Protein AF-A0A5J4TJC2-F1 (afdb_monomer_lite)

InterPro domains:
  IPR011050 Pectin lyase fold/virulence factor [SSF51126] (21-249)

Foldseek 3Di:
DADAAEDECEEAEAAQDDPDQEQAECQEDHYEYELYEYYYPHPDPDPPQAHEHYEANYQEYAYYCYEYEDDAGAQYAPYEYDDHEYHYALYEYHADEAHHAENYEHAYEYEYHAAHYEHEQHAHDDDPPRDLLRAENYEAAEAYPEYEHEHYEYYNAESHANYEYQYLHDHYEYYHYEQEHAYDEPAQEHYYEYEHQNRAEEYAHANYEQEQAEYAAERHYYYAEHPNAYEYHHAQYEYENADHHHPPDHHARHAEHEYNYHDDQAHYAYDPDDQRNHWYHDPNDIDGPPRNHPPAAAAEDDAEFEEACPADLDGDDPPDPSVCCRHPVHHYNAPQNNQPRYPDQEEHEYEYAQEEHEHPGDGDHDNYHYHYDYDPPPPDPRHPHPHYHYDYDDDDPPD

Sequence (399 aa):
SGTNDVLRWLTFVRVAQSSATVLIDVIGGSLTVDSCTFNDRSSVTSTQPEFTFIKASGTSTTVINSIFNGNQYDNGAAINKNSGILNVEKSTFNGIQGQTGPFIRASSTGANQISYNIFRNATFYGSETQNPANFAAVIINTVNVVSTISLNTFTGLVNGPGISVDSPTFNVAVNSNLFRDNGYATLSTGGIRVTNADAVGTLSVLYNTFINNTATRAGAIFADRSSGSPNYIIQYNLFINNTAYSPRESEADDILILTDCTLRINDNVQIGGDSSDALIQIRDELIEIEGAYNSITPYKYQRDIHVRAGGKNLPYDTDHPDVSIGSFDFPLKTIDYAVNQKDIIGDIDLVLYRQIYPLLHPLWIYKDDVWVKDEVFCSSPYYTTDKSVISASFGSSHA

Secondary structure (DSSP, 8-state):
----EEEES-EEEE-TT---SEEEEE-SSEEEEES-EEEE------SS---EEEEE-SSEEEEES-EEE----TT-EEEEE-SSEEEEES-EEE--EEE-S-SEEE-SSSEEEEES-EEE--EE---TTS-GGG-SSEEE-S--SEEEEES-EEES-BSS-SEEE--SEEEEEEES-EEES-B-TTSSBSSEEE--TT-EEEEEEES-EEES-EESSBSSEEE---SS--EEEEES-EEES-EE--SSS--BSSEEE-SS-EEEEESBEEES--GGGEEEEETTEEEE-TTSB---PPBPP-SEEEB-TT---PPP-TTS-GGGTTSSSS-BS-HHHHHH-BSS---EEEEE-SSEEE-SS----SS--EEEEE---TT-TT--SSS-EEE---S-S--

Organism: NCBI:txid222440

Structure (mmCIF, N/CA/C/O backbone):
data_AF-A0A5J4TJC2-F1
#
_entry.id   AF-A0A5J4TJC2-F1
#
loop_
_atom_site.group_PDB
_atom_site.id
_atom_site.type_symbol
_atom_site.label_atom_id
_atom_site.label_alt_id
_atom_site.label_comp_id
_atom_site.label_asym_id
_atom_site.label_entity_id
_atom_site.label_seq_id
_atom_site.pdbx_PDB_ins_code
_atom_site.Cartn_x
_atom_site.Cartn_y
_atom_site.Cartn_z
_atom_site.occupancy
_atom_site.B_iso_or_equiv
_atom_site.auth_seq_id
_atom_site.auth_comp_id
_atom_site.auth_asym_id
_atom_site.auth_atom_id
_atom_site.pdbx_PDB_model_num
ATOM 1 N N . SER A 1 1 ? -9.059 10.851 -33.559 1.00 39.44 1 SER A N 1
ATOM 2 C CA . SER A 1 1 ? -9.520 9.492 -33.216 1.00 39.44 1 SER A CA 1
ATOM 3 C C . SER A 1 1 ? -8.309 8.573 -33.188 1.00 39.44 1 SER A C 1
ATOM 5 O O . SER A 1 1 ? -7.911 8.072 -34.231 1.00 39.44 1 SER A O 1
ATOM 7 N N . GLY A 1 2 ? -7.642 8.455 -32.038 1.00 47.69 2 GLY A N 1
ATOM 8 C CA . GLY A 1 2 ? -6.488 7.563 -31.889 1.00 47.69 2 GLY A CA 1
ATOM 9 C C . GLY A 1 2 ? -6.978 6.183 -31.478 1.00 47.69 2 GLY A C 1
ATOM 10 O O . GLY A 1 2 ? -7.709 6.074 -30.498 1.00 47.69 2 GLY A O 1
ATOM 11 N N . THR A 1 3 ? -6.649 5.156 -32.252 1.00 53.47 3 THR A N 1
ATOM 12 C CA . THR A 1 3 ? -6.844 3.761 -31.858 1.00 53.47 3 THR A CA 1
ATOM 13 C C . THR A 1 3 ? -6.037 3.497 -30.589 1.00 53.47 3 THR A C 1
ATOM 15 O O . THR A 1 3 ? -4.845 3.786 -30.551 1.00 53.47 3 THR A O 1
ATOM 18 N N . ASN A 1 4 ? -6.687 2.995 -29.536 1.00 68.00 4 ASN A N 1
ATOM 19 C CA . ASN A 1 4 ? -5.965 2.390 -28.420 1.00 68.00 4 ASN A CA 1
ATOM 20 C C . ASN A 1 4 ? -5.388 1.079 -28.943 1.00 68.00 4 ASN A C 1
ATOM 22 O O . ASN A 1 4 ? -6.149 0.149 -29.216 1.00 68.00 4 ASN A O 1
ATOM 26 N N . ASP A 1 5 ? -4.072 1.020 -29.108 1.00 88.56 5 ASP A N 1
ATOM 27 C CA . ASP A 1 5 ? -3.412 -0.225 -29.470 1.00 88.56 5 ASP A CA 1
ATOM 28 C C . ASP A 1 5 ? -3.518 -1.192 -28.287 1.00 88.56 5 ASP A C 1
ATOM 30 O O . ASP A 1 5 ? -3.475 -0.785 -27.120 1.00 88.56 5 ASP A O 1
ATOM 34 N N . VAL A 1 6 ? -3.712 -2.481 -28.574 1.00 95.06 6 VAL A N 1
ATOM 35 C CA . VAL A 1 6 ? -3.919 -3.504 -27.544 1.00 95.06 6 VAL A CA 1
ATOM 36 C C . VAL A 1 6 ? -2.988 -4.686 -27.783 1.00 95.06 6 VAL A C 1
ATOM 38 O O . VAL A 1 6 ? -3.016 -5.304 -28.845 1.00 95.06 6 VAL A O 1
ATOM 41 N N . LEU A 1 7 ? -2.205 -5.036 -26.764 1.00 96.44 7 LEU A N 1
ATOM 42 C CA . LEU A 1 7 ? -1.465 -6.292 -26.673 1.00 96.44 7 LEU A CA 1
ATOM 43 C C . LEU A 1 7 ? -2.180 -7.194 -25.674 1.00 96.44 7 LEU A C 1
ATOM 45 O O . LEU A 1 7 ? -2.370 -6.801 -24.522 1.00 96.44 7 LEU A O 1
ATOM 49 N N . ARG A 1 8 ? -2.579 -8.396 -26.103 1.00 96.75 8 ARG A N 1
ATOM 50 C CA . ARG A 1 8 ? -3.371 -9.295 -25.261 1.00 96.75 8 ARG A CA 1
ATOM 51 C C . ARG A 1 8 ? -2.954 -10.757 -25.374 1.00 96.75 8 ARG A C 1
ATOM 53 O O . ARG A 1 8 ? -2.703 -11.231 -26.478 1.00 96.75 8 ARG A O 1
ATOM 60 N N . TRP A 1 9 ? -2.927 -11.462 -24.239 1.00 96.56 9 TRP A N 1
ATOM 61 C CA . TRP A 1 9 ? -2.653 -12.910 -24.140 1.00 96.56 9 TRP A CA 1
ATOM 62 C C . TRP A 1 9 ? -1.260 -13.341 -24.617 1.00 96.56 9 TRP A C 1
ATOM 64 O O . TRP A 1 9 ? -1.047 -14.494 -24.994 1.00 96.56 9 TRP A O 1
ATOM 74 N N . LEU A 1 10 ? -0.298 -12.420 -24.607 1.00 97.69 10 LEU A N 1
ATOM 75 C CA . LEU A 1 10 ? 1.065 -12.685 -25.055 1.00 97.69 10 LEU A CA 1
ATOM 76 C C . LEU A 1 10 ? 1.979 -13.042 -23.884 1.00 97.69 10 LEU A C 1
ATOM 78 O O . LEU A 1 10 ? 1.800 -12.578 -22.758 1.00 97.69 10 LEU A O 1
ATOM 82 N N . THR A 1 11 ? 3.005 -13.841 -24.174 1.00 97.25 11 THR A N 1
ATOM 83 C CA . THR A 1 11 ? 4.119 -14.081 -23.253 1.00 97.25 11 THR A CA 1
ATOM 84 C C . THR A 1 11 ? 5.383 -13.442 -23.809 1.00 97.25 11 THR A C 1
ATOM 86 O O . THR A 1 11 ? 5.872 -13.838 -24.865 1.00 97.25 11 THR A O 1
ATOM 89 N N . PHE A 1 12 ? 5.926 -12.476 -23.078 1.00 95.00 12 PHE A N 1
ATOM 90 C CA . PHE A 1 12 ? 7.193 -11.823 -23.371 1.00 95.00 12 PHE A CA 1
ATOM 91 C C . PHE A 1 12 ? 8.287 -12.446 -22.506 1.00 95.00 12 PHE A C 1
ATOM 93 O O . PHE A 1 12 ? 8.141 -12.559 -21.286 1.00 95.00 12 PHE A O 1
ATOM 100 N N . VAL A 1 13 ? 9.384 -12.872 -23.133 1.00 91.56 13 VAL A N 1
ATOM 101 C CA . VAL A 1 13 ? 10.520 -13.482 -22.433 1.00 91.56 13 VAL A CA 1
ATOM 102 C C . VAL A 1 13 ? 11.810 -12.809 -22.870 1.00 91.56 13 VAL A C 1
ATOM 104 O O . VAL A 1 13 ? 12.210 -12.929 -24.029 1.00 91.56 13 VAL A O 1
ATOM 107 N N . ARG A 1 14 ? 12.503 -12.157 -21.935 1.00 88.81 14 ARG A N 1
ATOM 108 C CA . ARG A 1 14 ? 13.906 -11.792 -22.137 1.00 88.81 14 ARG A CA 1
ATOM 109 C C . ARG A 1 14 ? 14.764 -13.034 -21.885 1.00 88.81 14 ARG A C 1
ATOM 111 O O . ARG A 1 14 ? 14.802 -13.566 -20.782 1.00 88.81 14 ARG A O 1
ATOM 118 N N . VAL A 1 15 ? 15.386 -13.560 -22.936 1.00 87.75 15 VAL A N 1
ATOM 119 C CA . VAL A 1 15 ? 16.158 -14.816 -22.885 1.00 87.75 15 VAL A CA 1
ATOM 120 C C . VAL A 1 15 ? 17.578 -14.610 -22.341 1.00 87.75 15 VAL A C 1
ATOM 122 O O . VAL A 1 15 ? 18.088 -13.494 -22.358 1.00 87.75 15 VAL A O 1
ATOM 125 N N . ALA A 1 16 ? 18.236 -15.696 -21.915 1.00 83.75 16 ALA A N 1
ATOM 126 C CA . ALA A 1 16 ? 19.520 -15.699 -21.193 1.00 83.75 16 ALA A CA 1
ATOM 127 C C . ALA A 1 16 ? 20.635 -14.820 -21.780 1.00 83.75 16 ALA A C 1
ATOM 129 O O . ALA A 1 16 ? 21.373 -14.193 -21.029 1.00 83.75 16 ALA A O 1
ATOM 130 N N . GLN A 1 17 ? 20.746 -14.754 -23.106 1.00 83.62 17 GLN A N 1
ATOM 131 C CA . GLN A 1 17 ? 21.805 -14.016 -23.807 1.00 83.62 17 GLN A CA 1
ATOM 132 C C . GLN A 1 17 ? 21.371 -12.609 -24.252 1.00 83.62 17 GLN A C 1
ATOM 134 O O . GLN A 1 17 ? 22.116 -11.922 -24.946 1.00 83.62 17 GLN A O 1
ATOM 139 N N . SER A 1 18 ? 20.153 -12.181 -23.907 1.00 83.94 18 SER A N 1
ATOM 140 C CA . SER A 1 18 ? 19.597 -10.921 -24.395 1.00 83.94 18 SER A CA 1
ATOM 141 C C . SER A 1 18 ? 20.154 -9.715 -23.640 1.00 83.94 18 SER A C 1
ATOM 143 O O . SER A 1 18 ? 19.916 -9.532 -22.444 1.00 83.94 18 SER A O 1
ATOM 145 N N . SER A 1 19 ? 20.803 -8.815 -24.375 1.00 83.19 19 SER A N 1
ATOM 146 C CA . SER A 1 19 ? 21.223 -7.498 -23.887 1.00 83.19 19 SER A CA 1
ATOM 147 C C . SER A 1 19 ? 20.123 -6.431 -23.984 1.00 83.19 19 SER A C 1
ATOM 149 O O . SER A 1 19 ? 20.415 -5.252 -23.810 1.00 83.19 19 SER A O 1
ATOM 151 N N . ALA A 1 20 ? 18.878 -6.807 -24.305 1.00 86.19 20 ALA A N 1
ATOM 152 C CA . ALA A 1 20 ? 17.780 -5.852 -24.418 1.00 86.19 20 ALA A CA 1
ATOM 153 C C . ALA A 1 20 ? 17.519 -5.154 -23.076 1.00 86.19 20 ALA A C 1
ATOM 155 O O . ALA A 1 20 ? 17.315 -5.812 -22.058 1.00 86.19 20 ALA A O 1
ATOM 156 N N . THR A 1 21 ? 17.490 -3.825 -23.092 1.00 88.19 21 THR A N 1
ATOM 157 C CA . THR A 1 21 ? 17.205 -2.994 -21.914 1.00 88.19 21 THR A CA 1
ATOM 158 C C . THR A 1 21 ? 15.716 -2.683 -21.770 1.00 88.19 21 THR A C 1
ATOM 160 O O . THR A 1 21 ? 15.267 -2.348 -20.680 1.00 88.19 21 THR A O 1
ATOM 163 N N . VAL A 1 22 ? 14.928 -2.839 -22.842 1.00 91.94 22 VAL A N 1
ATOM 164 C CA . VAL A 1 22 ? 13.472 -2.631 -22.860 1.00 91.94 22 VAL A CA 1
ATOM 165 C C . VAL A 1 22 ? 12.795 -3.718 -23.703 1.00 91.94 22 VAL A C 1
ATOM 167 O O . VAL A 1 22 ? 13.311 -4.047 -24.772 1.00 91.94 22 VAL A O 1
ATOM 170 N N . LEU A 1 23 ? 11.656 -4.279 -23.260 1.00 92.50 23 LEU A N 1
ATOM 171 C CA . LEU A 1 23 ? 10.849 -5.196 -24.095 1.00 92.50 23 LEU A CA 1
ATOM 172 C C . LEU A 1 23 ? 9.733 -4.489 -24.872 1.00 92.50 23 LEU A C 1
ATOM 174 O O . LEU A 1 23 ? 9.509 -4.808 -26.037 1.00 92.50 23 LEU A O 1
ATOM 178 N N . ILE A 1 24 ? 9.035 -3.547 -24.241 1.00 95.06 24 ILE A N 1
ATOM 179 C CA . ILE A 1 24 ? 7.978 -2.741 -24.857 1.00 95.06 24 ILE A CA 1
ATOM 180 C C . ILE A 1 24 ? 8.291 -1.271 -24.588 1.00 95.06 24 ILE A C 1
ATOM 182 O O . ILE A 1 24 ? 8.313 -0.851 -23.433 1.00 95.06 24 ILE A O 1
ATOM 186 N N . ASP A 1 25 ? 8.514 -0.495 -25.648 1.00 94.69 25 ASP A N 1
ATOM 187 C CA . ASP A 1 25 ? 8.714 0.954 -25.562 1.00 94.69 25 ASP A CA 1
ATOM 188 C C . ASP A 1 25 ? 7.498 1.683 -26.147 1.00 94.69 25 ASP A C 1
ATOM 190 O O . ASP A 1 25 ? 7.266 1.684 -27.358 1.00 94.69 25 ASP A O 1
ATOM 194 N N . VAL A 1 26 ? 6.682 2.269 -25.271 1.00 93.25 26 VAL A N 1
ATOM 195 C CA . VAL A 1 26 ? 5.497 3.042 -25.650 1.00 93.25 26 VAL A CA 1
ATOM 196 C C . VAL A 1 26 ? 5.935 4.477 -25.895 1.00 93.25 26 VAL A C 1
ATOM 198 O O . VAL A 1 26 ? 5.877 5.311 -24.998 1.00 93.25 26 VAL A O 1
ATOM 201 N N . ILE A 1 27 ? 6.392 4.770 -27.108 1.00 90.69 27 ILE A N 1
ATOM 202 C CA . ILE A 1 27 ? 6.961 6.083 -27.457 1.00 90.69 27 ILE A CA 1
ATOM 203 C C . ILE A 1 27 ? 5.913 7.147 -27.827 1.00 90.69 27 ILE A C 1
ATOM 205 O O . ILE A 1 27 ? 6.240 8.327 -27.927 1.00 90.69 27 ILE A O 1
ATOM 209 N N . GLY A 1 28 ? 4.654 6.757 -28.037 1.00 87.94 28 GLY A N 1
ATOM 210 C CA . GLY A 1 28 ? 3.570 7.665 -28.409 1.00 87.94 28 GLY A CA 1
ATOM 211 C C . GLY A 1 28 ? 2.203 6.983 -28.388 1.00 87.94 28 GLY A C 1
ATOM 212 O O . GLY A 1 28 ? 2.116 5.759 -28.374 1.00 87.94 28 GLY A O 1
ATOM 213 N N . GLY A 1 29 ? 1.134 7.784 -28.378 1.00 90.38 29 GLY A N 1
ATOM 214 C CA . GLY A 1 29 ? -0.241 7.277 -28.373 1.00 90.38 29 GLY A CA 1
ATOM 215 C C . GLY A 1 29 ? -0.629 6.574 -27.071 1.00 90.38 29 GLY A C 1
ATOM 216 O O . GLY A 1 29 ? -0.101 6.885 -26.001 1.00 90.38 29 GLY A O 1
ATOM 217 N N . SER A 1 30 ? -1.579 5.649 -27.167 1.00 93.81 30 SER A N 1
ATOM 218 C CA . SER A 1 30 ? -2.151 4.943 -26.023 1.00 93.81 30 SER A CA 1
ATOM 219 C C . SER A 1 30 ? -2.066 3.436 -26.226 1.00 93.81 30 SER A C 1
ATOM 221 O O . SER A 1 30 ? -2.522 2.927 -27.248 1.00 93.81 30 SER A O 1
ATOM 223 N N . LEU A 1 31 ? -1.512 2.730 -25.238 1.00 96.19 31 LEU A N 1
ATOM 224 C CA . LEU A 1 31 ? -1.367 1.274 -25.255 1.00 96.19 31 LEU A CA 1
ATOM 225 C C . LEU A 1 31 ? -2.131 0.635 -24.094 1.00 96.19 31 LEU A C 1
ATOM 227 O O . LEU A 1 31 ? -2.009 1.071 -22.948 1.00 96.19 31 LEU A O 1
ATOM 231 N N . THR A 1 32 ? -2.858 -0.443 -24.381 1.00 97.56 32 THR A N 1
ATOM 232 C CA . THR A 1 32 ? -3.376 -1.375 -23.374 1.00 97.56 32 THR A CA 1
ATOM 233 C C . THR A 1 32 ? -2.638 -2.709 -23.459 1.00 97.56 32 THR A C 1
ATOM 235 O O . THR A 1 32 ? -2.611 -3.345 -24.508 1.00 97.56 32 THR A O 1
ATOM 238 N N . VAL A 1 33 ? -2.065 -3.152 -22.346 1.00 98.06 33 VAL A N 1
ATOM 239 C CA . VAL A 1 33 ? -1.476 -4.478 -22.159 1.00 98.06 33 VAL A CA 1
ATOM 240 C C . VAL A 1 33 ? -2.406 -5.263 -21.244 1.00 98.06 33 VAL A C 1
ATOM 242 O O . VAL A 1 33 ? -2.595 -4.892 -20.091 1.00 98.06 33 VAL A O 1
ATOM 245 N N . ASP A 1 34 ? -3.009 -6.330 -21.753 1.00 98.44 34 ASP A N 1
ATOM 246 C CA . ASP A 1 34 ? -4.042 -7.081 -21.040 1.00 98.44 34 ASP A CA 1
ATOM 247 C C . ASP A 1 34 ? -3.725 -8.573 -21.026 1.00 98.44 34 ASP A C 1
ATOM 249 O O . ASP A 1 34 ? -3.489 -9.180 -22.068 1.00 98.44 34 ASP A O 1
ATOM 253 N N . SER A 1 35 ? -3.765 -9.199 -19.852 1.00 98.19 35 SER A N 1
ATOM 254 C CA . SER A 1 35 ? -3.613 -10.653 -19.739 1.00 98.19 35 SER A CA 1
ATOM 255 C C . SER A 1 35 ? -2.294 -11.167 -20.340 1.00 98.19 35 SER A C 1
ATOM 257 O O . SER A 1 35 ? -2.245 -12.251 -20.923 1.00 98.19 35 SER A O 1
ATOM 259 N N . CYS A 1 36 ? -1.228 -10.369 -20.246 1.00 98.56 36 CYS A N 1
ATOM 260 C CA . CYS A 1 36 ? 0.102 -10.719 -20.737 1.00 98.56 36 CYS A CA 1
ATOM 261 C C . CYS A 1 36 ? 0.984 -11.245 -19.601 1.00 98.56 36 CYS A C 1
ATOM 263 O O . CYS A 1 36 ? 0.798 -10.900 -18.435 1.00 98.56 36 CYS A O 1
ATOM 265 N N . THR A 1 37 ? 1.979 -12.062 -19.941 1.00 98.44 37 THR A N 1
ATOM 266 C CA . THR A 1 37 ? 2.986 -12.550 -18.987 1.00 98.44 37 THR A CA 1
ATOM 267 C C . THR A 1 37 ? 4.376 -12.083 -19.392 1.00 98.44 37 THR A C 1
ATOM 269 O O . THR A 1 37 ? 4.787 -12.269 -20.535 1.00 98.44 37 THR A O 1
ATOM 272 N N . PHE A 1 38 ? 5.123 -11.528 -18.445 1.00 97.31 38 PHE A N 1
ATOM 273 C CA . PHE A 1 38 ? 6.487 -11.050 -18.619 1.00 97.31 38 PHE A CA 1
ATOM 274 C C . PHE A 1 38 ? 7.436 -11.894 -17.779 1.00 97.31 38 PHE A C 1
ATOM 276 O O . PHE A 1 38 ? 7.225 -12.080 -16.581 1.00 97.31 38 PHE A O 1
ATOM 283 N N . ASN A 1 39 ? 8.479 -12.415 -18.418 1.00 93.06 39 ASN A N 1
ATOM 284 C CA . ASN A 1 39 ? 9.524 -13.183 -17.761 1.00 93.06 39 ASN A CA 1
ATOM 285 C C . ASN A 1 39 ? 10.882 -12.646 -18.183 1.00 93.06 39 ASN A C 1
ATOM 287 O O . ASN A 1 39 ? 11.106 -12.360 -19.362 1.00 93.06 39 ASN A O 1
ATOM 291 N N . ASP A 1 40 ? 11.816 -12.609 -17.248 1.00 86.81 40 ASP A N 1
ATOM 292 C CA . ASP A 1 40 ? 13.214 -12.386 -17.566 1.00 86.81 40 ASP A CA 1
ATOM 293 C C . ASP A 1 40 ? 14.047 -13.579 -17.095 1.00 86.81 40 ASP A C 1
ATOM 295 O O . ASP A 1 40 ? 13.873 -14.114 -16.003 1.00 86.81 40 ASP A O 1
ATOM 299 N N . ARG A 1 41 ? 14.882 -14.066 -18.007 1.00 84.31 41 ARG A N 1
ATOM 300 C CA . ARG A 1 41 ? 15.802 -15.190 -17.830 1.00 84.31 41 ARG A CA 1
ATOM 301 C C . ARG A 1 41 ? 17.226 -14.789 -18.202 1.00 84.31 41 ARG A C 1
ATOM 303 O O . ARG A 1 41 ? 18.066 -15.674 -18.342 1.00 84.31 41 ARG A O 1
ATOM 310 N N . SER A 1 42 ? 17.475 -13.499 -18.450 1.00 78.88 42 SER A N 1
ATOM 311 C CA . SER A 1 42 ? 18.787 -12.964 -18.800 1.00 78.88 42 SER A CA 1
ATOM 312 C C . SER A 1 42 ? 19.806 -13.290 -17.714 1.00 78.88 42 SER A C 1
ATOM 314 O O . SER A 1 42 ? 19.562 -13.052 -16.535 1.00 78.88 42 SER A O 1
ATOM 316 N N . SER A 1 43 ? 20.967 -13.793 -18.127 1.00 75.12 43 SER A N 1
ATOM 317 C CA . SER A 1 43 ? 22.148 -13.951 -17.273 1.00 75.12 43 SER A CA 1
ATOM 318 C C . SER A 1 43 ? 23.250 -12.955 -17.644 1.00 75.12 43 SER A C 1
ATOM 320 O O . SER A 1 43 ? 24.379 -13.076 -17.174 1.00 75.12 43 SER A O 1
ATOM 322 N N . VAL A 1 44 ? 22.962 -12.009 -18.547 1.00 70.31 44 VAL A N 1
ATOM 323 C CA . VAL A 1 44 ? 23.925 -10.992 -18.975 1.00 70.31 44 VAL A CA 1
ATOM 324 C C . VAL A 1 44 ? 24.088 -9.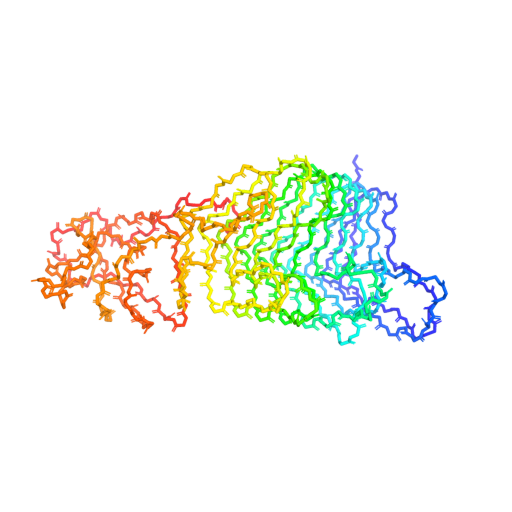967 -17.858 1.00 70.31 44 VAL A C 1
ATOM 326 O O . VAL A 1 44 ? 23.203 -9.143 -17.633 1.00 70.31 44 VAL A O 1
ATOM 329 N N . THR A 1 45 ? 25.247 -9.981 -17.201 1.00 61.81 45 THR A N 1
ATOM 330 C CA . THR A 1 45 ? 25.702 -8.895 -16.326 1.00 61.81 45 THR A CA 1
ATOM 331 C C . THR A 1 45 ? 26.072 -7.702 -17.206 1.00 61.81 45 THR A C 1
ATOM 333 O O . THR A 1 45 ? 27.164 -7.641 -17.774 1.00 61.81 45 THR A O 1
ATOM 336 N N . SER A 1 46 ? 25.120 -6.802 -17.426 1.00 53.94 46 SER A N 1
ATOM 337 C CA . SER A 1 46 ? 25.299 -5.642 -18.298 1.00 53.94 46 SER A CA 1
ATOM 338 C C . SER A 1 46 ? 26.186 -4.578 -17.641 1.00 53.94 46 SER A C 1
ATOM 340 O O . SER A 1 46 ? 26.049 -4.296 -16.456 1.00 53.94 46 SER A O 1
ATOM 342 N N . THR A 1 47 ? 27.051 -3.923 -18.422 1.00 51.34 47 THR A N 1
ATOM 343 C CA . THR A 1 47 ? 27.729 -2.675 -18.020 1.00 51.34 47 THR A CA 1
ATOM 344 C C . THR A 1 47 ? 26.810 -1.448 -18.111 1.00 51.34 47 THR A C 1
ATOM 346 O O . THR A 1 47 ? 27.191 -0.365 -17.676 1.00 51.34 47 THR A O 1
ATOM 349 N N . GLN A 1 48 ? 25.613 -1.595 -18.694 1.00 54.88 48 GLN A N 1
ATOM 350 C CA . GLN A 1 48 ? 24.513 -0.631 -18.627 1.00 54.88 48 GLN A CA 1
ATOM 351 C C . GLN A 1 48 ? 23.352 -1.245 -17.825 1.00 54.88 48 GLN A C 1
ATOM 353 O O . GLN A 1 48 ? 22.619 -2.076 -18.364 1.00 54.88 48 GLN A O 1
ATOM 358 N N . PRO A 1 49 ? 23.215 -0.891 -16.541 1.00 60.81 49 PRO A N 1
ATOM 359 C CA . PRO A 1 49 ? 22.496 -1.703 -15.558 1.00 60.81 49 PRO A CA 1
ATOM 360 C C . PRO A 1 49 ? 20.965 -1.732 -15.727 1.00 60.81 49 PRO A C 1
ATOM 362 O O . PRO A 1 49 ? 20.296 -2.593 -15.177 1.00 60.81 49 PRO A O 1
ATOM 365 N N . GLU A 1 50 ? 20.372 -0.825 -16.503 1.00 79.12 50 GLU A N 1
ATOM 366 C CA . GLU A 1 50 ? 18.921 -0.617 -16.498 1.00 79.12 50 GLU A CA 1
ATOM 367 C C . GLU A 1 50 ? 18.145 -1.609 -17.388 1.00 79.12 50 GLU A C 1
ATOM 369 O O . GLU A 1 50 ? 18.316 -1.624 -18.610 1.00 79.12 50 GLU A O 1
ATOM 374 N N . PHE A 1 51 ? 17.235 -2.393 -16.794 1.00 87.38 51 PHE A N 1
ATOM 375 C CA . PHE A 1 51 ? 16.258 -3.206 -17.532 1.00 87.38 51 PHE A CA 1
ATOM 376 C C . PHE A 1 51 ? 14.818 -2.819 -17.203 1.00 87.38 51 PHE A C 1
ATOM 378 O O . PHE A 1 51 ? 14.470 -2.576 -16.050 1.00 87.38 51 PHE A O 1
ATOM 385 N N . THR A 1 52 ? 13.961 -2.790 -18.226 1.00 92.62 52 THR A N 1
ATOM 386 C CA . THR A 1 52 ? 12.534 -2.523 -18.085 1.00 92.62 52 THR A CA 1
ATOM 387 C C . THR A 1 52 ? 11.673 -3.424 -18.972 1.00 92.62 52 THR A C 1
ATOM 389 O O . THR A 1 52 ? 11.940 -3.565 -20.163 1.00 92.62 52 THR A O 1
ATOM 392 N N . PHE A 1 53 ? 10.585 -4.005 -18.447 1.00 95.44 53 PHE A N 1
ATOM 393 C CA . PHE A 1 53 ? 9.640 -4.712 -19.325 1.00 95.44 53 PHE A CA 1
ATOM 394 C C . PHE A 1 53 ? 8.844 -3.724 -20.176 1.00 95.44 53 PHE A C 1
ATOM 396 O O . PHE A 1 53 ? 8.836 -3.842 -21.400 1.00 95.44 53 PHE A O 1
ATOM 403 N N . ILE A 1 54 ? 8.203 -2.742 -19.539 1.00 96.19 54 ILE A N 1
ATOM 404 C CA . ILE A 1 54 ? 7.386 -1.731 -20.215 1.00 96.19 54 ILE A CA 1
ATOM 405 C C . ILE A 1 54 ? 7.905 -0.340 -19.872 1.00 96.19 54 ILE A C 1
ATOM 407 O O . ILE A 1 54 ? 7.801 0.110 -18.731 1.00 96.19 54 ILE A O 1
ATOM 411 N N . LYS A 1 55 ? 8.431 0.360 -20.874 1.00 95.19 55 LYS A N 1
ATOM 412 C CA . LYS A 1 55 ? 8.753 1.779 -20.780 1.00 95.19 55 LYS A CA 1
ATOM 413 C C . LYS A 1 55 ? 7.558 2.581 -21.290 1.00 95.19 55 LYS A C 1
ATOM 415 O O . LYS A 1 55 ? 7.210 2.513 -22.465 1.00 95.19 55 LYS A O 1
ATOM 420 N N . ALA A 1 56 ? 6.899 3.303 -20.391 1.00 93.75 56 ALA A N 1
ATOM 421 C CA . ALA A 1 56 ? 5.680 4.051 -20.675 1.00 93.75 56 ALA A CA 1
ATOM 422 C C . ALA A 1 56 ? 6.000 5.537 -20.892 1.00 93.75 56 ALA A C 1
ATOM 424 O O . ALA A 1 56 ? 6.103 6.309 -19.936 1.00 93.75 56 ALA A O 1
ATOM 425 N N . SER A 1 57 ? 6.165 5.928 -22.158 1.00 91.69 57 SER A N 1
ATOM 426 C CA . SER A 1 57 ? 6.388 7.317 -22.586 1.00 91.69 57 SER A CA 1
ATOM 427 C C . SER A 1 57 ? 5.234 7.901 -23.425 1.00 91.69 57 SER A C 1
ATOM 429 O O . SER A 1 57 ? 5.291 9.057 -23.847 1.00 91.69 57 SER A O 1
ATOM 431 N N . GLY A 1 58 ? 4.170 7.132 -23.660 1.00 89.00 58 GLY A N 1
ATOM 432 C CA . GLY A 1 58 ? 3.014 7.551 -24.448 1.00 89.00 58 GLY A CA 1
ATOM 433 C C . GLY A 1 58 ? 2.092 8.536 -23.723 1.00 89.00 58 GLY A C 1
ATOM 434 O O . GLY A 1 58 ? 2.370 9.017 -22.627 1.00 89.00 58 GLY A O 1
ATOM 435 N N . THR A 1 59 ? 0.944 8.816 -24.337 1.00 91.75 59 THR A N 1
ATOM 436 C CA . THR A 1 59 ? -0.153 9.582 -23.730 1.00 91.75 59 THR A CA 1
ATOM 437 C C . THR A 1 59 ? -0.784 8.811 -22.576 1.00 91.75 59 THR A C 1
ATOM 439 O O . THR A 1 59 ? -1.019 9.377 -21.506 1.00 91.75 59 THR A O 1
ATOM 442 N N . SER A 1 60 ? -1.038 7.516 -22.774 1.00 92.81 60 SER A N 1
ATOM 443 C CA . SER A 1 60 ? -1.469 6.626 -21.700 1.00 92.81 60 SER A CA 1
ATOM 444 C C . SER A 1 60 ? -0.951 5.206 -21.888 1.00 92.81 60 SER A C 1
ATOM 446 O O . SER A 1 60 ? -0.798 4.706 -23.001 1.00 92.81 60 SER A O 1
ATOM 448 N N . THR A 1 61 ? -0.671 4.534 -20.781 1.00 95.88 61 THR A N 1
ATOM 449 C CA . THR A 1 61 ? -0.365 3.104 -20.757 1.00 95.88 61 THR A CA 1
ATOM 450 C C . THR A 1 61 ? -1.244 2.457 -19.704 1.00 95.88 61 THR A C 1
ATOM 452 O O . THR A 1 61 ? -1.245 2.869 -18.548 1.00 95.88 61 THR A O 1
ATOM 455 N N . THR A 1 62 ? -2.032 1.474 -20.123 1.00 97.31 62 THR A N 1
ATOM 456 C CA . THR A 1 62 ? -2.904 0.693 -19.246 1.00 97.31 62 THR A CA 1
ATOM 457 C C . THR A 1 62 ? -2.397 -0.738 -19.208 1.00 97.31 62 THR A C 1
ATOM 459 O O . THR A 1 62 ? -2.251 -1.358 -20.255 1.00 97.31 62 THR A O 1
ATOM 462 N N . VAL A 1 63 ? -2.119 -1.263 -18.023 1.00 98.38 63 VAL A N 1
ATOM 463 C CA . VAL A 1 63 ? -1.686 -2.644 -17.806 1.00 98.38 63 VAL A CA 1
ATOM 464 C C . VAL A 1 63 ? -2.715 -3.322 -16.921 1.00 98.38 63 VAL A C 1
ATOM 466 O O . VAL A 1 63 ? -2.928 -2.893 -15.792 1.00 98.38 63 VAL A O 1
ATOM 469 N N . ILE A 1 64 ? -3.366 -4.365 -17.425 1.00 98.25 64 ILE A N 1
ATOM 470 C CA . ILE A 1 64 ? -4.417 -5.077 -16.700 1.00 98.25 64 ILE A CA 1
ATOM 471 C C . ILE A 1 64 ? -4.222 -6.587 -16.753 1.00 98.25 64 ILE A C 1
ATOM 473 O O . ILE A 1 64 ? -3.704 -7.122 -17.736 1.00 98.25 64 ILE A O 1
ATOM 477 N N . ASN A 1 65 ? -4.637 -7.283 -15.693 1.00 98.19 65 ASN A N 1
ATOM 478 C CA . ASN A 1 65 ? -4.649 -8.751 -15.609 1.00 98.19 65 ASN A CA 1
ATOM 479 C C . ASN A 1 65 ? -3.304 -9.415 -15.964 1.00 98.19 65 ASN A C 1
ATOM 481 O O . ASN A 1 65 ? -3.276 -10.551 -16.432 1.00 98.19 65 ASN A O 1
ATOM 485 N N . SER A 1 66 ? -2.189 -8.698 -15.827 1.00 98.69 66 SER A N 1
ATOM 486 C CA . SER A 1 66 ? -0.894 -9.139 -16.343 1.00 98.69 66 SER A CA 1
ATOM 487 C C . SER A 1 66 ? -0.009 -9.675 -15.225 1.00 98.69 66 SER A C 1
ATOM 489 O O . SER A 1 66 ? -0.166 -9.330 -14.054 1.00 98.69 66 SER A O 1
ATOM 491 N N . ILE A 1 67 ? 0.928 -10.546 -15.583 1.00 98.62 67 ILE A N 1
ATOM 492 C CA . ILE A 1 67 ? 1.840 -11.185 -14.635 1.00 98.62 67 ILE A CA 1
ATOM 493 C C . ILE A 1 67 ? 3.266 -10.776 -14.975 1.00 98.62 67 ILE A C 1
ATOM 495 O O . ILE A 1 67 ? 3.722 -10.973 -16.099 1.00 98.62 67 ILE A O 1
ATOM 499 N N . PHE A 1 68 ? 3.980 -10.252 -13.988 1.00 98.00 68 PHE A N 1
ATOM 500 C CA . PHE A 1 68 ? 5.390 -9.906 -14.079 1.00 98.00 68 PHE A CA 1
ATOM 501 C C . PHE A 1 68 ? 6.177 -10.820 -13.147 1.00 98.00 68 PHE A C 1
ATOM 503 O O . PHE A 1 68 ? 6.027 -10.752 -11.929 1.00 98.00 68 PHE A O 1
ATOM 510 N N . ASN A 1 69 ? 7.012 -11.681 -13.720 1.00 93.81 69 ASN A N 1
ATOM 511 C CA . ASN A 1 69 ? 7.947 -12.514 -12.974 1.00 93.81 69 ASN A CA 1
ATOM 512 C C . ASN A 1 69 ? 9.308 -11.824 -13.020 1.00 93.81 69 ASN A C 1
ATOM 514 O O . ASN A 1 69 ? 9.935 -11.755 -14.081 1.00 93.81 69 ASN A O 1
ATOM 518 N N . GLY A 1 70 ? 9.671 -11.215 -11.892 1.00 71.00 70 GLY A N 1
ATOM 519 C CA . GLY A 1 70 ? 10.716 -10.211 -11.817 1.00 71.00 70 GLY A CA 1
ATOM 520 C C . GLY A 1 70 ? 12.136 -10.725 -11.994 1.00 71.00 70 GLY A C 1
ATOM 521 O O . GLY A 1 70 ? 12.392 -11.927 -12.017 1.00 71.00 70 GLY A O 1
ATOM 522 N N . ASN A 1 71 ? 13.051 -9.765 -12.133 1.00 72.94 71 ASN A N 1
ATOM 523 C CA . ASN A 1 71 ? 14.494 -9.965 -12.204 1.00 72.94 71 ASN A CA 1
ATOM 524 C C . ASN A 1 71 ? 15.221 -8.724 -11.645 1.00 72.94 71 ASN A C 1
ATOM 526 O O . ASN A 1 71 ? 14.609 -7.874 -10.999 1.00 72.94 71 ASN A O 1
ATOM 530 N N . GLN A 1 72 ? 16.524 -8.624 -11.876 1.00 81.62 72 GLN A N 1
ATOM 531 C CA . GLN A 1 72 ? 17.359 -7.472 -11.562 1.00 81.62 72 GLN A CA 1
ATOM 532 C C . GLN A 1 72 ? 17.098 -6.322 -12.552 1.00 81.62 72 GLN A C 1
ATOM 534 O O . GLN A 1 72 ? 17.488 -6.401 -13.717 1.00 81.62 72 GLN A O 1
ATOM 539 N N . TYR A 1 73 ? 16.409 -5.268 -12.105 1.00 84.25 73 TYR A N 1
ATOM 540 C CA . TYR A 1 73 ? 16.087 -4.079 -12.906 1.00 84.25 73 TYR A CA 1
ATOM 541 C C . TYR A 1 73 ? 17.102 -2.931 -12.752 1.00 84.25 73 TYR A C 1
ATOM 543 O O . TYR A 1 73 ? 17.129 -2.026 -13.588 1.00 84.25 73 TYR A O 1
ATOM 551 N N . ASP A 1 74 ? 17.895 -2.934 -11.678 1.00 81.31 74 ASP A N 1
ATOM 552 C CA . ASP A 1 74 ? 18.722 -1.820 -11.186 1.00 81.31 74 ASP A CA 1
ATOM 553 C C . ASP A 1 74 ? 17.947 -0.495 -11.107 1.00 81.31 74 ASP A C 1
ATOM 555 O O . ASP A 1 74 ? 17.081 -0.319 -10.250 1.00 81.31 74 ASP A O 1
ATOM 559 N N . ASN A 1 75 ? 18.248 0.459 -11.989 1.00 81.06 75 ASN A N 1
ATOM 560 C CA . ASN A 1 75 ? 17.563 1.749 -12.048 1.00 81.06 75 ASN A CA 1
ATOM 561 C C . ASN A 1 75 ? 16.231 1.670 -12.810 1.00 81.06 75 ASN A C 1
ATOM 563 O O . ASN A 1 75 ? 15.474 2.638 -12.806 1.00 81.06 75 ASN A O 1
ATOM 567 N N . GLY A 1 76 ? 15.946 0.537 -13.452 1.00 88.69 76 GLY A N 1
ATOM 568 C CA . GLY A 1 76 ? 14.762 0.323 -14.268 1.00 88.69 76 GLY A CA 1
ATOM 569 C C . GLY A 1 76 ? 13.560 -0.049 -13.415 1.00 88.69 76 GLY A C 1
ATOM 570 O O . GLY A 1 76 ? 13.470 0.345 -12.249 1.00 88.69 76 GLY A O 1
ATOM 571 N N . ALA A 1 77 ? 12.620 -0.786 -14.006 1.00 92.62 77 ALA A N 1
ATOM 572 C CA . ALA A 1 77 ? 11.464 -1.341 -13.309 1.00 92.62 77 ALA A CA 1
ATOM 573 C C . ALA A 1 77 ? 10.754 -2.402 -14.160 1.00 92.62 77 ALA A C 1
ATOM 575 O O . ALA A 1 77 ? 10.956 -2.460 -15.369 1.00 92.62 77 ALA A O 1
ATOM 576 N N . ALA A 1 78 ? 9.811 -3.165 -13.604 1.00 95.38 78 ALA A N 1
ATOM 577 C CA . ALA A 1 78 ? 8.882 -3.901 -14.469 1.00 95.38 78 ALA A CA 1
ATOM 578 C C . ALA A 1 78 ? 8.107 -2.925 -15.382 1.00 95.38 78 ALA A C 1
ATOM 580 O O . ALA A 1 78 ? 8.015 -3.128 -16.592 1.00 95.38 78 ALA A O 1
ATOM 581 N N . ILE A 1 79 ? 7.628 -1.817 -14.816 1.00 96.19 79 ILE A N 1
ATOM 582 C CA . ILE A 1 79 ? 7.006 -0.714 -15.547 1.00 96.19 79 ILE A CA 1
ATOM 583 C C . ILE A 1 79 ? 7.713 0.586 -15.162 1.00 96.19 79 ILE A C 1
ATOM 585 O O . ILE A 1 79 ? 7.622 1.026 -14.015 1.00 96.19 79 ILE A O 1
ATOM 589 N N . ASN A 1 80 ? 8.398 1.214 -16.117 1.00 94.31 80 ASN A N 1
ATOM 590 C CA . ASN A 1 80 ? 9.038 2.515 -15.926 1.00 94.31 80 ASN A CA 1
ATOM 591 C C . ASN A 1 80 ? 8.266 3.587 -16.702 1.00 94.31 80 ASN A C 1
ATOM 593 O O . ASN A 1 80 ? 8.274 3.605 -17.935 1.00 94.31 80 ASN A O 1
ATOM 597 N N . LYS A 1 81 ? 7.569 4.467 -15.985 1.00 92.94 81 LYS A N 1
ATOM 598 C CA . LYS A 1 81 ? 6.789 5.562 -16.564 1.00 92.94 81 LYS A CA 1
ATOM 599 C C . LYS A 1 81 ? 7.619 6.835 -16.637 1.00 92.94 81 LYS A C 1
ATOM 601 O O . LYS A 1 81 ? 8.045 7.369 -15.616 1.00 92.94 81 LYS A O 1
ATOM 606 N N . ASN A 1 82 ? 7.708 7.373 -17.850 1.00 89.38 82 ASN A N 1
ATOM 607 C CA . ASN A 1 82 ? 8.448 8.586 -18.187 1.00 89.38 82 ASN A CA 1
ATOM 608 C C . ASN A 1 82 ? 7.576 9.704 -18.783 1.00 89.38 82 ASN A C 1
ATOM 610 O O . ASN A 1 82 ? 8.061 10.826 -18.922 1.00 89.38 82 ASN A O 1
ATOM 614 N N . SER A 1 83 ? 6.314 9.437 -19.129 1.00 88.44 83 SER A N 1
ATOM 615 C CA . SER A 1 83 ? 5.321 10.470 -19.478 1.00 88.44 83 SER A CA 1
ATOM 616 C C . SER A 1 83 ? 3.895 9.917 -19.437 1.00 88.44 83 SER A C 1
ATOM 618 O O . SER A 1 83 ? 3.681 8.714 -19.293 1.00 88.44 83 SER A O 1
ATOM 620 N N . GLY A 1 84 ? 2.911 10.818 -19.522 1.00 88.88 84 GLY A N 1
ATOM 621 C CA . GLY A 1 84 ? 1.503 10.462 -19.697 1.00 88.88 84 GLY A CA 1
ATOM 622 C C . GLY A 1 84 ? 0.821 9.922 -18.443 1.00 88.88 84 GLY A C 1
ATOM 623 O O . GLY A 1 84 ? 1.243 10.193 -17.318 1.00 88.88 84 GLY A O 1
ATOM 624 N N . ILE A 1 85 ? -0.271 9.189 -18.654 1.00 91.62 85 ILE A N 1
ATOM 625 C CA . ILE A 1 85 ? -1.069 8.539 -17.607 1.00 91.62 85 ILE A CA 1
ATOM 626 C C . ILE A 1 85 ? -0.689 7.061 -17.525 1.00 91.62 85 ILE A C 1
ATOM 628 O O . ILE A 1 85 ? -0.614 6.385 -18.553 1.00 91.62 85 ILE A O 1
ATOM 632 N N . LEU A 1 86 ? -0.501 6.548 -16.311 1.00 95.00 86 LEU A N 1
ATOM 633 C CA . LEU A 1 86 ? -0.295 5.122 -16.071 1.00 95.00 86 LEU A CA 1
ATOM 634 C C . LEU A 1 86 ? -1.461 4.546 -15.269 1.00 95.00 86 LEU A C 1
ATOM 636 O O . LEU A 1 86 ? -1.712 4.986 -14.150 1.00 95.00 86 LEU A O 1
ATOM 640 N N . ASN A 1 87 ? -2.105 3.520 -15.819 1.00 96.44 87 ASN A N 1
ATOM 641 C CA . ASN A 1 87 ? -3.102 2.717 -15.118 1.00 96.44 87 ASN A CA 1
ATOM 642 C C . ASN A 1 87 ? -2.576 1.286 -14.999 1.00 96.44 87 ASN A C 1
ATOM 644 O O . ASN A 1 87 ? -2.256 0.669 -16.015 1.00 96.44 87 ASN A O 1
ATOM 648 N N . VAL A 1 88 ? -2.477 0.750 -13.788 1.00 98.31 88 VAL A N 1
ATOM 649 C CA . VAL A 1 88 ? -2.056 -0.635 -13.545 1.00 98.31 88 VAL A CA 1
ATOM 650 C C . VAL A 1 88 ? -3.071 -1.291 -12.635 1.00 98.31 88 VAL A C 1
ATOM 652 O O . VAL A 1 88 ? -3.188 -0.898 -11.474 1.00 98.31 88 VAL A O 1
ATOM 655 N N . GLU A 1 89 ? -3.789 -2.287 -13.149 1.00 98.00 89 GLU A N 1
ATOM 656 C CA . GLU A 1 89 ? -4.841 -2.952 -12.390 1.00 98.00 89 GLU A CA 1
ATOM 657 C C . GLU A 1 89 ? -4.773 -4.475 -12.442 1.00 98.00 89 GLU A C 1
ATOM 659 O O . GLU A 1 89 ? -4.371 -5.066 -13.447 1.00 98.00 89 GLU A O 1
ATOM 664 N N . LYS A 1 90 ? -5.218 -5.132 -11.365 1.00 97.94 90 LYS A N 1
ATOM 665 C CA . LYS A 1 90 ? -5.452 -6.591 -11.329 1.00 97.94 90 LYS A CA 1
ATOM 666 C C . LYS A 1 90 ? -4.240 -7.422 -11.765 1.00 97.94 90 LYS A C 1
ATOM 668 O O . LYS A 1 90 ? -4.386 -8.526 -12.286 1.00 97.94 90 LYS A O 1
ATOM 673 N N . SER A 1 91 ? -3.040 -6.875 -11.607 1.00 98.69 91 SER A N 1
ATOM 674 C CA . SER A 1 91 ? -1.798 -7.478 -12.073 1.00 98.69 91 SER A CA 1
ATOM 675 C C . SER A 1 91 ? -1.006 -8.047 -10.900 1.00 98.69 91 SER A C 1
ATOM 677 O O . SER A 1 91 ? -1.132 -7.609 -9.756 1.00 98.69 91 SER A O 1
ATOM 679 N N . THR A 1 92 ? -0.195 -9.065 -11.178 1.00 98.69 92 THR A N 1
ATOM 680 C CA . THR A 1 92 ? 0.643 -9.722 -10.170 1.00 98.69 92 THR A CA 1
ATOM 681 C C . THR A 1 92 ? 2.111 -9.496 -10.484 1.00 98.69 92 THR A C 1
ATOM 683 O O . THR A 1 92 ? 2.575 -9.827 -11.573 1.00 98.69 92 THR A O 1
ATOM 686 N N . PHE A 1 93 ? 2.847 -8.987 -9.506 1.00 98.44 93 PHE A N 1
ATOM 687 C CA . PHE A 1 93 ? 4.284 -8.776 -9.548 1.00 98.44 93 PHE A CA 1
ATOM 688 C C . PHE A 1 93 ? 4.947 -9.748 -8.572 1.00 98.44 93 PHE A C 1
ATOM 690 O O . PHE A 1 93 ? 4.843 -9.605 -7.352 1.00 98.44 93 PHE A O 1
ATOM 697 N N . ASN A 1 94 ? 5.595 -10.772 -9.122 1.00 97.62 94 ASN A N 1
ATOM 698 C CA . ASN A 1 94 ? 6.335 -11.772 -8.364 1.00 97.62 94 ASN A CA 1
ATOM 699 C C . ASN A 1 94 ? 7.807 -11.360 -8.319 1.00 97.62 94 ASN A C 1
ATOM 701 O O . ASN A 1 94 ? 8.460 -11.292 -9.360 1.00 97.62 94 ASN A O 1
ATOM 705 N N . GLY A 1 95 ? 8.311 -11.073 -7.126 1.00 93.62 95 GLY A N 1
ATOM 706 C CA . GLY A 1 95 ? 9.712 -10.762 -6.896 1.00 93.62 95 GLY A CA 1
ATOM 707 C C . GLY A 1 95 ? 10.606 -11.992 -6.880 1.00 93.62 95 GLY A C 1
ATOM 708 O O . GLY A 1 95 ? 10.150 -13.134 -6.989 1.00 93.62 95 GLY A O 1
ATOM 709 N N . ILE A 1 96 ? 11.900 -11.725 -6.744 1.00 90.25 96 ILE A N 1
ATOM 710 C CA . ILE A 1 96 ? 12.941 -12.738 -6.588 1.00 90.25 96 ILE A CA 1
ATOM 711 C C . ILE A 1 96 ? 13.847 -12.397 -5.406 1.00 90.25 96 ILE A C 1
ATOM 713 O O . ILE A 1 96 ? 13.907 -11.250 -4.949 1.00 90.25 96 ILE A O 1
ATOM 717 N N . GLN A 1 97 ? 14.611 -13.388 -4.947 1.00 88.50 97 GLN A N 1
ATOM 718 C CA . GLN A 1 97 ? 15.766 -13.120 -4.103 1.00 88.50 97 GLN A CA 1
ATOM 719 C C . GLN A 1 97 ? 16.851 -12.444 -4.944 1.00 88.50 97 GLN A C 1
ATOM 721 O O . GLN A 1 97 ? 17.208 -12.952 -6.005 1.00 88.50 97 GLN A O 1
ATOM 726 N N . GLY A 1 98 ? 17.391 -11.319 -4.476 1.00 83.88 98 GLY A N 1
ATOM 727 C CA . GLY A 1 98 ? 18.400 -10.593 -5.244 1.00 83.88 98 GLY A CA 1
ATOM 728 C C . GLY A 1 98 ? 17.820 -9.547 -6.196 1.00 83.88 98 GLY A C 1
ATOM 729 O O . GLY A 1 98 ? 18.507 -9.171 -7.144 1.00 83.88 98 GLY A O 1
ATOM 730 N N . GLN A 1 99 ? 16.569 -9.117 -5.993 1.00 87.38 99 GLN A N 1
ATOM 731 C CA . GLN A 1 99 ? 15.926 -8.115 -6.838 1.00 87.38 99 GLN A CA 1
ATOM 732 C C . GLN A 1 99 ? 16.666 -6.777 -6.735 1.00 87.38 99 GLN A C 1
ATOM 734 O O . GLN A 1 99 ? 16.993 -6.312 -5.644 1.00 87.38 99 GLN A O 1
ATOM 739 N N . THR A 1 100 ? 16.891 -6.137 -7.877 1.00 83.62 100 THR A N 1
ATOM 740 C CA . THR A 1 100 ? 17.372 -4.754 -7.950 1.00 83.62 100 THR A CA 1
ATOM 741 C C . THR A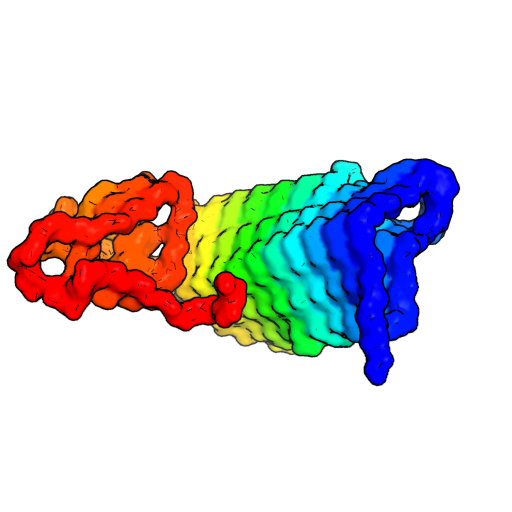 1 100 ? 16.286 -3.912 -8.611 1.00 83.62 100 THR A C 1
ATOM 743 O O . THR A 1 100 ? 15.650 -4.367 -9.557 1.00 83.62 100 THR A O 1
ATOM 746 N N . GLY A 1 101 ? 16.029 -2.711 -8.094 1.00 87.19 101 GLY A N 1
ATOM 747 C CA . GLY A 1 101 ? 14.997 -1.814 -8.621 1.00 87.19 101 GLY A CA 1
ATOM 748 C C . GLY A 1 101 ? 13.539 -2.219 -8.333 1.00 87.19 101 GLY A C 1
ATOM 749 O O . GLY A 1 101 ? 13.257 -3.342 -7.897 1.00 87.19 101 GLY A O 1
ATOM 750 N N . PRO A 1 102 ? 12.589 -1.297 -8.568 1.00 92.62 102 PRO A N 1
ATOM 751 C CA . PRO A 1 102 ? 11.180 -1.482 -8.238 1.00 92.62 102 PRO A CA 1
ATOM 752 C C . PRO A 1 102 ? 10.387 -2.283 -9.273 1.00 92.62 102 PRO A C 1
ATOM 754 O O . PRO A 1 102 ? 10.812 -2.492 -10.406 1.00 92.62 102 PRO A O 1
ATOM 757 N N . PHE A 1 103 ? 9.162 -2.673 -8.918 1.00 95.94 103 PHE A N 1
ATOM 758 C CA . PHE A 1 103 ? 8.208 -3.160 -9.915 1.00 95.94 103 PHE A CA 1
ATOM 759 C C . PHE A 1 103 ? 7.643 -2.012 -10.745 1.00 95.94 103 PHE A C 1
ATOM 761 O O . PHE A 1 103 ? 7.560 -2.120 -11.964 1.00 95.94 103 PHE A O 1
ATOM 768 N N . ILE A 1 104 ? 7.282 -0.901 -10.106 1.00 96.00 104 ILE A N 1
ATOM 769 C CA . ILE A 1 104 ? 6.775 0.284 -10.798 1.00 96.00 104 ILE A CA 1
ATOM 770 C C . ILE A 1 104 ? 7.612 1.487 -10.391 1.00 96.00 104 ILE A C 1
ATOM 772 O O . ILE A 1 104 ? 7.755 1.778 -9.205 1.00 96.00 104 ILE A O 1
ATOM 776 N N . ARG A 1 105 ? 8.119 2.217 -11.383 1.00 93.88 105 ARG A N 1
ATOM 777 C CA . ARG A 1 105 ? 8.760 3.518 -11.191 1.00 93.88 105 ARG A CA 1
ATOM 778 C C . ARG A 1 105 ? 7.981 4.586 -11.952 1.00 93.88 105 ARG A C 1
ATOM 780 O O . ARG A 1 105 ? 7.803 4.471 -13.163 1.00 93.88 105 ARG A O 1
ATOM 787 N N . ALA A 1 106 ? 7.526 5.621 -11.253 1.00 91.31 106 ALA A N 1
ATOM 788 C CA . ALA A 1 106 ? 6.798 6.750 -11.825 1.00 91.31 106 ALA A CA 1
ATOM 789 C C . ALA A 1 106 ? 7.666 8.022 -11.842 1.00 91.31 106 ALA A C 1
ATOM 791 O O . ALA A 1 106 ? 7.582 8.858 -10.939 1.00 91.31 106 ALA A O 1
ATOM 792 N N . SER A 1 107 ? 8.463 8.166 -12.909 1.00 82.25 107 SER A N 1
ATOM 793 C CA . SER A 1 107 ? 9.538 9.163 -13.065 1.00 82.25 107 SER A CA 1
ATOM 794 C C . SER A 1 107 ? 9.132 10.459 -13.774 1.00 82.25 107 SER A C 1
ATOM 796 O O . SER A 1 107 ? 9.982 11.320 -13.998 1.00 82.25 107 SER A O 1
ATOM 798 N N . SER A 1 108 ? 7.854 10.648 -14.124 1.00 77.69 108 SER A N 1
ATOM 799 C CA . SER A 1 108 ? 7.381 11.856 -14.825 1.00 77.69 108 SER A CA 1
ATOM 800 C C . SER A 1 108 ? 6.058 12.430 -14.310 1.00 77.69 108 SER A C 1
ATOM 802 O O . SER A 1 108 ? 5.260 11.729 -13.685 1.00 77.69 108 SER A O 1
ATOM 804 N N . THR A 1 109 ? 5.775 13.670 -14.718 1.00 74.06 109 THR A N 1
ATOM 805 C CA . THR A 1 109 ? 4.452 14.289 -14.579 1.00 74.06 109 THR A CA 1
ATOM 806 C C . THR A 1 109 ? 3.359 13.426 -15.219 1.00 74.06 109 THR A C 1
ATOM 808 O O . THR A 1 109 ? 3.603 12.635 -16.141 1.00 74.06 109 THR A O 1
ATOM 811 N N . GLY A 1 110 ? 2.142 13.562 -14.695 1.00 75.94 110 GLY A N 1
ATOM 812 C CA . GLY A 1 110 ? 0.963 12.794 -15.094 1.00 75.94 110 GLY A CA 1
ATOM 813 C C . GLY A 1 110 ? 0.279 12.127 -13.904 1.00 75.94 110 GLY A C 1
ATOM 814 O O . GLY A 1 110 ? 0.789 12.177 -12.785 1.00 75.94 110 GLY A O 1
ATOM 815 N N . ALA A 1 111 ? -0.896 11.552 -14.152 1.00 86.25 111 ALA A N 1
ATOM 816 C CA . ALA A 1 111 ? -1.650 10.827 -13.140 1.00 86.25 111 ALA A CA 1
ATOM 817 C C . ALA A 1 111 ? -1.286 9.338 -13.148 1.00 86.25 111 ALA A C 1
ATOM 819 O O . ALA A 1 111 ? -1.062 8.762 -14.217 1.00 86.25 111 ALA A O 1
ATOM 820 N N . ASN A 1 112 ? -1.254 8.725 -11.966 1.00 91.38 112 ASN A N 1
ATOM 821 C CA . ASN A 1 112 ? -1.061 7.285 -11.814 1.00 91.38 112 ASN A CA 1
ATOM 822 C C . ASN A 1 112 ? -2.243 6.683 -11.054 1.00 91.38 112 ASN A C 1
ATOM 824 O O . ASN A 1 112 ? -2.584 7.173 -9.978 1.00 91.38 112 ASN A O 1
ATOM 828 N N . GLN A 1 113 ? -2.818 5.608 -11.582 1.00 95.00 113 GLN A N 1
ATOM 829 C CA . GLN A 1 113 ? -3.793 4.769 -10.893 1.00 95.00 113 GLN A CA 1
ATOM 830 C C . GLN A 1 113 ? -3.226 3.355 -10.795 1.00 95.00 113 GLN A C 1
ATOM 832 O O . GLN A 1 113 ? -3.075 2.665 -11.799 1.00 95.00 113 GLN A O 1
ATOM 837 N N . ILE A 1 114 ? -2.874 2.935 -9.584 1.00 97.31 114 ILE A N 1
ATOM 838 C CA . ILE A 1 114 ? -2.313 1.609 -9.309 1.00 97.31 114 ILE A CA 1
ATOM 839 C C . ILE A 1 114 ? -3.279 0.918 -8.355 1.00 97.31 114 ILE A C 1
ATOM 841 O O . ILE A 1 114 ? -3.336 1.275 -7.175 1.00 97.31 114 ILE A O 1
ATOM 845 N N . SER A 1 115 ? -4.075 -0.026 -8.854 1.00 97.56 115 SER A N 1
ATOM 846 C CA . SER A 1 115 ? -5.163 -0.615 -8.072 1.00 97.56 115 SER A CA 1
ATOM 847 C C . SER A 1 115 ? -5.303 -2.128 -8.195 1.00 97.56 115 SER A C 1
ATOM 849 O O . SER A 1 115 ? -4.979 -2.716 -9.219 1.00 97.56 115 SER A O 1
ATOM 851 N N . TYR A 1 116 ? -5.804 -2.800 -7.157 1.00 97.31 116 TYR A N 1
ATOM 852 C CA . TYR A 1 116 ? -6.099 -4.241 -7.213 1.00 97.31 116 TYR A CA 1
ATOM 853 C C . TYR A 1 116 ? -4.903 -5.139 -7.592 1.00 97.31 116 TYR A C 1
ATOM 855 O O . TYR A 1 116 ? -5.096 -6.239 -8.111 1.00 97.31 116 TYR A O 1
ATOM 863 N N . ASN A 1 117 ? -3.664 -4.687 -7.385 1.00 98.69 117 ASN A N 1
ATOM 864 C CA . ASN A 1 117 ? -2.469 -5.458 -7.722 1.00 98.69 117 ASN A CA 1
ATOM 865 C C . ASN A 1 117 ? -1.931 -6.230 -6.518 1.00 98.69 117 ASN A C 1
ATOM 867 O O . ASN A 1 117 ? -2.170 -5.879 -5.361 1.00 98.69 117 ASN A O 1
ATOM 871 N N . ILE A 1 118 ? -1.136 -7.257 -6.804 1.00 98.69 118 ILE A N 1
ATOM 872 C CA . ILE A 1 118 ? -0.383 -8.009 -5.800 1.00 98.69 118 ILE A CA 1
ATOM 873 C C . ILE A 1 118 ? 1.107 -7.826 -6.084 1.00 98.69 118 ILE A C 1
ATOM 875 O O . ILE A 1 118 ? 1.587 -8.248 -7.134 1.00 98.69 118 ILE A O 1
ATOM 879 N N . PHE A 1 119 ? 1.838 -7.244 -5.139 1.00 98.50 119 PHE A N 1
ATOM 880 C CA . PHE A 1 119 ? 3.296 -7.143 -5.138 1.00 98.50 119 PHE A CA 1
ATOM 881 C C . PHE A 1 119 ? 3.836 -8.060 -4.050 1.00 98.50 119 PHE A C 1
ATOM 883 O O . PHE A 1 119 ? 3.504 -7.873 -2.877 1.00 98.50 119 PHE A O 1
ATOM 890 N N . ARG A 1 120 ? 4.635 -9.068 -4.414 1.00 97.00 120 ARG A N 1
ATOM 891 C CA . ARG A 1 120 ? 5.062 -10.062 -3.424 1.00 97.00 120 ARG A CA 1
ATOM 892 C C . ARG A 1 120 ? 6.454 -10.632 -3.605 1.00 97.00 120 ARG A C 1
ATOM 894 O O . ARG A 1 120 ? 6.931 -10.743 -4.730 1.00 97.00 120 ARG A O 1
ATOM 901 N N . ASN A 1 121 ? 7.026 -11.104 -2.499 1.00 94.50 121 ASN A N 1
ATOM 902 C CA . ASN A 1 121 ? 8.200 -11.985 -2.449 1.00 94.50 121 ASN A CA 1
ATOM 903 C C . ASN A 1 121 ? 9.453 -11.416 -3.139 1.00 94.50 121 ASN A C 1
ATOM 905 O O . ASN A 1 121 ? 10.196 -12.149 -3.789 1.00 94.50 121 ASN A O 1
ATOM 909 N N . ALA A 1 122 ? 9.680 -10.107 -3.022 1.00 92.12 122 ALA A N 1
ATOM 910 C CA . ALA A 1 122 ? 10.920 -9.480 -3.467 1.00 92.12 122 ALA A CA 1
ATOM 911 C C . ALA A 1 122 ? 11.885 -9.371 -2.289 1.00 92.12 122 ALA A C 1
ATOM 913 O O . ALA A 1 122 ? 11.540 -8.789 -1.266 1.00 92.12 122 ALA A O 1
ATOM 914 N N . THR A 1 123 ? 13.110 -9.867 -2.442 1.00 90.56 123 THR A N 1
ATOM 915 C CA . THR A 1 123 ? 14.209 -9.494 -1.546 1.00 90.56 123 THR A CA 1
ATOM 916 C C . THR A 1 123 ? 15.110 -8.542 -2.294 1.00 90.56 123 THR A C 1
ATOM 918 O O . THR A 1 123 ? 15.897 -8.971 -3.144 1.00 90.56 123 THR A O 1
ATOM 921 N N . PHE A 1 124 ? 14.975 -7.256 -1.984 1.00 87.00 124 PHE A N 1
ATOM 922 C CA . PHE A 1 124 ? 15.818 -6.231 -2.568 1.00 87.00 124 PHE A CA 1
ATOM 923 C C . PHE A 1 124 ? 17.244 -6.411 -2.050 1.00 87.00 124 PHE A C 1
ATOM 925 O O . PHE A 1 124 ? 17.483 -6.595 -0.852 1.00 87.00 124 PHE A O 1
ATOM 932 N N . TYR A 1 125 ? 18.199 -6.443 -2.967 1.00 77.06 125 TYR A N 1
ATOM 933 C CA . TYR A 1 125 ? 19.600 -6.603 -2.622 1.00 77.06 125 TYR A CA 1
ATOM 934 C C . TYR A 1 125 ? 20.297 -5.264 -2.749 1.00 77.06 125 TYR A C 1
ATOM 936 O O . TYR A 1 125 ? 20.380 -4.711 -3.840 1.00 77.06 125 TYR A O 1
ATOM 944 N N . GLY A 1 126 ? 20.814 -4.775 -1.628 1.00 53.66 126 GLY A N 1
ATOM 945 C CA . GLY A 1 126 ? 21.814 -3.727 -1.602 1.00 53.66 126 GLY A CA 1
ATOM 946 C C . GLY A 1 126 ? 22.895 -4.122 -0.619 1.00 53.66 126 GLY A C 1
ATOM 947 O O . GLY A 1 126 ? 22.627 -4.317 0.563 1.00 53.66 126 GLY A O 1
ATOM 948 N N . SER A 1 127 ? 24.133 -4.219 -1.089 1.00 42.62 127 SER A N 1
ATOM 949 C CA . SER A 1 127 ? 25.224 -3.789 -0.223 1.00 42.62 127 SER A CA 1
ATOM 950 C C . SER A 1 127 ? 24.979 -2.317 0.127 1.00 42.62 127 SER A C 1
ATOM 952 O O . SER A 1 127 ? 24.412 -1.590 -0.685 1.00 42.62 127 SER A O 1
ATOM 954 N N . GLU A 1 128 ? 25.442 -1.843 1.284 1.00 43.34 128 GLU A N 1
ATOM 955 C CA . GLU A 1 128 ? 25.375 -0.420 1.687 1.00 43.34 128 GLU A CA 1
ATOM 956 C C . GLU A 1 128 ? 25.956 0.551 0.628 1.00 43.34 128 GLU A C 1
ATOM 958 O O . GLU A 1 128 ? 25.755 1.759 0.690 1.00 43.34 128 GLU A O 1
ATOM 963 N N . THR A 1 129 ? 26.665 0.025 -0.376 1.00 42.16 129 THR A N 1
ATOM 964 C CA . THR A 1 129 ? 27.220 0.743 -1.529 1.00 42.16 129 THR A CA 1
ATOM 965 C C . THR A 1 129 ? 26.272 0.889 -2.730 1.00 42.16 129 THR A C 1
ATOM 967 O O . THR A 1 129 ? 26.594 1.640 -3.651 1.00 42.16 129 THR A O 1
ATOM 970 N N . GLN A 1 130 ? 25.130 0.192 -2.768 1.00 51.66 130 GLN A N 1
ATOM 971 C CA . GLN A 1 130 ? 24.108 0.331 -3.812 1.00 51.66 130 GLN A CA 1
ATOM 972 C C . GLN A 1 130 ? 22.977 1.239 -3.328 1.00 51.66 130 GLN A C 1
ATOM 974 O O . GLN A 1 130 ? 22.489 1.085 -2.216 1.00 51.66 130 GLN A O 1
ATOM 979 N N . ASN A 1 131 ? 22.575 2.187 -4.180 1.00 62.00 131 ASN A N 1
ATOM 980 C CA . ASN A 1 131 ? 21.654 3.279 -3.866 1.00 62.00 131 ASN A CA 1
ATOM 981 C C . ASN A 1 131 ? 20.307 2.776 -3.283 1.00 62.00 131 ASN A C 1
ATOM 983 O O . ASN A 1 131 ? 19.443 2.345 -4.057 1.00 62.00 131 ASN A O 1
ATOM 987 N N . PRO A 1 132 ? 20.080 2.882 -1.955 1.00 65.88 132 PRO A N 1
ATOM 988 C CA . PRO A 1 132 ? 18.863 2.395 -1.294 1.00 65.88 132 PRO A CA 1
ATOM 989 C C . PRO A 1 132 ? 17.582 3.078 -1.792 1.00 65.88 132 PRO A C 1
ATOM 991 O O . PRO A 1 132 ? 16.476 2.562 -1.594 1.00 65.88 132 PRO A O 1
ATOM 994 N N . ALA A 1 133 ? 17.719 4.216 -2.483 1.00 71.56 133 ALA A N 1
ATOM 995 C CA . ALA A 1 133 ? 16.622 4.924 -3.132 1.00 71.56 133 ALA A CA 1
ATOM 996 C C . ALA A 1 133 ? 15.910 4.082 -4.207 1.00 71.56 133 ALA A C 1
ATOM 998 O O . ALA A 1 133 ? 14.791 4.398 -4.579 1.00 71.56 133 ALA A O 1
ATOM 999 N N . ASN A 1 134 ? 16.509 2.989 -4.694 1.00 79.12 134 ASN A N 1
ATOM 1000 C CA . ASN A 1 134 ? 15.895 2.125 -5.708 1.00 79.12 134 ASN A CA 1
ATOM 1001 C C . ASN A 1 134 ? 15.071 0.958 -5.145 1.00 79.12 134 ASN A C 1
ATOM 1003 O O . ASN A 1 134 ? 14.491 0.199 -5.924 1.00 79.12 134 ASN A O 1
ATOM 1007 N N . PHE A 1 135 ? 15.031 0.770 -3.826 1.00 86.50 135 PHE A N 1
ATOM 1008 C CA . PHE A 1 135 ? 14.357 -0.378 -3.222 1.00 86.50 135 PHE A CA 1
ATOM 1009 C C . PHE A 1 135 ? 12.968 0.004 -2.740 1.00 86.50 135 PHE A C 1
ATOM 1011 O O . PHE A 1 135 ? 12.834 0.648 -1.708 1.00 86.50 135 PHE A O 1
ATOM 1018 N N . ALA A 1 136 ? 11.951 -0.392 -3.502 1.00 91.88 136 ALA A N 1
ATOM 1019 C CA . ALA A 1 136 ? 10.550 -0.450 -3.093 1.00 91.88 136 ALA A CA 1
ATOM 1020 C C . ALA A 1 136 ? 9.752 -1.245 -4.132 1.00 91.88 136 ALA A C 1
ATOM 1022 O O . ALA A 1 136 ? 10.210 -1.411 -5.262 1.00 91.88 136 ALA A O 1
ATOM 1023 N N . ALA A 1 137 ? 8.538 -1.696 -3.815 1.00 95.25 137 ALA A N 1
ATOM 1024 C CA . ALA A 1 137 ? 7.666 -2.240 -4.859 1.00 95.25 137 ALA A CA 1
ATOM 1025 C C . ALA A 1 137 ? 7.213 -1.143 -5.844 1.00 95.25 137 ALA A C 1
ATOM 1027 O O . ALA A 1 137 ? 7.273 -1.346 -7.062 1.00 95.25 137 ALA A O 1
ATOM 1028 N N . VAL A 1 138 ? 6.821 0.025 -5.328 1.00 95.75 138 VAL A N 1
ATOM 1029 C CA . VAL A 1 138 ? 6.412 1.198 -6.114 1.00 95.75 138 VAL A CA 1
ATOM 1030 C C . VAL A 1 138 ? 7.232 2.417 -5.700 1.00 95.75 138 VAL A C 1
ATOM 1032 O O . VAL A 1 138 ? 7.283 2.755 -4.521 1.00 95.75 138 VAL A O 1
ATOM 1035 N N . ILE A 1 139 ? 7.838 3.103 -6.670 1.00 93.94 139 ILE A N 1
ATOM 1036 C CA . ILE A 1 139 ? 8.593 4.344 -6.460 1.00 93.94 139 ILE A CA 1
ATOM 1037 C C . ILE A 1 139 ? 7.923 5.501 -7.198 1.00 93.94 139 ILE A C 1
ATOM 1039 O O . ILE A 1 139 ? 7.683 5.432 -8.405 1.00 93.94 139 ILE A O 1
ATOM 1043 N N . ILE A 1 140 ? 7.693 6.592 -6.470 1.00 91.56 140 ILE A N 1
ATOM 1044 C CA . ILE A 1 140 ? 7.194 7.875 -6.963 1.00 91.56 140 ILE A CA 1
ATOM 1045 C C . ILE A 1 140 ? 8.336 8.898 -6.848 1.00 91.56 140 ILE A C 1
ATOM 1047 O O . ILE A 1 140 ? 8.553 9.471 -5.785 1.00 91.56 140 ILE A O 1
ATOM 1051 N N . ASN A 1 141 ? 9.093 9.121 -7.925 1.00 84.06 141 ASN A N 1
ATOM 1052 C CA . ASN A 1 141 ? 10.380 9.844 -7.910 1.00 84.06 141 ASN A CA 1
ATOM 1053 C C . ASN A 1 141 ? 10.379 11.179 -8.681 1.00 84.06 141 ASN A C 1
ATOM 1055 O O . ASN A 1 141 ? 11.439 11.661 -9.073 1.00 84.06 141 ASN A O 1
ATOM 1059 N N . THR A 1 142 ? 9.221 11.794 -8.931 1.00 72.81 142 THR A N 1
ATOM 1060 C CA . THR A 1 142 ? 9.159 13.118 -9.578 1.00 72.81 142 THR A CA 1
ATOM 1061 C C . THR A 1 142 ? 7.908 13.916 -9.220 1.00 72.81 142 THR A C 1
ATOM 1063 O O . THR A 1 142 ? 6.991 13.373 -8.597 1.00 72.81 142 THR A O 1
ATOM 1066 N N . VAL A 1 143 ? 7.835 15.166 -9.701 1.00 66.56 143 VAL A N 1
ATOM 1067 C CA . VAL A 1 143 ? 6.668 16.057 -9.616 1.00 66.56 143 VAL A CA 1
ATOM 1068 C C . VAL A 1 143 ? 5.428 15.343 -10.154 1.00 66.56 143 VAL A C 1
ATOM 1070 O O . VAL A 1 143 ? 5.197 15.265 -11.362 1.00 66.56 143 VAL A O 1
ATOM 1073 N N . ASN A 1 144 ? 4.628 14.793 -9.246 1.00 60.94 144 ASN A N 1
ATOM 1074 C CA . ASN A 1 144 ? 3.414 14.071 -9.590 1.00 60.94 144 ASN A CA 1
ATOM 1075 C C . ASN A 1 144 ? 2.209 14.965 -9.332 1.00 60.94 144 ASN A C 1
ATOM 1077 O O . ASN A 1 144 ? 2.074 15.544 -8.257 1.00 60.94 144 ASN A O 1
ATOM 1081 N N . VAL A 1 145 ? 1.334 15.056 -10.336 1.00 63.94 145 VAL A N 1
ATOM 1082 C CA . VAL A 1 145 ? 0.113 15.864 -10.245 1.00 63.94 145 VAL A CA 1
ATOM 1083 C C . VAL A 1 145 ? -0.864 15.192 -9.280 1.00 63.94 145 VAL A C 1
ATOM 1085 O O . VAL A 1 145 ? -1.341 15.851 -8.364 1.00 63.94 145 VAL A O 1
ATOM 1088 N N . VAL A 1 146 ? -1.110 13.883 -9.454 1.00 77.31 146 VAL A N 1
ATOM 1089 C CA . VAL A 1 146 ? -1.873 13.012 -8.538 1.00 77.31 146 VAL A CA 1
ATOM 1090 C C . VAL A 1 146 ? -1.452 11.552 -8.759 1.00 77.31 146 VAL A C 1
ATOM 1092 O O . VAL A 1 146 ? -1.454 11.079 -9.892 1.00 77.31 146 VAL A O 1
ATOM 1095 N N . SER A 1 147 ? -1.125 10.811 -7.701 1.00 87.69 147 SER A N 1
ATOM 1096 C CA . SER A 1 147 ? -1.009 9.345 -7.749 1.00 87.69 147 SER A CA 1
ATOM 1097 C C . SER A 1 147 ? -1.975 8.710 -6.761 1.00 87.69 147 SER A C 1
ATOM 1099 O O . SER A 1 147 ? -1.937 9.023 -5.575 1.00 87.69 147 SER A O 1
ATOM 1101 N N . THR A 1 148 ? -2.818 7.803 -7.239 1.00 94.19 148 THR A N 1
ATOM 1102 C CA . THR A 1 148 ? -3.734 7.023 -6.407 1.00 94.19 148 THR A CA 1
ATOM 1103 C C . THR A 1 148 ? -3.299 5.565 -6.414 1.00 94.19 148 THR A C 1
ATOM 1105 O O . THR A 1 148 ? -3.250 4.918 -7.460 1.00 94.19 148 THR A O 1
ATOM 1108 N N . ILE A 1 149 ? -2.981 5.052 -5.230 1.00 96.75 149 ILE A N 1
ATOM 1109 C CA . ILE A 1 149 ? -2.558 3.674 -4.998 1.00 96.75 149 ILE A CA 1
ATOM 1110 C C . ILE A 1 149 ? -3.592 3.053 -4.069 1.00 96.75 149 ILE A C 1
ATOM 1112 O O . ILE A 1 149 ? -3.692 3.449 -2.907 1.00 96.75 149 ILE A O 1
ATOM 1116 N N . SER A 1 150 ? -4.408 2.126 -4.569 1.00 96.19 150 SER A N 1
ATOM 1117 C CA . SER A 1 150 ? -5.538 1.618 -3.784 1.00 96.19 150 SER A CA 1
ATOM 1118 C C . SER A 1 150 ? -5.832 0.139 -3.944 1.00 96.19 150 SER A C 1
ATOM 1120 O O . SER A 1 150 ? -5.667 -0.407 -5.024 1.00 96.19 150 SER A O 1
ATOM 1122 N N . LEU A 1 151 ? -6.303 -0.518 -2.884 1.00 95.38 151 LEU A N 1
ATOM 1123 C CA . LEU A 1 151 ? -6.754 -1.916 -2.953 1.00 95.38 151 LEU A CA 1
ATOM 1124 C C . LEU A 1 151 ? -5.659 -2.890 -3.428 1.00 95.38 151 LEU A C 1
ATOM 1126 O O . LEU A 1 151 ? -5.955 -3.947 -3.981 1.00 95.38 151 LEU A O 1
ATOM 1130 N N . ASN A 1 152 ? -4.384 -2.543 -3.235 1.00 98.56 152 ASN A N 1
ATOM 1131 C CA . ASN A 1 152 ? -3.257 -3.419 -3.538 1.00 98.56 152 ASN A CA 1
ATOM 1132 C C . ASN A 1 152 ? -2.842 -4.226 -2.305 1.00 98.56 152 ASN A C 1
ATOM 1134 O O . ASN A 1 152 ? -3.067 -3.823 -1.164 1.00 98.56 152 ASN A O 1
ATOM 1138 N N . THR A 1 153 ? -2.172 -5.349 -2.545 1.00 98.56 153 THR A N 1
ATOM 1139 C CA . THR A 1 153 ? -1.488 -6.135 -1.514 1.00 98.56 153 THR A CA 1
ATOM 1140 C C . THR A 1 153 ? 0.019 -6.070 -1.730 1.00 98.56 153 THR A C 1
ATOM 1142 O O . THR A 1 153 ? 0.505 -6.457 -2.790 1.00 98.56 153 THR A O 1
ATOM 1145 N N . PHE A 1 154 ? 0.750 -5.6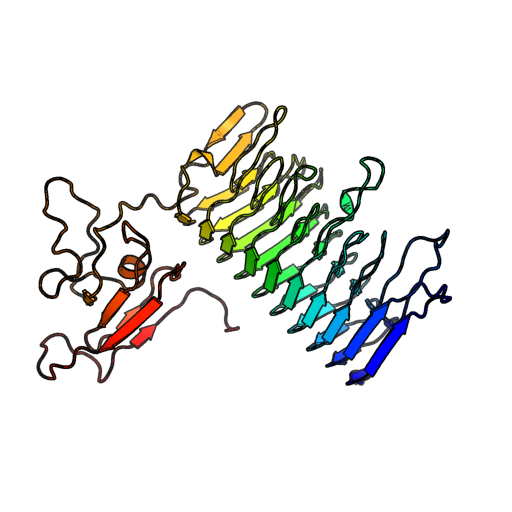26 -0.713 1.00 98.56 154 PHE A N 1
ATOM 1146 C CA . PHE A 1 154 ? 2.208 -5.634 -0.624 1.00 98.56 154 PHE A CA 1
ATOM 1147 C C . PHE A 1 154 ? 2.614 -6.644 0.445 1.00 98.56 154 PHE A C 1
ATOM 1149 O O . PHE A 1 154 ? 2.279 -6.448 1.618 1.00 98.56 154 PHE A O 1
ATOM 1156 N N . THR A 1 155 ? 3.285 -7.734 0.064 1.00 97.69 155 THR A N 1
ATOM 1157 C CA . THR A 1 155 ? 3.606 -8.787 1.036 1.00 97.69 155 THR A CA 1
ATOM 1158 C C . THR A 1 155 ? 4.922 -9.517 0.812 1.00 97.69 155 THR A C 1
ATOM 1160 O O . THR A 1 155 ? 5.289 -9.832 -0.319 1.00 97.69 155 THR A O 1
ATOM 1163 N N . GLY A 1 156 ? 5.643 -9.820 1.893 1.00 95.00 156 GLY A N 1
ATOM 1164 C CA . GLY A 1 156 ? 6.922 -10.524 1.804 1.00 95.00 156 GLY A CA 1
ATOM 1165 C C . GLY A 1 156 ? 7.987 -9.722 1.051 1.00 95.00 156 GLY A C 1
ATOM 1166 O O . GLY A 1 156 ? 8.800 -10.302 0.328 1.00 95.00 156 GLY A O 1
ATOM 1167 N N . LEU A 1 157 ? 7.940 -8.389 1.141 1.00 94.19 157 LEU A N 1
ATOM 1168 C CA . LEU A 1 157 ? 8.975 -7.504 0.610 1.00 94.19 157 LEU A CA 1
ATOM 1169 C C . LEU A 1 157 ? 10.078 -7.344 1.660 1.00 94.19 157 LEU A C 1
ATOM 1171 O O . LEU A 1 157 ? 9.821 -6.881 2.761 1.00 94.19 157 LEU A O 1
ATOM 1175 N N . VAL A 1 158 ? 11.309 -7.716 1.330 1.00 91.38 158 VAL A N 1
ATOM 1176 C CA . VAL A 1 158 ? 12.457 -7.730 2.251 1.00 91.38 158 VAL A CA 1
ATOM 1177 C C . VAL A 1 158 ? 13.480 -6.699 1.780 1.00 91.38 158 VAL A C 1
ATOM 1179 O O . VAL A 1 158 ? 13.784 -6.656 0.588 1.00 91.38 158 VAL A O 1
ATOM 1182 N N . ASN A 1 159 ? 14.027 -5.888 2.696 1.00 88.06 159 ASN A N 1
ATOM 1183 C CA . ASN A 1 159 ? 14.918 -4.750 2.394 1.00 88.06 159 ASN A CA 1
ATOM 1184 C C . ASN A 1 159 ? 14.309 -3.713 1.428 1.00 88.06 159 ASN A C 1
ATOM 1186 O O . ASN A 1 159 ? 15.029 -3.101 0.643 1.00 88.06 159 ASN A O 1
ATOM 1190 N N . GLY A 1 160 ? 12.992 -3.510 1.444 1.00 87.56 160 GLY A N 1
ATOM 1191 C CA . GLY A 1 160 ? 12.331 -2.489 0.631 1.00 87.56 160 GLY A CA 1
ATOM 1192 C C . GLY A 1 160 ? 10.898 -2.259 1.100 1.00 87.56 160 GLY A C 1
ATOM 1193 O O . GLY A 1 160 ? 10.204 -3.249 1.336 1.00 87.56 160 GLY A O 1
ATOM 1194 N N . PRO A 1 161 ? 10.431 -1.005 1.225 1.00 92.81 161 PRO A N 1
ATOM 1195 C CA . PRO A 1 161 ? 9.031 -0.728 1.508 1.00 92.81 161 PRO A CA 1
ATOM 1196 C C . PRO A 1 161 ? 8.117 -1.147 0.352 1.00 92.81 161 PRO A C 1
ATOM 1198 O O . PRO A 1 161 ? 8.538 -1.300 -0.801 1.00 92.81 161 PRO A O 1
ATOM 1201 N N . GLY A 1 162 ? 6.821 -1.244 0.637 1.00 95.56 162 GLY A N 1
ATOM 1202 C CA . GLY A 1 162 ? 5.805 -1.310 -0.411 1.00 95.56 162 GLY A CA 1
ATOM 1203 C C . GLY A 1 162 ? 5.828 -0.067 -1.307 1.00 95.56 162 GLY A C 1
ATOM 1204 O O . GLY A 1 162 ? 5.843 -0.185 -2.534 1.00 95.56 162 GLY A O 1
ATOM 1205 N N . ILE A 1 163 ? 5.881 1.126 -0.710 1.00 96.25 163 ILE A N 1
ATOM 1206 C CA . ILE A 1 163 ? 5.834 2.400 -1.439 1.00 96.25 163 ILE A CA 1
ATOM 1207 C C . ILE A 1 163 ? 6.970 3.323 -0.991 1.00 96.25 163 ILE A C 1
ATOM 1209 O O . ILE A 1 163 ? 7.171 3.539 0.202 1.00 96.25 163 ILE A O 1
ATOM 1213 N N . SER A 1 164 ? 7.661 3.922 -1.960 1.00 94.44 164 SER A N 1
ATOM 1214 C CA . SER A 1 164 ? 8.602 5.027 -1.759 1.00 94.44 164 SER A CA 1
ATOM 1215 C C . SER A 1 164 ? 8.111 6.282 -2.461 1.00 94.44 164 SER A C 1
ATOM 1217 O O . SER A 1 164 ? 7.834 6.255 -3.663 1.00 94.44 164 SER A O 1
ATOM 1219 N N . VAL A 1 165 ? 8.031 7.390 -1.731 1.00 93.19 165 VAL A N 1
ATOM 1220 C CA . VAL A 1 165 ? 7.798 8.726 -2.283 1.00 93.19 165 VAL A CA 1
ATOM 1221 C C . VAL A 1 165 ? 9.088 9.525 -2.152 1.00 93.19 165 VAL A C 1
ATOM 1223 O O . VAL A 1 165 ? 9.394 10.101 -1.110 1.00 93.19 165 VAL A O 1
ATOM 1226 N N . ASP A 1 166 ? 9.834 9.568 -3.250 1.00 88.88 166 ASP A N 1
ATOM 1227 C CA . ASP A 1 166 ? 11.160 10.191 -3.322 1.00 88.88 166 ASP A CA 1
ATOM 1228 C C . ASP A 1 166 ? 11.116 11.523 -4.083 1.00 88.88 166 ASP A C 1
ATOM 1230 O O . ASP A 1 166 ? 12.145 12.135 -4.367 1.00 88.88 166 ASP A O 1
ATOM 1234 N N . SER A 1 167 ? 9.916 11.977 -4.444 1.00 88.50 167 SER A N 1
ATOM 1235 C CA . SER A 1 167 ? 9.704 13.234 -5.150 1.00 88.50 167 SER A CA 1
ATOM 1236 C C . SER A 1 167 ? 9.815 14.455 -4.226 1.00 88.50 167 SER A C 1
ATOM 1238 O O . SER A 1 167 ? 9.233 14.437 -3.141 1.00 88.50 167 SER A O 1
ATOM 1240 N N . PRO A 1 168 ? 10.430 15.565 -4.684 1.00 88.38 168 PRO A N 1
ATOM 1241 C CA . PRO A 1 168 ? 10.363 16.848 -3.983 1.00 88.38 168 PRO A CA 1
ATOM 1242 C C . PRO A 1 168 ? 8.963 17.478 -4.036 1.00 88.38 168 PRO A C 1
ATOM 1244 O O . PRO A 1 168 ? 8.631 18.325 -3.220 1.00 88.38 168 PRO A O 1
ATOM 1247 N N . THR A 1 169 ? 8.108 17.098 -4.990 1.00 89.50 169 THR A N 1
ATOM 1248 C CA . THR A 1 169 ? 6.727 17.599 -5.068 1.00 89.50 169 THR A CA 1
ATOM 1249 C C . THR A 1 169 ? 5.752 16.465 -5.336 1.00 89.50 169 THR A C 1
ATOM 1251 O O . THR A 1 169 ? 5.858 15.778 -6.359 1.00 89.50 169 THR A O 1
ATOM 1254 N N . PHE A 1 170 ? 4.789 16.249 -4.443 1.00 90.44 170 PHE A N 1
ATOM 1255 C CA . PHE A 1 170 ? 3.897 15.097 -4.553 1.00 90.44 170 PHE A CA 1
ATOM 1256 C C . PHE A 1 170 ? 2.460 15.360 -4.101 1.00 90.44 170 PHE A C 1
ATOM 1258 O O . PHE A 1 170 ? 2.181 16.126 -3.186 1.00 90.44 170 PHE A O 1
ATOM 1265 N N . ASN A 1 171 ? 1.532 14.652 -4.734 1.00 91.56 171 ASN A N 1
ATOM 1266 C CA . ASN A 1 171 ? 0.177 14.459 -4.241 1.00 91.56 171 ASN A CA 1
ATOM 1267 C C . ASN A 1 171 ? -0.152 12.973 -4.389 1.00 91.56 171 ASN A C 1
ATOM 1269 O O . ASN A 1 171 ? -0.362 12.486 -5.505 1.00 91.56 171 ASN A O 1
ATOM 1273 N N . VAL A 1 172 ? -0.083 12.237 -3.281 1.00 93.94 172 VAL A N 1
ATOM 1274 C CA . VAL A 1 172 ? -0.195 10.776 -3.261 1.00 93.94 172 VAL A CA 1
ATOM 1275 C C . VAL A 1 172 ? -1.301 10.374 -2.299 1.00 93.94 172 VAL A C 1
ATOM 1277 O O . VAL A 1 172 ? -1.265 10.712 -1.119 1.00 93.94 172 VAL A O 1
ATOM 1280 N N . ALA A 1 173 ? -2.271 9.621 -2.805 1.00 95.06 173 ALA A N 1
ATOM 1281 C CA . ALA A 1 173 ? -3.328 9.011 -2.017 1.00 95.06 173 ALA A CA 1
ATOM 1282 C C . ALA A 1 173 ? -3.125 7.493 -1.987 1.00 95.06 173 ALA A C 1
ATOM 1284 O O . ALA A 1 173 ? -3.176 6.832 -3.026 1.00 95.06 173 ALA A O 1
ATOM 1285 N N . VAL A 1 174 ? -2.898 6.952 -0.795 1.00 97.44 174 VAL A N 1
ATOM 1286 C CA . VAL A 1 174 ? -2.727 5.529 -0.513 1.00 97.44 174 VAL A CA 1
ATOM 1287 C C . VAL A 1 174 ? -3.950 5.069 0.270 1.00 97.44 174 VAL A C 1
ATOM 1289 O O . VAL A 1 174 ? -4.091 5.404 1.444 1.00 97.44 174 VAL A O 1
ATOM 1292 N N . ASN A 1 175 ? -4.854 4.337 -0.383 1.00 93.88 175 ASN A N 1
ATOM 1293 C CA . ASN A 1 175 ? -6.165 4.014 0.180 1.00 93.88 175 ASN A CA 1
ATOM 1294 C C . ASN A 1 175 ? -6.462 2.513 0.175 1.00 93.88 175 ASN A C 1
ATOM 1296 O O . ASN A 1 175 ? -6.403 1.879 -0.876 1.00 93.88 175 ASN A O 1
ATOM 1300 N N . SER A 1 176 ? -6.869 1.947 1.309 1.00 93.81 176 SER A N 1
ATOM 1301 C CA . SER A 1 176 ? -7.375 0.564 1.361 1.00 93.81 176 SER A CA 1
ATOM 1302 C C . SER A 1 176 ? -6.394 -0.500 0.851 1.00 93.81 176 SER A C 1
ATOM 1304 O O . SER A 1 176 ? -6.805 -1.486 0.247 1.00 93.81 176 SER A O 1
ATOM 1306 N N . ASN A 1 177 ? -5.091 -0.309 1.054 1.00 97.75 177 ASN A N 1
ATOM 1307 C CA . ASN A 1 177 ? -4.072 -1.306 0.730 1.00 97.75 177 ASN A CA 1
ATOM 1308 C C . ASN A 1 177 ? -3.743 -2.176 1.950 1.00 97.75 177 ASN A C 1
ATOM 1310 O O . ASN A 1 177 ? -3.896 -1.754 3.098 1.00 97.75 177 ASN A O 1
ATOM 1314 N N . LEU A 1 178 ? -3.228 -3.374 1.684 1.00 97.31 178 LEU A N 1
ATOM 1315 C CA . LEU A 1 178 ? -2.670 -4.279 2.682 1.00 97.31 178 LEU A CA 1
ATOM 1316 C C . LEU A 1 178 ? -1.142 -4.299 2.570 1.00 97.31 178 LEU A C 1
ATOM 1318 O O . LEU A 1 178 ? -0.612 -4.674 1.526 1.00 97.31 178 LEU A O 1
ATOM 1322 N N . PHE A 1 179 ? -0.448 -3.969 3.656 1.00 98.31 179 PHE A N 1
ATOM 1323 C CA . PHE A 1 179 ? 0.996 -4.124 3.826 1.00 98.31 179 PHE A CA 1
ATOM 1324 C C . PHE A 1 179 ? 1.242 -5.194 4.884 1.00 98.31 179 PHE A C 1
ATOM 1326 O O . PHE A 1 179 ? 0.953 -4.978 6.062 1.00 98.31 179 PHE A O 1
ATOM 1333 N N . ARG A 1 180 ? 1.724 -6.367 4.474 1.00 96.75 180 ARG A N 1
ATOM 1334 C CA . ARG A 1 180 ? 1.850 -7.522 5.364 1.00 96.75 180 ARG A CA 1
ATOM 1335 C C . ARG A 1 180 ? 3.201 -8.206 5.253 1.00 96.75 180 ARG A C 1
ATOM 1337 O O . ARG A 1 180 ? 3.575 -8.627 4.161 1.00 96.75 180 ARG A O 1
ATOM 1344 N N . ASP A 1 181 ? 3.839 -8.446 6.393 1.00 95.69 181 ASP A N 1
ATOM 1345 C CA . ASP A 1 181 ? 5.100 -9.189 6.479 1.00 95.69 181 ASP A CA 1
ATOM 1346 C C . ASP A 1 181 ? 6.180 -8.568 5.561 1.00 95.69 181 ASP A C 1
ATOM 1348 O O . ASP A 1 181 ? 6.929 -9.277 4.885 1.00 95.69 181 ASP A O 1
ATOM 1352 N N . ASN A 1 182 ? 6.212 -7.232 5.462 1.00 94.88 182 ASN A N 1
ATOM 1353 C CA . ASN A 1 182 ? 7.265 -6.507 4.751 1.00 94.88 182 ASN A CA 1
ATOM 1354 C C . ASN A 1 182 ? 8.311 -6.008 5.743 1.00 94.88 182 ASN A C 1
ATOM 1356 O O . ASN A 1 182 ? 7.973 -5.607 6.851 1.00 94.88 182 ASN A O 1
ATOM 1360 N N . GLY A 1 183 ? 9.575 -5.962 5.345 1.00 82.62 183 GLY A N 1
ATOM 1361 C CA . GLY A 1 183 ? 10.635 -5.460 6.203 1.00 82.62 183 GLY A CA 1
ATOM 1362 C C . GLY A 1 183 ? 11.902 -6.289 6.213 1.00 82.62 183 GLY A C 1
ATOM 1363 O O . GLY A 1 183 ? 11.902 -7.439 5.777 1.00 82.62 183 GLY A O 1
ATOM 1364 N N . TYR A 1 184 ? 12.984 -5.665 6.688 1.00 73.81 184 TYR A N 1
ATOM 1365 C CA . TYR A 1 184 ? 14.217 -6.286 7.191 1.00 73.81 184 TYR A CA 1
ATOM 1366 C C . TYR A 1 184 ? 15.204 -5.205 7.683 1.00 73.81 184 TYR A C 1
ATOM 1368 O O . TYR A 1 184 ? 15.103 -4.040 7.300 1.00 73.81 184 TYR A O 1
ATOM 1376 N N . ALA A 1 185 ? 16.195 -5.620 8.477 1.00 58.75 185 ALA A N 1
ATOM 1377 C CA . ALA A 1 185 ? 17.079 -4.834 9.352 1.00 58.75 185 ALA A CA 1
ATOM 1378 C C . ALA A 1 185 ? 17.960 -3.716 8.738 1.00 58.75 185 ALA A C 1
ATOM 1380 O O . ALA A 1 185 ? 18.818 -3.187 9.439 1.00 58.75 185 ALA A O 1
ATOM 1381 N N . THR A 1 186 ? 17.820 -3.364 7.458 1.00 69.25 186 THR A N 1
ATOM 1382 C CA . THR A 1 186 ? 18.695 -2.373 6.795 1.00 69.25 186 THR A CA 1
ATOM 1383 C C . THR A 1 186 ? 17.981 -1.112 6.321 1.00 69.25 186 THR A C 1
ATOM 1385 O O . THR A 1 186 ? 18.655 -0.142 5.982 1.00 69.25 186 THR A O 1
ATOM 1388 N N . LEU A 1 187 ? 16.644 -1.085 6.300 1.00 73.19 187 LEU A N 1
ATOM 1389 C CA . LEU A 1 187 ? 15.880 0.059 5.799 1.00 73.19 187 LEU A CA 1
ATOM 1390 C C . LEU A 1 187 ? 14.929 0.656 6.829 1.00 73.19 187 LEU A C 1
ATOM 1392 O O . LEU A 1 187 ? 14.478 -0.007 7.760 1.00 73.19 187 LEU A O 1
ATOM 1396 N N . SER A 1 188 ? 14.579 1.918 6.580 1.00 84.00 188 SER A N 1
ATOM 1397 C CA . SER A 1 188 ? 13.783 2.750 7.473 1.00 84.00 188 SER A CA 1
ATOM 1398 C C . SER A 1 188 ? 12.324 2.325 7.624 1.00 84.00 188 SER A C 1
ATOM 1400 O O . SER A 1 188 ? 11.751 2.615 8.667 1.00 84.00 188 SER A O 1
ATOM 1402 N N . THR A 1 189 ? 11.720 1.618 6.657 1.00 90.19 189 THR A N 1
ATOM 1403 C CA . THR A 1 189 ? 10.336 1.118 6.790 1.00 90.19 189 THR A CA 1
ATOM 1404 C C . THR A 1 189 ? 9.979 -0.053 5.876 1.00 90.19 189 THR A C 1
ATOM 1406 O O . THR A 1 189 ? 10.586 -0.221 4.814 1.00 90.19 189 THR A O 1
ATOM 1409 N N . GLY A 1 190 ? 8.978 -0.846 6.281 1.00 89.75 190 GLY A N 1
ATOM 1410 C CA . GLY A 1 190 ? 8.383 -1.925 5.487 1.00 89.75 190 GLY A CA 1
ATOM 1411 C C . GLY A 1 190 ? 7.128 -1.514 4.702 1.00 89.75 190 GLY A C 1
ATOM 1412 O O . GLY A 1 190 ? 6.827 -2.115 3.669 1.00 89.75 190 GLY A O 1
ATOM 1413 N N . GLY A 1 191 ? 6.401 -0.479 5.132 1.00 95.44 191 GLY A N 1
ATOM 1414 C CA . GLY A 1 191 ? 5.163 -0.044 4.476 1.00 95.44 191 GLY A CA 1
ATOM 1415 C C . GLY A 1 191 ? 5.370 1.089 3.472 1.00 95.44 191 GLY A C 1
ATOM 1416 O O . GLY A 1 191 ? 5.479 0.851 2.264 1.00 95.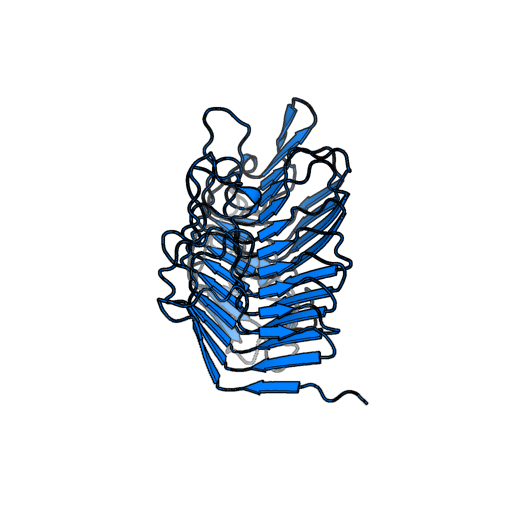44 191 GLY A O 1
ATOM 1417 N N . ILE A 1 192 ? 5.386 2.328 3.965 1.00 97.00 192 ILE A N 1
ATOM 1418 C CA . ILE A 1 192 ? 5.442 3.553 3.157 1.00 97.00 192 ILE A CA 1
ATOM 1419 C C . ILE A 1 192 ? 6.582 4.436 3.655 1.00 97.00 192 ILE A C 1
ATOM 1421 O O . ILE A 1 192 ? 6.621 4.765 4.839 1.00 97.00 192 ILE A O 1
ATOM 1425 N N . ARG A 1 193 ? 7.461 4.883 2.748 1.00 93.69 193 ARG A N 1
ATOM 1426 C CA . ARG A 1 193 ? 8.509 5.863 3.068 1.00 93.69 193 ARG A CA 1
ATOM 1427 C C . ARG A 1 193 ? 8.407 7.158 2.278 1.00 93.69 193 ARG A C 1
ATOM 1429 O O . ARG A 1 193 ? 8.082 7.135 1.091 1.00 93.69 193 ARG A O 1
ATOM 1436 N N . VAL A 1 194 ? 8.783 8.258 2.924 1.00 93.31 194 VAL A N 1
ATOM 1437 C CA . VAL A 1 194 ? 9.032 9.569 2.310 1.00 93.31 194 VAL A CA 1
ATOM 1438 C C . VAL A 1 194 ? 10.410 10.042 2.753 1.00 93.31 194 VAL A C 1
ATOM 1440 O O . VAL A 1 194 ? 10.632 10.199 3.947 1.00 93.31 194 VAL A O 1
ATOM 1443 N N . THR A 1 195 ? 11.351 10.244 1.830 1.00 89.31 195 THR A N 1
ATOM 1444 C CA . THR A 1 195 ? 12.754 10.546 2.202 1.00 89.31 195 THR A CA 1
ATOM 1445 C C . THR A 1 195 ? 13.366 11.718 1.437 1.00 89.31 195 THR A C 1
ATOM 1447 O O . THR A 1 195 ? 14.574 11.932 1.498 1.00 89.31 195 THR A O 1
ATOM 1450 N N . ASN A 1 196 ? 12.572 12.472 0.670 1.00 89.44 196 ASN A N 1
ATOM 1451 C CA . ASN A 1 196 ? 13.099 13.632 -0.045 1.00 89.44 196 ASN A CA 1
ATOM 1452 C C . ASN A 1 196 ? 13.330 14.809 0.920 1.00 89.44 196 ASN A C 1
ATOM 1454 O O . ASN A 1 196 ? 12.404 15.233 1.609 1.00 89.44 196 ASN A O 1
ATOM 1458 N N . ALA A 1 197 ? 14.548 15.355 0.923 1.00 89.88 197 ALA A N 1
ATOM 1459 C CA . ALA A 1 197 ? 14.951 16.444 1.815 1.00 89.88 197 ALA A CA 1
ATOM 1460 C C . ALA A 1 197 ? 14.236 17.779 1.540 1.00 89.88 197 ALA A C 1
ATOM 1462 O O . ALA A 1 197 ? 14.227 18.642 2.409 1.00 89.88 197 ALA A O 1
ATOM 1463 N N . ASP A 1 198 ? 13.620 17.941 0.368 1.00 91.06 198 ASP A N 1
ATOM 1464 C CA . ASP A 1 198 ? 12.859 19.129 -0.032 1.00 91.06 198 ASP A CA 1
ATOM 1465 C C . ASP A 1 198 ? 11.405 18.754 -0.371 1.00 91.06 198 ASP A C 1
ATOM 1467 O O . ASP A 1 198 ? 10.768 19.361 -1.230 1.00 91.06 198 ASP A O 1
ATOM 1471 N N . ALA A 1 199 ? 10.881 17.708 0.275 1.00 90.75 199 ALA A N 1
ATOM 1472 C CA . ALA A 1 199 ? 9.516 17.224 0.106 1.00 90.75 199 ALA A CA 1
ATOM 1473 C C . ALA A 1 199 ? 8.469 18.311 0.411 1.00 90.75 199 ALA A C 1
ATOM 1475 O O . ALA A 1 199 ? 8.323 18.735 1.558 1.00 90.75 199 ALA A O 1
ATOM 1476 N N . VAL A 1 200 ? 7.684 18.671 -0.605 1.00 91.44 200 VAL A N 1
ATOM 1477 C CA . VAL A 1 200 ? 6.505 19.544 -0.549 1.00 91.44 200 VAL A CA 1
ATOM 1478 C C . VAL A 1 200 ? 5.300 18.785 -1.108 1.00 91.44 200 VAL A C 1
ATOM 1480 O O . VAL A 1 200 ? 5.382 18.159 -2.165 1.00 91.44 200 VAL A O 1
ATOM 1483 N N . GLY A 1 201 ? 4.143 18.879 -0.455 1.00 91.88 201 GLY A N 1
ATOM 1484 C CA . GLY A 1 201 ? 2.899 18.334 -1.001 1.00 91.88 201 GLY A CA 1
ATOM 1485 C C . GLY A 1 201 ? 2.056 17.586 0.017 1.00 91.88 201 GLY A C 1
ATOM 1486 O O . GLY A 1 201 ? 2.095 17.912 1.199 1.00 91.88 201 GLY A O 1
ATOM 1487 N N . THR A 1 202 ? 1.264 16.617 -0.442 1.00 93.44 202 THR A N 1
ATOM 1488 C CA . THR A 1 202 ? 0.323 15.880 0.411 1.00 93.44 202 THR A CA 1
ATOM 1489 C C . THR A 1 202 ? 0.449 14.378 0.214 1.00 93.44 202 THR A C 1
ATOM 1491 O O . THR A 1 202 ? 0.349 13.877 -0.907 1.00 93.44 202 THR A O 1
ATOM 1494 N N . LEU A 1 203 ? 0.616 13.657 1.322 1.00 95.75 203 LEU A N 1
ATOM 1495 C CA . LEU A 1 203 ? 0.456 12.208 1.389 1.00 95.75 203 LEU A CA 1
ATOM 1496 C C . LEU A 1 203 ? -0.774 11.921 2.251 1.00 95.75 203 LEU A C 1
ATOM 1498 O O . LEU A 1 203 ? -0.814 12.268 3.431 1.00 95.75 203 LEU A O 1
ATOM 1502 N N . SER A 1 204 ? -1.786 11.307 1.645 1.00 96.56 204 SER A N 1
ATOM 1503 C CA . SER A 1 204 ? -2.964 10.792 2.342 1.00 96.56 204 SER A CA 1
ATOM 1504 C C . SER A 1 204 ? -2.873 9.276 2.436 1.00 96.56 204 SER A C 1
ATOM 1506 O O . SER A 1 204 ? -2.785 8.609 1.410 1.00 96.56 204 SER A O 1
ATOM 1508 N N . VAL A 1 205 ? -2.896 8.739 3.650 1.00 97.75 205 VAL A N 1
ATOM 1509 C CA . VAL A 1 205 ? -2.863 7.307 3.951 1.00 97.75 205 VAL A CA 1
ATOM 1510 C C . VAL A 1 205 ? -4.141 6.981 4.708 1.00 97.75 205 VAL A C 1
ATOM 1512 O O . VAL A 1 205 ? -4.250 7.279 5.897 1.00 97.75 205 VAL A O 1
ATOM 1515 N N . LEU A 1 206 ? -5.137 6.436 4.009 1.00 94.44 206 LEU A N 1
ATOM 1516 C CA . LEU A 1 206 ? -6.468 6.200 4.566 1.00 94.44 206 LEU A CA 1
ATOM 1517 C C . LEU A 1 206 ? -6.887 4.738 4.429 1.00 94.44 206 LEU A C 1
ATOM 1519 O O . LEU A 1 206 ? -6.733 4.136 3.368 1.00 94.44 206 LEU A O 1
ATOM 1523 N N . TYR A 1 207 ? -7.491 4.175 5.474 1.00 91.75 207 TYR A N 1
ATOM 1524 C CA . TYR A 1 207 ? -8.107 2.841 5.423 1.00 91.75 207 TYR A CA 1
ATOM 1525 C C . TYR A 1 207 ? -7.150 1.688 5.076 1.00 91.75 207 TYR A C 1
ATOM 1527 O O . TYR A 1 207 ? -7.604 0.631 4.644 1.00 91.75 207 TYR A O 1
ATOM 1535 N N . ASN A 1 208 ? -5.836 1.867 5.215 1.00 96.06 208 ASN A N 1
ATOM 1536 C CA . ASN A 1 208 ? -4.860 0.812 4.949 1.00 96.06 208 ASN A CA 1
ATOM 1537 C C . ASN A 1 208 ? -4.699 -0.096 6.168 1.00 96.06 208 ASN A C 1
ATOM 1539 O O . ASN A 1 208 ? -5.036 0.266 7.293 1.00 96.06 208 ASN A O 1
ATOM 1543 N N . THR A 1 209 ? -4.162 -1.287 5.936 1.00 95.00 209 THR A N 1
ATOM 1544 C CA . THR A 1 209 ? -3.852 -2.259 6.983 1.00 95.00 209 THR A CA 1
ATOM 1545 C C . THR A 1 209 ? -2.369 -2.609 6.938 1.00 95.00 209 THR A C 1
ATOM 1547 O O . THR A 1 209 ? -1.875 -3.046 5.898 1.00 95.00 209 THR A O 1
ATOM 1550 N N . PHE A 1 210 ? -1.676 -2.441 8.062 1.00 97.00 210 PHE A N 1
ATOM 1551 C CA . PHE A 1 210 ? -0.255 -2.725 8.247 1.00 97.00 210 PHE A CA 1
ATOM 1552 C C . PHE A 1 210 ? -0.094 -3.838 9.283 1.00 97.00 210 PHE A C 1
ATOM 1554 O O . PHE A 1 210 ? -0.451 -3.653 10.444 1.00 97.00 210 PHE A O 1
ATOM 1561 N N . ILE A 1 211 ? 0.406 -5.000 8.858 1.00 94.44 211 ILE A N 1
ATOM 1562 C CA . ILE A 1 211 ? 0.526 -6.199 9.695 1.00 94.44 211 ILE A CA 1
ATOM 1563 C C . ILE A 1 211 ? 1.957 -6.719 9.660 1.00 94.44 211 ILE A C 1
ATOM 1565 O O . ILE A 1 211 ? 2.458 -7.034 8.579 1.00 94.44 211 ILE A O 1
ATOM 1569 N N . ASN A 1 212 ? 2.564 -6.902 10.833 1.00 94.19 212 ASN A N 1
ATOM 1570 C CA . ASN A 1 212 ? 3.881 -7.523 10.994 1.00 94.19 212 ASN A CA 1
ATOM 1571 C C . ASN A 1 212 ? 4.966 -6.888 10.105 1.00 94.19 212 ASN A C 1
ATOM 1573 O O . ASN A 1 212 ? 5.828 -7.595 9.572 1.00 94.19 212 ASN A O 1
ATOM 1577 N N . ASN A 1 213 ? 4.903 -5.576 9.860 1.00 95.31 213 ASN A N 1
ATOM 1578 C CA . ASN A 1 213 ? 5.960 -4.921 9.103 1.00 95.31 213 ASN A CA 1
ATOM 1579 C C . ASN A 1 213 ? 7.137 -4.603 10.029 1.00 95.31 213 ASN A C 1
ATOM 1581 O O . ASN A 1 213 ? 6.934 -4.152 11.151 1.00 95.31 213 ASN A O 1
ATOM 1585 N N . THR A 1 214 ? 8.365 -4.829 9.562 1.00 92.81 214 THR A N 1
ATOM 1586 C CA . THR A 1 214 ? 9.583 -4.671 10.371 1.00 92.81 214 THR A CA 1
ATOM 1587 C C . THR A 1 214 ? 10.579 -3.714 9.726 1.00 92.81 214 THR A C 1
ATOM 1589 O O . THR A 1 214 ? 10.778 -3.724 8.512 1.00 92.81 214 THR A O 1
ATOM 1592 N N . ALA A 1 215 ? 11.232 -2.864 10.512 1.00 91.38 215 ALA A N 1
ATOM 1593 C CA . ALA A 1 215 ? 12.199 -1.910 9.972 1.00 91.38 215 ALA A CA 1
ATOM 1594 C C . ALA A 1 215 ? 13.163 -1.372 11.028 1.00 91.38 215 ALA A C 1
ATOM 1596 O O . ALA A 1 215 ? 13.072 -1.724 12.198 1.00 91.38 215 ALA A O 1
ATOM 1597 N N . THR A 1 216 ? 14.081 -0.492 10.623 1.00 91.25 216 THR A N 1
ATOM 1598 C CA . THR A 1 216 ? 14.957 0.204 11.571 1.00 91.25 216 THR A CA 1
ATOM 1599 C C . THR A 1 216 ? 14.329 1.461 12.164 1.00 91.25 216 THR A C 1
ATOM 1601 O O . THR A 1 216 ? 14.661 1.810 13.284 1.00 91.25 216 THR A O 1
ATOM 1604 N N . ARG A 1 217 ? 13.441 2.166 11.447 1.00 92.50 217 ARG A N 1
ATOM 1605 C CA . ARG A 1 217 ? 12.902 3.466 11.902 1.00 92.50 217 ARG A CA 1
ATOM 1606 C C . ARG A 1 217 ? 11.410 3.427 12.203 1.00 92.50 217 ARG A C 1
ATOM 1608 O O . ARG A 1 217 ? 11.002 3.912 13.248 1.00 92.50 217 ARG A O 1
ATOM 1615 N N . ALA A 1 218 ? 10.614 2.860 11.302 1.00 94.19 218 ALA A N 1
ATOM 1616 C CA . ALA A 1 218 ? 9.200 2.598 11.537 1.00 94.19 218 ALA A CA 1
ATOM 1617 C C . ALA A 1 218 ? 8.710 1.402 10.737 1.00 94.19 218 ALA A C 1
ATOM 1619 O O . ALA A 1 218 ? 8.928 1.342 9.530 1.00 94.19 218 ALA A O 1
ATOM 1620 N N . GLY A 1 219 ? 8.017 0.457 11.366 1.00 93.88 219 GLY A N 1
ATOM 1621 C CA . GLY A 1 219 ? 7.522 -0.733 10.680 1.00 93.88 219 GLY A CA 1
ATOM 1622 C C . GLY A 1 219 ? 6.553 -0.380 9.548 1.00 93.88 219 GLY A C 1
ATOM 1623 O O . GLY A 1 219 ? 6.723 -0.860 8.422 1.00 93.88 219 GLY A O 1
ATOM 1624 N N . ALA A 1 220 ? 5.595 0.519 9.799 1.00 96.50 220 ALA A N 1
ATOM 1625 C CA . ALA A 1 220 ? 4.545 0.849 8.835 1.00 96.50 220 ALA A CA 1
ATOM 1626 C C . ALA A 1 220 ? 4.801 2.120 8.003 1.00 96.50 220 ALA A C 1
ATOM 1628 O O . ALA A 1 220 ? 4.800 2.040 6.772 1.00 96.50 220 ALA A O 1
ATOM 1629 N N . ILE A 1 221 ? 4.987 3.288 8.623 1.00 97.56 221 ILE A N 1
ATOM 1630 C CA . ILE A 1 221 ? 5.102 4.570 7.913 1.00 97.56 221 ILE A CA 1
ATOM 1631 C C . ILE A 1 221 ? 6.287 5.369 8.447 1.00 97.56 221 ILE A C 1
ATOM 1633 O O . ILE A 1 221 ? 6.331 5.730 9.619 1.00 97.56 221 ILE A O 1
ATOM 1637 N N . PHE A 1 222 ? 7.211 5.719 7.554 1.00 95.44 222 PHE A N 1
ATOM 1638 C CA . PHE A 1 222 ? 8.353 6.571 7.867 1.00 95.44 222 PHE A CA 1
ATOM 1639 C C . PHE A 1 222 ? 8.396 7.807 6.969 1.00 95.44 222 PHE A C 1
ATOM 1641 O O . PHE A 1 222 ? 8.379 7.695 5.742 1.00 95.44 222 PHE A O 1
ATOM 1648 N N . ALA A 1 223 ? 8.532 8.986 7.566 1.00 94.56 223 ALA A N 1
ATOM 1649 C CA . ALA A 1 223 ? 8.852 10.212 6.849 1.00 94.56 223 ALA A CA 1
ATOM 1650 C C . ALA A 1 223 ? 10.108 10.862 7.431 1.00 94.56 223 ALA A C 1
ATOM 1652 O O . ALA A 1 223 ? 10.149 11.212 8.610 1.00 94.56 223 ALA A O 1
ATOM 1653 N N . ASP A 1 224 ? 11.121 11.041 6.591 1.00 91.88 224 ASP A N 1
ATOM 1654 C CA . ASP A 1 224 ? 12.386 11.662 6.966 1.00 91.88 224 ASP A CA 1
ATOM 1655 C C . ASP A 1 224 ? 12.277 13.196 7.053 1.00 91.88 224 ASP A C 1
ATOM 1657 O O . ASP A 1 224 ? 11.263 13.801 6.688 1.00 91.88 224 ASP A O 1
ATOM 1661 N N . ARG A 1 225 ? 13.347 13.831 7.541 1.00 90.88 225 ARG A N 1
ATOM 1662 C CA . ARG A 1 225 ? 13.503 15.287 7.615 1.00 90.88 225 ARG A CA 1
ATOM 1663 C C . ARG A 1 225 ? 13.337 15.917 6.232 1.00 90.88 225 ARG A C 1
ATOM 1665 O O . ARG A 1 225 ? 14.021 15.536 5.284 1.00 90.88 225 ARG A O 1
ATOM 1672 N N . SER A 1 226 ? 12.488 16.939 6.151 1.00 91.25 226 SER A N 1
ATOM 1673 C CA . SER A 1 226 ? 12.293 17.758 4.958 1.00 91.25 226 SER A CA 1
ATOM 1674 C C . SER A 1 226 ? 12.334 19.247 5.302 1.00 91.25 226 SER A C 1
ATOM 1676 O O . SER A 1 226 ? 11.833 19.690 6.334 1.00 91.25 226 SER A O 1
ATOM 1678 N N . SER A 1 227 ? 12.910 20.037 4.402 1.00 90.81 227 SER A N 1
ATOM 1679 C CA . SER A 1 227 ? 12.882 21.497 4.415 1.00 90.81 227 SER A CA 1
ATOM 1680 C C . SER A 1 227 ? 11.585 22.069 3.811 1.00 90.81 227 SER A C 1
ATOM 1682 O O . SER A 1 227 ? 11.282 23.246 4.002 1.00 90.81 227 SER A O 1
ATOM 1684 N N . GLY A 1 228 ? 10.814 21.246 3.085 1.00 88.62 228 GLY A N 1
ATOM 1685 C CA . GLY A 1 228 ? 9.683 21.659 2.246 1.00 88.62 228 GLY A CA 1
ATOM 1686 C C . GLY A 1 228 ? 8.304 21.692 2.921 1.00 88.62 228 GLY A C 1
ATOM 1687 O O . GLY A 1 228 ? 7.319 22.035 2.269 1.00 88.62 228 GLY A O 1
ATOM 1688 N N . SER A 1 229 ? 8.204 21.354 4.210 1.00 90.06 229 SER A N 1
ATOM 1689 C CA . SER A 1 229 ? 6.941 21.338 4.978 1.00 90.06 229 SER A CA 1
ATOM 1690 C C . SER A 1 229 ? 5.798 20.547 4.307 1.00 90.06 229 SER A C 1
ATOM 1692 O O . SER A 1 229 ? 4.767 21.117 3.935 1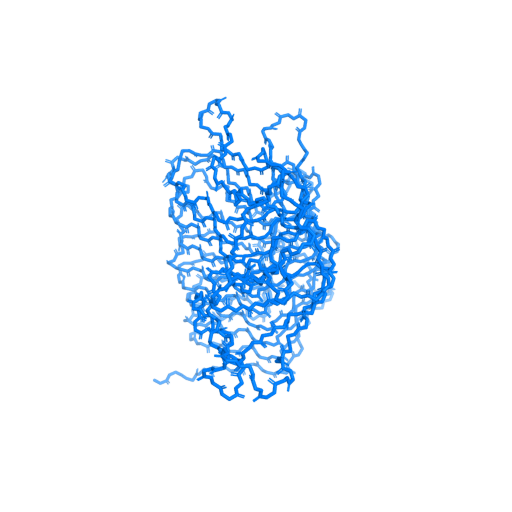.00 90.06 229 SER A O 1
ATOM 1694 N N . PRO A 1 230 ? 5.948 19.221 4.141 1.00 93.50 230 PRO A N 1
ATOM 1695 C CA . PRO A 1 230 ? 4.903 18.372 3.577 1.00 93.50 230 PRO A CA 1
ATOM 1696 C C . PRO A 1 230 ? 3.669 18.291 4.494 1.00 93.50 230 PRO A C 1
ATOM 1698 O O . PRO A 1 230 ? 3.725 18.593 5.686 1.00 93.50 230 PRO A O 1
ATOM 1701 N N . ASN A 1 231 ? 2.539 17.857 3.938 1.00 95.31 231 ASN A N 1
ATOM 1702 C CA . ASN A 1 231 ? 1.296 17.612 4.665 1.00 95.31 231 ASN A CA 1
ATOM 1703 C C . ASN A 1 231 ? 1.021 16.103 4.733 1.00 95.31 231 ASN A C 1
ATOM 1705 O O . ASN A 1 231 ? 0.866 15.454 3.692 1.00 95.31 231 ASN A O 1
ATOM 1709 N N . TYR A 1 232 ? 0.896 15.560 5.942 1.00 96.25 232 TYR A N 1
ATOM 1710 C CA . TYR A 1 232 ? 0.580 14.148 6.166 1.00 96.25 232 TYR A CA 1
ATOM 1711 C C . TYR A 1 232 ? -0.824 13.992 6.749 1.00 96.25 232 TYR A C 1
ATOM 1713 O O . TYR A 1 232 ? -1.142 14.554 7.797 1.00 96.25 232 TYR A O 1
ATOM 1721 N N . ILE A 1 233 ? -1.663 13.217 6.062 1.00 97.06 233 ILE A N 1
ATOM 1722 C CA . ILE A 1 233 ? -3.014 12.859 6.503 1.00 97.06 233 ILE A CA 1
ATOM 1723 C C . ILE A 1 233 ? -3.046 11.341 6.670 1.00 97.06 233 ILE A C 1
ATOM 1725 O O . ILE A 1 233 ? -3.080 10.625 5.673 1.00 97.06 233 ILE A O 1
ATOM 1729 N N . ILE A 1 234 ? -3.009 10.844 7.906 1.00 97.12 234 ILE A N 1
ATOM 1730 C CA . ILE A 1 234 ? -2.959 9.407 8.216 1.00 97.12 234 ILE A CA 1
ATOM 1731 C C . ILE A 1 234 ? -4.133 9.084 9.136 1.00 97.12 234 ILE A C 1
ATOM 1733 O O . ILE A 1 234 ? -4.085 9.370 10.331 1.00 97.12 234 ILE A O 1
ATOM 1737 N N . GLN A 1 235 ? -5.213 8.541 8.574 1.00 93.31 235 GLN A N 1
ATOM 1738 C CA . GLN A 1 235 ? -6.452 8.322 9.322 1.00 93.31 235 GLN A CA 1
ATOM 1739 C C . GLN A 1 235 ? -7.117 6.993 8.985 1.00 93.31 235 GLN A C 1
ATOM 1741 O O . GLN A 1 235 ? -7.026 6.506 7.856 1.00 93.31 235 GLN A O 1
ATOM 1746 N N . TYR A 1 236 ? -7.854 6.440 9.948 1.00 89.56 236 TYR A N 1
ATOM 1747 C CA . TYR A 1 236 ? -8.655 5.225 9.768 1.00 89.56 236 TYR A CA 1
ATOM 1748 C C . TYR A 1 236 ? -7.853 3.995 9.311 1.00 89.56 236 TYR A C 1
ATOM 1750 O O . TYR A 1 236 ? -8.426 3.078 8.719 1.00 89.56 236 TYR A O 1
ATOM 1758 N N . ASN A 1 237 ? -6.538 3.966 9.548 1.00 93.31 237 ASN A N 1
ATOM 1759 C CA . ASN A 1 237 ? -5.699 2.805 9.253 1.00 93.31 237 ASN A CA 1
ATOM 1760 C C . ASN A 1 237 ? -5.707 1.816 10.425 1.00 93.31 237 ASN A C 1
ATOM 1762 O O . ASN A 1 237 ? -5.962 2.197 11.566 1.00 93.31 237 ASN A O 1
ATOM 1766 N N . LEU A 1 238 ? -5.405 0.555 10.122 1.00 91.38 238 LEU A N 1
ATOM 1767 C CA . LEU A 1 238 ? -5.251 -0.525 11.091 1.00 91.38 238 LEU A CA 1
ATOM 1768 C C . LEU A 1 238 ? -3.781 -0.951 11.174 1.00 91.38 238 LEU A C 1
ATOM 1770 O O . LEU A 1 238 ? -3.200 -1.346 10.161 1.00 91.38 238 LEU A O 1
ATOM 1774 N N . PHE A 1 239 ? -3.213 -0.916 12.374 1.00 93.81 239 PHE A N 1
ATOM 1775 C CA . PHE A 1 239 ? -1.838 -1.295 12.681 1.00 93.81 239 PHE A CA 1
ATOM 1776 C C . PHE A 1 239 ? -1.813 -2.507 13.615 1.00 93.81 239 PHE A C 1
ATOM 1778 O O . PHE A 1 239 ? -2.535 -2.555 14.612 1.00 93.81 239 PHE A O 1
ATOM 1785 N N . ILE A 1 240 ? -1.040 -3.534 13.258 1.00 91.19 240 ILE A N 1
ATOM 1786 C CA . ILE A 1 240 ? -0.985 -4.792 14.003 1.00 91.19 240 ILE A CA 1
ATOM 1787 C C . ILE A 1 240 ? 0.454 -5.300 14.027 1.00 91.19 240 ILE A C 1
ATOM 1789 O O . ILE A 1 240 ? 0.976 -5.717 12.990 1.00 91.19 240 ILE A O 1
ATOM 1793 N N . ASN A 1 241 ? 1.049 -5.354 15.220 1.00 91.56 241 ASN A N 1
ATOM 1794 C CA . ASN A 1 241 ? 2.361 -5.961 15.471 1.00 91.56 241 ASN A CA 1
ATOM 1795 C C . ASN A 1 241 ? 3.467 -5.489 14.507 1.00 91.56 241 ASN A C 1
ATOM 1797 O O . ASN A 1 241 ? 4.279 -6.304 14.062 1.00 91.56 241 ASN A O 1
ATOM 1801 N N . ASN A 1 242 ? 3.473 -4.218 14.104 1.00 94.44 242 ASN A N 1
ATOM 1802 C CA . ASN A 1 242 ? 4.636 -3.690 13.398 1.00 94.44 242 ASN A CA 1
ATOM 1803 C C . ASN A 1 242 ? 5.781 -3.515 14.404 1.00 94.44 242 ASN A C 1
ATOM 1805 O O . ASN A 1 242 ? 5.556 -3.530 15.609 1.00 94.44 242 ASN A O 1
ATOM 1809 N N . THR A 1 243 ? 7.019 -3.450 13.927 1.00 93.25 243 THR A N 1
ATOM 1810 C CA . THR A 1 243 ? 8.178 -3.333 14.818 1.00 93.25 243 THR A CA 1
ATOM 1811 C C . THR A 1 243 ? 9.266 -2.493 14.176 1.00 93.25 243 THR A C 1
ATOM 1813 O O . THR A 1 243 ? 9.650 -2.721 13.022 1.00 93.25 243 THR A O 1
ATOM 1816 N N . ALA A 1 244 ? 9.804 -1.556 14.941 1.00 92.69 244 ALA A N 1
ATOM 1817 C CA . ALA A 1 244 ? 11.011 -0.824 14.628 1.00 92.69 244 ALA A CA 1
ATOM 1818 C C . ALA A 1 244 ? 12.141 -1.230 15.586 1.00 92.69 244 ALA A C 1
ATOM 1820 O O . ALA A 1 244 ? 11.915 -1.532 16.754 1.00 92.69 244 ALA A O 1
ATOM 1821 N N . TYR A 1 245 ? 13.364 -1.313 15.063 1.00 88.69 245 TYR A N 1
ATOM 1822 C CA . TYR A 1 245 ? 14.555 -1.521 15.882 1.00 88.69 245 TYR A CA 1
ATOM 1823 C C . TYR A 1 245 ? 15.784 -0.818 15.290 1.00 88.69 245 TYR A C 1
ATOM 1825 O O . TYR A 1 245 ? 16.373 -1.272 14.302 1.00 88.69 245 TYR A O 1
ATOM 1833 N N . SER A 1 246 ? 16.225 0.256 15.936 1.00 84.56 246 SER A N 1
ATOM 1834 C CA . SER A 1 246 ? 17.451 0.994 15.678 1.00 84.56 246 SER A CA 1
ATOM 1835 C C . SER A 1 246 ? 18.180 1.286 16.989 1.00 84.56 246 SER A C 1
ATOM 1837 O O . SER A 1 246 ? 17.718 2.061 17.821 1.00 84.56 246 SER A O 1
ATOM 1839 N N . PRO A 1 247 ? 19.411 0.780 17.164 1.00 74.69 247 PRO A N 1
ATOM 1840 C CA . PRO A 1 247 ? 20.200 1.069 18.359 1.00 74.69 247 PRO A CA 1
ATOM 1841 C C . PRO A 1 247 ? 20.768 2.501 18.395 1.00 74.69 247 PRO A C 1
ATOM 1843 O O . PRO A 1 247 ? 21.538 2.819 19.302 1.00 74.69 247 PRO A O 1
ATOM 1846 N N . ARG A 1 248 ? 20.519 3.336 17.374 1.00 79.12 248 ARG A N 1
ATOM 1847 C CA . ARG A 1 248 ? 21.238 4.610 17.168 1.00 79.12 248 ARG A CA 1
ATOM 1848 C C . ARG A 1 248 ? 20.371 5.789 16.744 1.00 79.12 248 ARG A C 1
ATOM 1850 O O . ARG A 1 248 ? 20.882 6.904 16.706 1.00 79.12 248 ARG A O 1
ATOM 1857 N N . GLU A 1 249 ? 19.114 5.568 16.388 1.00 85.19 249 GLU A N 1
ATOM 1858 C CA . GLU A 1 249 ? 18.256 6.594 15.794 1.00 85.19 249 GLU A CA 1
ATOM 1859 C C . GLU A 1 249 ? 16.843 6.501 16.374 1.00 85.19 249 GLU A C 1
ATOM 1861 O O . GLU A 1 249 ? 16.469 5.458 16.893 1.00 85.19 249 GLU A O 1
ATOM 1866 N N . SER A 1 250 ? 16.062 7.580 16.270 1.00 88.81 250 SER A N 1
ATOM 1867 C CA . SER A 1 250 ? 14.660 7.601 16.709 1.00 88.81 250 SER A CA 1
ATOM 1868 C C . SER A 1 250 ? 13.846 6.531 15.987 1.00 88.81 250 SER A C 1
ATOM 1870 O O . SER A 1 250 ? 13.971 6.409 14.764 1.00 88.81 250 SER A O 1
ATOM 1872 N N . GLU A 1 251 ? 12.982 5.834 16.710 1.00 92.69 251 GLU A N 1
ATOM 1873 C CA . GLU A 1 251 ? 12.152 4.748 16.194 1.00 92.69 251 GLU A CA 1
ATOM 1874 C C . GLU A 1 251 ? 10.728 4.824 16.745 1.00 92.69 251 GLU A C 1
ATOM 1876 O O . GLU A 1 251 ? 10.526 5.369 17.826 1.00 92.69 251 GLU A O 1
ATOM 1881 N N . ALA A 1 252 ? 9.765 4.301 15.990 1.00 94.44 252 ALA A N 1
ATOM 1882 C CA . ALA A 1 252 ? 8.389 4.078 16.430 1.00 94.44 252 ALA A CA 1
ATOM 1883 C C . ALA A 1 252 ? 7.810 2.903 15.636 1.00 94.44 252 ALA A C 1
ATOM 1885 O O . ALA A 1 252 ? 7.991 2.865 14.419 1.00 94.44 252 ALA A O 1
ATOM 1886 N N . ASP A 1 253 ? 7.129 1.951 16.271 1.00 94.94 253 ASP A N 1
ATOM 1887 C CA . ASP A 1 253 ? 6.742 0.703 15.599 1.00 94.94 253 ASP A CA 1
ATOM 1888 C C . ASP A 1 253 ? 5.823 0.927 14.388 1.00 94.94 253 ASP A C 1
ATOM 1890 O O . ASP A 1 253 ? 5.998 0.285 13.344 1.00 94.94 253 ASP A O 1
ATOM 1894 N N . ASP A 1 254 ? 4.911 1.895 14.471 1.00 96.75 254 ASP A N 1
ATOM 1895 C CA . ASP A 1 254 ? 3.926 2.161 13.429 1.00 96.75 254 ASP A CA 1
ATOM 1896 C C . ASP A 1 254 ? 4.257 3.412 12.608 1.00 96.75 254 ASP A C 1
ATOM 1898 O O . ASP A 1 254 ? 4.454 3.315 11.393 1.00 96.75 254 ASP A O 1
ATOM 1902 N N . ILE A 1 255 ? 4.312 4.591 13.232 1.00 97.50 255 ILE A N 1
ATOM 1903 C CA . ILE A 1 255 ? 4.427 5.871 12.520 1.00 97.50 255 ILE A CA 1
ATOM 1904 C C . ILE A 1 255 ? 5.580 6.690 13.093 1.00 97.50 255 ILE A C 1
ATOM 1906 O O . ILE A 1 255 ? 5.540 7.092 14.251 1.00 97.50 255 ILE A O 1
ATOM 1910 N N . LEU A 1 256 ? 6.556 7.038 12.253 1.00 96.50 256 LEU A N 1
ATOM 1911 C CA . LEU A 1 256 ? 7.612 7.985 12.609 1.00 96.50 256 LEU A CA 1
ATOM 1912 C C . LEU A 1 256 ? 7.728 9.105 11.573 1.00 96.50 256 LEU A C 1
ATOM 1914 O O . LEU A 1 256 ? 8.017 8.853 10.401 1.00 96.50 256 LEU A O 1
ATOM 1918 N N . ILE A 1 257 ? 7.567 10.352 12.020 1.00 95.69 257 ILE A N 1
ATOM 1919 C CA . ILE A 1 257 ? 7.721 11.559 11.194 1.00 95.69 257 ILE A CA 1
ATOM 1920 C C . ILE A 1 257 ? 8.855 12.422 11.754 1.00 95.69 257 ILE A C 1
ATOM 1922 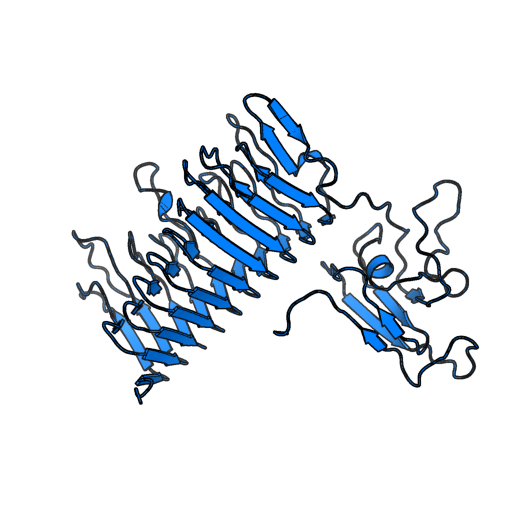O O . ILE A 1 257 ? 8.800 12.825 12.906 1.00 95.69 257 ILE A O 1
ATOM 1926 N N . LEU A 1 258 ? 9.875 12.752 10.961 1.00 91.94 258 LEU A N 1
ATOM 1927 C CA . LEU A 1 258 ? 11.049 13.506 11.432 1.00 91.94 258 LEU A CA 1
ATOM 1928 C C . LEU A 1 258 ? 11.104 14.966 10.971 1.00 91.94 258 LEU A C 1
ATOM 1930 O O . LEU A 1 258 ? 12.155 15.595 11.050 1.00 91.94 258 LEU A O 1
ATOM 1934 N N . THR A 1 259 ? 10.023 15.500 10.415 1.00 80.69 259 THR A N 1
ATOM 1935 C CA . THR A 1 259 ? 10.033 16.794 9.729 1.00 80.69 259 THR A CA 1
ATOM 1936 C C . THR A 1 259 ? 9.086 17.792 10.374 1.00 80.69 259 THR A C 1
ATOM 1938 O O . THR A 1 259 ? 8.018 17.422 10.858 1.00 80.69 259 THR A O 1
ATOM 1941 N N . ASP A 1 260 ? 9.423 19.078 10.270 1.00 78.44 260 ASP A N 1
ATOM 1942 C CA . ASP A 1 260 ? 8.449 20.147 10.474 1.00 78.44 260 ASP A CA 1
ATOM 1943 C C . ASP A 1 260 ? 7.403 20.049 9.352 1.00 78.44 260 ASP A C 1
ATOM 1945 O O . ASP A 1 260 ? 7.734 20.112 8.164 1.00 78.44 260 ASP A O 1
ATOM 1949 N N . CYS A 1 261 ? 6.146 19.809 9.714 1.00 85.75 261 CYS A N 1
ATOM 1950 C CA . CYS A 1 261 ? 5.075 19.503 8.768 1.00 85.75 261 CYS A CA 1
ATOM 1951 C C . CYS A 1 261 ? 3.699 19.869 9.323 1.00 85.75 261 CYS A C 1
ATOM 1953 O O . CYS A 1 261 ? 3.538 20.159 10.509 1.00 85.75 261 CYS A O 1
ATOM 1955 N N . THR A 1 262 ? 2.689 19.814 8.454 1.00 84.94 262 THR A N 1
ATOM 1956 C CA . THR A 1 262 ? 1.294 19.782 8.904 1.00 84.94 262 THR A CA 1
ATOM 1957 C C . THR A 1 262 ? 0.869 18.330 9.074 1.00 84.94 262 THR A C 1
ATOM 1959 O O . THR A 1 262 ? 0.942 17.546 8.122 1.00 84.94 262 THR A O 1
ATOM 1962 N N . LEU A 1 263 ? 0.375 17.986 10.261 1.00 89.62 263 LEU A N 1
ATOM 1963 C CA . LEU A 1 263 ? -0.105 16.647 10.579 1.00 89.62 263 LEU A CA 1
ATOM 1964 C C . LEU A 1 263 ? -1.611 16.622 10.815 1.00 89.62 263 LEU A C 1
ATOM 1966 O O . LEU A 1 263 ? -2.156 17.422 11.573 1.00 89.62 263 LEU A O 1
ATOM 1970 N N . ARG A 1 264 ? -2.269 15.630 10.217 1.00 93.25 264 ARG A N 1
ATOM 1971 C CA . ARG A 1 264 ? -3.576 15.136 10.643 1.00 93.25 264 ARG A CA 1
ATOM 1972 C C . ARG A 1 264 ? -3.487 13.622 10.776 1.00 93.25 264 ARG A C 1
ATOM 1974 O O . ARG A 1 264 ? -3.740 12.894 9.817 1.00 93.25 264 ARG A O 1
ATOM 1981 N N . ILE A 1 265 ? -3.080 13.178 11.958 1.00 94.00 265 ILE A N 1
ATOM 1982 C CA . ILE A 1 265 ? -2.915 11.766 12.295 1.00 94.00 265 ILE A CA 1
ATOM 1983 C C . ILE A 1 265 ? -3.864 11.477 13.447 1.00 94.00 265 ILE A C 1
ATOM 1985 O O . ILE A 1 265 ? -3.633 11.947 14.554 1.00 94.00 265 ILE A O 1
ATOM 1989 N N . ASN A 1 266 ? -4.976 10.809 13.153 1.00 91.25 266 ASN A N 1
ATOM 1990 C CA . ASN A 1 266 ? -6.000 10.468 14.136 1.00 91.25 266 ASN A CA 1
ATOM 1991 C C . ASN A 1 266 ? -6.936 9.381 13.612 1.00 91.25 266 ASN A C 1
ATOM 1993 O O . ASN A 1 266 ? -6.868 8.994 12.445 1.00 91.25 266 ASN A O 1
ATOM 1997 N N . ASP A 1 267 ? -7.820 8.899 14.480 1.00 86.31 267 ASP A N 1
ATOM 1998 C CA . ASP A 1 267 ? -8.813 7.870 14.177 1.00 86.31 267 ASP A CA 1
ATOM 1999 C C . ASP A 1 267 ? -8.210 6.561 13.624 1.00 86.31 267 ASP A C 1
ATOM 2001 O O . ASP A 1 267 ? -8.910 5.770 12.986 1.00 86.31 267 ASP A O 1
ATOM 2005 N N . ASN A 1 268 ? -6.910 6.319 13.827 1.00 90.25 268 ASN A N 1
ATOM 2006 C CA . ASN A 1 268 ? -6.289 5.038 13.508 1.00 90.25 268 ASN A CA 1
ATOM 2007 C C . ASN A 1 268 ? -6.569 4.035 14.627 1.00 90.25 268 ASN A C 1
ATOM 2009 O O . ASN A 1 268 ? -6.912 4.412 15.749 1.00 90.25 268 ASN A O 1
ATOM 2013 N N . VAL A 1 269 ? -6.403 2.751 14.332 1.00 86.56 269 VAL A N 1
ATOM 2014 C CA . VAL A 1 269 ? -6.505 1.693 15.332 1.00 86.56 269 VAL A CA 1
ATOM 2015 C C . VAL A 1 269 ? -5.284 0.821 15.334 1.00 86.56 269 VAL A C 1
ATOM 2017 O O . VAL A 1 269 ? -4.726 0.492 14.291 1.00 86.56 269 VAL A O 1
ATOM 2020 N N . GLN A 1 270 ? -4.916 0.442 16.545 1.00 87.50 270 GLN A N 1
ATOM 2021 C CA . GLN A 1 270 ? -3.788 -0.398 16.835 1.00 87.50 270 GLN A CA 1
ATOM 2022 C C . GLN A 1 270 ? -4.257 -1.609 17.635 1.00 87.50 270 GLN A C 1
ATOM 2024 O O . GLN A 1 270 ? -5.074 -1.485 18.547 1.00 87.50 270 GLN A O 1
ATOM 2029 N N . ILE A 1 271 ? -3.747 -2.786 17.286 1.00 82.88 271 ILE A N 1
ATOM 2030 C CA . ILE A 1 271 ? -3.973 -4.016 18.043 1.00 82.88 271 ILE A CA 1
ATOM 2031 C C . ILE A 1 271 ? -2.630 -4.476 18.605 1.00 82.88 271 ILE A C 1
ATOM 2033 O O . ILE A 1 271 ? -1.754 -4.881 17.842 1.00 82.88 271 ILE A O 1
ATOM 2037 N N . GLY A 1 272 ? -2.510 -4.465 19.935 1.00 73.06 272 GLY A N 1
ATOM 2038 C CA . GLY A 1 272 ? -1.364 -5.024 20.658 1.00 73.06 272 GLY A CA 1
ATOM 2039 C C . GLY A 1 272 ? -0.171 -4.088 20.881 1.00 73.06 272 GLY A C 1
ATOM 2040 O O . GLY A 1 272 ? 0.871 -4.598 21.279 1.00 73.06 272 GLY A O 1
ATOM 2041 N N . GLY A 1 273 ? -0.316 -2.779 20.652 1.00 79.69 273 GLY A N 1
ATOM 2042 C CA . GLY A 1 273 ? 0.723 -1.773 20.922 1.00 79.69 273 GLY A CA 1
ATOM 2043 C C . GLY A 1 273 ? 0.291 -0.716 21.942 1.00 79.69 273 GLY A C 1
ATOM 2044 O O . GLY A 1 273 ? -0.696 -0.912 22.665 1.00 79.69 273 GLY A O 1
ATOM 2045 N N . ASP A 1 274 ? 1.035 0.386 22.007 1.00 81.19 274 ASP A N 1
ATOM 2046 C CA . ASP A 1 274 ? 0.709 1.549 22.828 1.00 81.19 274 ASP A CA 1
ATOM 2047 C C . ASP A 1 274 ? 0.876 2.886 22.082 1.00 81.19 274 ASP A C 1
ATOM 2049 O O . ASP A 1 274 ? 1.256 2.962 20.913 1.00 81.19 274 ASP A O 1
ATOM 2053 N N . SER A 1 275 ? 0.523 3.984 22.752 1.00 78.69 275 SER A N 1
ATOM 2054 C CA . SER A 1 275 ? 0.502 5.306 22.130 1.00 78.69 275 SER A CA 1
ATOM 2055 C C . SER A 1 275 ? 1.876 5.783 21.645 1.00 78.69 275 SER A C 1
ATOM 2057 O O . SER A 1 275 ? 1.938 6.586 20.712 1.00 78.69 275 SER A O 1
ATOM 2059 N N . SER A 1 276 ? 2.969 5.246 22.199 1.00 85.94 276 SER A N 1
ATOM 2060 C CA . SER A 1 276 ? 4.340 5.578 21.804 1.00 85.94 276 SER A CA 1
ATOM 2061 C C . SER A 1 276 ? 4.758 4.988 20.452 1.00 85.94 276 SER A C 1
ATOM 2063 O O . SER A 1 276 ? 5.808 5.350 19.926 1.00 85.94 276 SER A O 1
ATOM 2065 N N . ASP A 1 277 ? 3.901 4.185 19.819 1.00 92.56 277 ASP A N 1
ATOM 2066 C CA . ASP A 1 277 ? 4.149 3.629 18.487 1.00 92.56 277 ASP A CA 1
ATOM 2067 C C . ASP A 1 277 ? 3.894 4.632 17.347 1.00 92.56 277 ASP A C 1
ATOM 2069 O O . ASP A 1 277 ? 4.169 4.340 16.179 1.00 92.56 277 ASP A O 1
ATOM 2073 N N . ALA A 1 278 ? 3.395 5.833 17.665 1.00 95.81 278 ALA A N 1
ATOM 2074 C CA . ALA A 1 278 ? 3.281 6.958 16.739 1.00 95.81 278 ALA A CA 1
ATOM 2075 C C . ALA A 1 278 ? 4.019 8.196 17.274 1.00 95.81 278 ALA A C 1
ATOM 2077 O O . ALA A 1 278 ? 3.533 8.887 18.171 1.00 95.81 278 ALA A O 1
ATOM 2078 N N . LEU A 1 279 ? 5.167 8.524 16.676 1.00 95.62 279 LEU A N 1
ATOM 2079 C CA . LEU A 1 279 ? 6.033 9.618 17.119 1.00 95.62 279 LEU A CA 1
ATOM 2080 C C . LEU A 1 279 ? 6.307 10.643 16.013 1.00 95.62 279 LEU A C 1
ATOM 2082 O O . LEU A 1 279 ? 6.471 10.321 14.832 1.00 95.62 279 LEU A O 1
ATOM 2086 N N . ILE A 1 280 ? 6.435 11.902 16.426 1.00 94.06 280 ILE A N 1
ATOM 2087 C CA . ILE A 1 280 ? 6.988 12.988 15.622 1.00 94.06 280 ILE A CA 1
ATOM 2088 C C . ILE A 1 280 ? 8.261 13.518 16.280 1.00 94.06 280 ILE A C 1
ATOM 2090 O O . ILE A 1 280 ? 8.299 13.774 17.479 1.00 94.06 280 ILE A O 1
ATOM 2094 N N . GLN A 1 281 ? 9.305 13.729 15.485 1.00 91.38 281 GLN A N 1
ATOM 2095 C CA . GLN A 1 281 ? 10.477 14.476 15.906 1.00 91.38 281 GLN A CA 1
ATOM 2096 C C . GLN A 1 281 ? 10.406 15.909 15.380 1.00 91.38 281 GLN A C 1
ATOM 2098 O O . GLN A 1 281 ? 10.513 16.141 14.175 1.00 91.38 281 GLN A O 1
ATOM 2103 N N . ILE A 1 282 ? 10.273 16.867 16.296 1.00 82.50 282 ILE A N 1
ATOM 2104 C CA . ILE A 1 282 ? 10.322 18.302 16.010 1.00 82.50 282 ILE A CA 1
ATOM 2105 C C . ILE A 1 282 ? 11.656 18.816 16.541 1.00 82.50 282 ILE A C 1
ATOM 2107 O O . ILE A 1 282 ? 11.907 18.821 17.746 1.00 82.50 282 ILE A O 1
ATOM 2111 N N . ARG A 1 283 ? 12.533 19.257 15.634 1.00 80.00 283 ARG A N 1
ATOM 2112 C CA . ARG A 1 283 ? 13.919 19.645 15.957 1.00 80.00 283 ARG A CA 1
ATOM 2113 C C . ARG A 1 283 ? 14.678 18.492 16.640 1.00 80.00 283 ARG A C 1
ATOM 2115 O O . ARG A 1 283 ? 14.996 17.497 15.984 1.00 80.00 283 ARG A O 1
ATOM 2122 N N . ASP A 1 284 ? 14.961 18.621 17.932 1.00 83.06 284 ASP A N 1
ATOM 2123 C CA . ASP A 1 284 ? 15.713 17.646 18.729 1.00 83.06 284 ASP A CA 1
ATOM 2124 C C . ASP A 1 284 ? 14.824 16.888 19.728 1.00 83.06 284 ASP A C 1
ATOM 2126 O O . ASP A 1 284 ? 15.317 16.040 20.466 1.00 83.06 284 ASP A O 1
ATOM 2130 N N . GLU A 1 285 ? 13.515 17.155 19.734 1.00 88.56 285 GLU A N 1
ATOM 2131 C CA . GLU A 1 285 ? 12.554 16.519 20.635 1.00 88.56 285 GLU A CA 1
ATOM 2132 C C . GLU A 1 285 ? 11.725 15.480 19.881 1.00 88.56 285 GLU A C 1
ATOM 2134 O O . GLU A 1 285 ? 11.150 15.774 18.833 1.00 88.56 285 GLU A O 1
ATOM 2139 N N . LEU A 1 286 ? 11.673 14.263 20.422 1.00 91.69 286 LEU A N 1
ATOM 2140 C CA . LEU A 1 286 ? 10.805 13.184 19.961 1.00 91.69 286 LEU A CA 1
ATOM 2141 C C . LEU A 1 286 ? 9.564 13.156 20.855 1.00 91.69 286 LEU A C 1
ATOM 2143 O O . LEU A 1 286 ? 9.684 13.050 22.075 1.00 91.69 286 LEU A O 1
ATOM 2147 N N . ILE A 1 287 ? 8.393 13.301 20.249 1.00 93.00 287 ILE A N 1
ATOM 2148 C CA . ILE A 1 287 ? 7.126 13.541 20.935 1.00 93.00 287 ILE A CA 1
ATOM 2149 C C . ILE A 1 287 ? 6.098 12.538 20.420 1.00 93.00 287 ILE A C 1
ATOM 2151 O O . ILE A 1 287 ? 6.039 12.252 19.224 1.00 93.00 287 ILE A O 1
ATOM 2155 N N . GLU A 1 288 ? 5.273 12.027 21.326 1.00 92.81 288 GLU A N 1
ATOM 2156 C CA . GLU A 1 288 ? 4.100 11.233 20.974 1.00 92.81 288 GLU A CA 1
ATOM 2157 C C . GLU A 1 288 ? 3.093 12.064 20.167 1.00 92.81 288 GLU A C 1
ATOM 2159 O O . GLU A 1 288 ? 2.811 13.222 20.487 1.00 92.81 288 GLU A O 1
ATOM 2164 N N . ILE A 1 289 ? 2.524 11.472 19.120 1.00 92.06 289 ILE A N 1
ATOM 2165 C CA . ILE A 1 289 ? 1.454 12.105 18.351 1.00 92.06 289 ILE A CA 1
ATOM 2166 C C . ILE A 1 289 ? 0.128 11.867 19.080 1.00 92.06 289 ILE A C 1
ATOM 2168 O O . ILE A 1 289 ? -0.559 10.870 18.854 1.00 92.06 289 ILE A O 1
ATOM 2172 N N . GLU A 1 290 ? -0.238 12.805 19.954 1.00 87.69 290 GLU A N 1
ATOM 2173 C CA . GLU A 1 290 ? -1.477 12.729 20.734 1.00 87.69 290 GLU A CA 1
ATOM 2174 C C . GLU A 1 290 ? -2.705 12.528 19.826 1.00 87.69 290 GLU A C 1
ATOM 2176 O O . GLU A 1 290 ? -2.923 13.256 18.853 1.00 87.69 290 GLU A O 1
ATOM 2181 N N . GLY A 1 291 ? -3.524 11.526 20.154 1.00 85.94 291 GLY A N 1
ATOM 2182 C CA . GLY A 1 291 ? -4.733 11.195 19.400 1.00 85.94 291 GLY A CA 1
ATOM 2183 C C . GLY A 1 291 ? -4.491 10.456 18.081 1.00 85.94 291 GLY A C 1
ATOM 2184 O O . GLY A 1 291 ? -5.450 10.278 17.329 1.00 85.94 291 GLY A O 1
ATOM 2185 N N . ALA A 1 292 ? -3.260 10.000 17.797 1.00 90.50 292 ALA A N 1
ATOM 2186 C CA . ALA A 1 292 ? -2.956 9.191 16.613 1.00 90.50 292 ALA A CA 1
ATOM 2187 C C . ALA A 1 292 ? -3.834 7.936 16.525 1.00 90.50 292 ALA A C 1
ATOM 2189 O O . ALA A 1 292 ? -4.327 7.602 15.440 1.00 90.50 292 ALA A O 1
ATOM 2190 N N . TYR A 1 293 ? -4.061 7.295 17.673 1.00 89.81 293 TYR A N 1
ATOM 2191 C CA . TYR A 1 293 ? -4.937 6.144 17.828 1.00 89.81 293 TYR A CA 1
ATOM 2192 C C . TYR A 1 293 ? -6.225 6.515 18.552 1.00 89.81 293 TYR A C 1
ATOM 2194 O O . TYR A 1 293 ? -6.244 7.337 19.469 1.00 89.81 293 TYR A O 1
ATOM 2202 N N . ASN A 1 294 ? -7.309 5.856 18.159 1.00 78.12 294 ASN A N 1
ATOM 2203 C CA . ASN A 1 294 ? -8.567 5.903 18.878 1.00 78.12 294 ASN A CA 1
ATOM 2204 C C . ASN A 1 294 ? -8.387 5.315 20.283 1.00 78.12 294 ASN A C 1
ATOM 2206 O O . ASN A 1 294 ? -8.232 4.105 20.442 1.00 78.12 294 ASN A O 1
ATOM 2210 N N . SER A 1 295 ? -8.458 6.166 21.308 1.00 62.31 295 SER A N 1
ATOM 2211 C CA . SER A 1 295 ? -8.538 5.742 22.704 1.00 62.31 295 SER A CA 1
ATOM 2212 C C . SER A 1 295 ? -9.949 5.237 22.990 1.00 62.31 295 SER A C 1
ATOM 2214 O O . SER A 1 295 ? -10.839 5.982 23.398 1.00 62.31 295 SER A O 1
ATOM 2216 N N . ILE A 1 296 ? -10.198 3.960 22.718 1.00 63.44 296 ILE A N 1
ATOM 2217 C CA . ILE A 1 296 ? -11.505 3.372 22.995 1.00 63.44 296 ILE A CA 1
ATOM 2218 C C . ILE A 1 296 ? -11.330 2.245 23.996 1.00 63.44 296 ILE A C 1
ATOM 2220 O O . ILE A 1 296 ? -10.537 1.327 23.809 1.00 63.44 296 ILE A O 1
ATOM 2224 N N . THR A 1 297 ? -12.063 2.354 25.099 1.00 67.00 297 THR A N 1
ATOM 2225 C CA . THR A 1 297 ? -12.091 1.317 26.120 1.00 67.00 297 THR A CA 1
ATOM 2226 C C . THR A 1 297 ? -12.978 0.176 25.623 1.00 67.00 297 THR A C 1
ATOM 2228 O O . THR A 1 297 ? -14.160 0.423 25.347 1.00 67.00 297 THR A O 1
ATOM 2231 N N . PRO A 1 298 ? -12.430 -1.039 25.463 1.00 76.06 298 PRO A N 1
ATOM 2232 C CA . PRO A 1 298 ? -13.157 -2.135 24.850 1.00 76.06 298 PRO A CA 1
ATOM 2233 C C . PRO A 1 298 ? -14.257 -2.671 25.771 1.00 76.06 298 PRO A C 1
ATOM 2235 O O . PRO A 1 298 ? -14.132 -2.631 26.992 1.00 76.06 298 PRO A O 1
ATOM 2238 N N . TYR A 1 299 ? -15.324 -3.214 25.188 1.00 78.44 299 TYR A N 1
ATOM 2239 C CA . TYR A 1 299 ? -16.327 -3.979 25.922 1.00 78.44 299 TYR A CA 1
ATOM 2240 C C . TYR A 1 299 ? -15.907 -5.452 26.014 1.00 78.44 299 TYR A C 1
ATOM 2242 O O . TYR A 1 299 ? -15.184 -5.971 25.157 1.00 78.44 299 TYR A O 1
ATOM 2250 N N . LYS A 1 300 ? -16.396 -6.148 27.044 1.00 82.69 300 LYS A N 1
ATOM 2251 C CA . LYS A 1 300 ? -16.124 -7.574 27.229 1.00 82.69 300 LYS A CA 1
ATOM 2252 C C . LYS A 1 300 ? -16.706 -8.395 26.080 1.00 82.69 300 LYS A C 1
ATOM 2254 O O . LYS A 1 300 ? -17.920 -8.389 25.884 1.00 82.69 300 LYS A O 1
ATOM 2259 N N . TYR A 1 301 ? -15.861 -9.142 25.378 1.00 85.69 301 TYR A N 1
ATOM 2260 C CA . TYR A 1 301 ? -16.242 -9.964 24.238 1.00 85.69 301 TYR A CA 1
ATOM 2261 C C . TYR A 1 301 ? -17.402 -10.907 24.567 1.00 85.69 301 TYR A C 1
ATOM 2263 O O . TYR A 1 301 ? -17.408 -11.620 25.578 1.00 85.69 301 TYR A O 1
ATOM 2271 N N . GLN A 1 302 ? -18.369 -10.936 23.653 1.00 86.31 302 GLN A N 1
ATOM 2272 C CA . GLN A 1 302 ? -19.437 -11.923 23.602 1.00 86.31 302 GLN A CA 1
ATOM 2273 C C . GLN A 1 302 ? -19.595 -12.373 22.156 1.00 86.31 302 GLN A C 1
ATOM 2275 O O . GLN A 1 302 ? -19.389 -11.595 21.226 1.00 86.31 302 GLN A O 1
ATOM 2280 N N . ARG A 1 303 ? -19.979 -13.637 21.975 1.00 89.75 303 ARG A N 1
ATOM 2281 C CA . ARG A 1 303 ? -20.195 -14.196 20.643 1.00 89.75 303 ARG A CA 1
ATOM 2282 C C . ARG A 1 303 ? -21.428 -13.591 19.975 1.00 89.75 303 ARG A C 1
ATOM 2284 O O . ARG A 1 303 ? -21.325 -13.094 18.864 1.00 89.75 303 ARG A O 1
ATOM 2291 N N . ASP A 1 304 ? -22.583 -13.638 20.634 1.00 91.88 304 ASP A N 1
ATOM 2292 C CA . ASP A 1 304 ? -23.823 -13.068 20.105 1.00 91.88 304 ASP A CA 1
ATOM 2293 C C . ASP A 1 304 ? -23.947 -11.606 20.544 1.00 91.88 304 ASP A C 1
ATOM 2295 O O . ASP A 1 304 ? -24.075 -11.318 21.734 1.00 91.88 304 ASP A O 1
ATOM 2299 N N . ILE A 1 305 ? -23.923 -10.685 19.580 1.00 92.44 305 ILE A N 1
ATOM 2300 C CA . ILE A 1 305 ? -23.986 -9.245 19.834 1.00 92.44 305 ILE A CA 1
ATOM 2301 C C . ILE A 1 305 ? -25.204 -8.649 19.142 1.00 92.44 305 ILE A C 1
ATOM 2303 O O . ILE A 1 305 ? -25.303 -8.584 17.918 1.00 92.44 305 ILE A O 1
ATOM 2307 N N . HIS A 1 306 ? -26.136 -8.154 19.940 1.00 92.69 306 HIS A N 1
ATOM 2308 C CA . HIS A 1 306 ? -27.320 -7.452 19.489 1.00 92.69 306 HIS A CA 1
ATOM 2309 C C . HIS A 1 306 ? -27.002 -5.978 19.216 1.00 92.69 306 HIS A C 1
ATOM 2311 O O . HIS A 1 306 ? -26.465 -5.269 20.072 1.00 92.69 306 HIS A O 1
ATOM 2317 N N . VAL A 1 307 ? -27.400 -5.491 18.036 1.00 93.25 307 VAL A N 1
ATOM 2318 C CA . VAL A 1 307 ? -27.241 -4.086 17.631 1.00 93.25 307 VAL A CA 1
ATOM 2319 C C . VAL A 1 307 ? -28.594 -3.502 17.228 1.00 93.25 307 VAL A C 1
ATOM 2321 O O . VAL A 1 307 ? -29.285 -4.041 16.364 1.00 93.25 307 VAL A O 1
ATOM 2324 N N . ARG A 1 308 ? -28.993 -2.370 17.819 1.00 90.00 308 ARG A N 1
ATOM 2325 C CA . ARG A 1 308 ? -30.244 -1.660 17.475 1.00 90.00 308 ARG A CA 1
ATOM 2326 C C . ARG A 1 308 ? -30.076 -0.148 17.582 1.00 90.00 308 ARG A C 1
ATOM 2328 O O . ARG A 1 308 ? -29.325 0.330 18.422 1.00 90.00 308 ARG A O 1
ATOM 2335 N N . ALA A 1 309 ? -30.854 0.617 16.818 1.00 82.88 309 ALA A N 1
ATOM 2336 C CA . ALA A 1 309 ? -30.783 2.084 16.810 1.00 82.88 309 ALA A CA 1
ATOM 2337 C C . ALA A 1 309 ? -30.993 2.734 18.200 1.00 82.88 309 ALA A C 1
ATOM 2339 O O . ALA A 1 309 ? -30.444 3.799 18.477 1.00 82.88 309 ALA A O 1
ATOM 2340 N N . GLY A 1 310 ? -31.765 2.084 19.083 1.00 82.81 310 GLY A N 1
ATOM 2341 C CA . GLY A 1 310 ? -31.980 2.494 20.480 1.00 82.81 310 GLY A CA 1
ATOM 2342 C C . GLY A 1 310 ? -30.978 1.920 21.493 1.00 82.81 310 GLY A C 1
ATOM 2343 O O . GLY A 1 310 ? -31.209 2.033 22.695 1.00 82.81 310 GLY A O 1
ATOM 2344 N N . GLY A 1 311 ? -29.926 1.241 21.033 1.00 86.88 311 GLY A N 1
ATOM 2345 C CA . GLY A 1 311 ? -28.847 0.722 21.869 1.00 86.88 311 GLY A CA 1
ATOM 2346 C C . GLY A 1 311 ? -27.908 1.817 22.379 1.00 86.88 311 GLY A C 1
ATOM 2347 O O . GLY A 1 311 ? -28.073 3.003 22.073 1.00 86.88 311 GLY A O 1
ATOM 2348 N N . LYS A 1 312 ? -26.898 1.419 23.156 1.00 85.50 312 LYS A N 1
ATOM 2349 C CA . LYS A 1 312 ? -25.867 2.326 23.682 1.00 85.50 312 LYS A CA 1
ATOM 2350 C C . LYS A 1 312 ? -24.477 1.744 23.452 1.00 85.50 312 LYS A C 1
ATOM 2352 O O . LYS A 1 312 ? -24.238 0.589 23.771 1.00 85.50 312 LYS A O 1
ATOM 2357 N N . ASN A 1 313 ? -23.570 2.570 22.937 1.00 82.88 313 ASN A N 1
ATOM 2358 C CA . ASN A 1 313 ? -22.139 2.276 22.921 1.00 82.88 313 ASN A CA 1
ATOM 2359 C C . ASN A 1 313 ? -21.574 2.850 24.221 1.00 82.88 313 ASN A C 1
ATOM 2361 O O . ASN A 1 313 ? -21.344 4.057 24.310 1.00 82.88 313 ASN A O 1
ATOM 2365 N N . LEU A 1 314 ? -21.513 2.021 25.260 1.00 69.25 314 LEU A N 1
ATOM 2366 C CA . LEU A 1 314 ? -21.014 2.427 26.570 1.00 69.25 314 LEU A CA 1
ATOM 2367 C C . LEU A 1 314 ? -19.505 2.173 26.623 1.00 69.25 314 LEU A C 1
ATOM 2369 O O . LEU A 1 314 ? -19.106 1.071 26.262 1.00 69.25 314 LEU A O 1
ATOM 2373 N N . PRO A 1 315 ? -18.679 3.139 27.060 1.00 60.72 315 PRO A N 1
ATOM 2374 C CA . PRO A 1 315 ? -17.297 2.834 27.414 1.00 60.72 315 PRO A CA 1
ATOM 2375 C C . PRO A 1 315 ? -17.276 1.833 28.581 1.00 60.72 315 PRO A C 1
ATOM 2377 O O . PRO A 1 315 ? -18.200 1.832 29.394 1.00 60.72 315 PRO A O 1
ATOM 2380 N N . TYR A 1 316 ? -16.233 1.003 28.645 1.00 54.62 316 TYR A N 1
ATOM 2381 C CA . TYR A 1 316 ? -15.973 0.084 29.761 1.00 54.62 316 TYR A CA 1
ATOM 2382 C C . TYR A 1 316 ? -16.109 0.792 31.115 1.00 54.62 316 TYR A C 1
ATOM 2384 O O . TYR A 1 316 ? -15.528 1.864 31.316 1.00 54.62 316 TYR A O 1
ATOM 2392 N N . ASP A 1 317 ? -16.843 0.180 32.039 1.00 59.16 317 ASP A N 1
ATOM 2393 C CA . ASP A 1 317 ? -17.021 0.670 33.402 1.00 59.16 317 ASP A CA 1
ATOM 2394 C C . ASP A 1 317 ? -16.654 -0.460 34.367 1.00 59.16 317 ASP A C 1
ATOM 2396 O O . ASP A 1 317 ? -17.377 -1.442 34.497 1.00 59.16 317 ASP A O 1
ATOM 2400 N N . THR A 1 318 ? -15.529 -0.323 35.077 1.00 54.56 318 THR A N 1
ATOM 2401 C CA . THR A 1 318 ? -15.075 -1.327 36.057 1.00 54.56 318 THR A CA 1
ATOM 2402 C C . THR A 1 318 ? -16.084 -1.588 37.175 1.00 54.56 318 THR A C 1
ATOM 2404 O O . THR A 1 318 ? -16.025 -2.648 37.801 1.00 54.56 318 THR A O 1
ATOM 2407 N N . ASP A 1 319 ? -16.990 -0.638 37.430 1.00 57.47 319 ASP A N 1
ATOM 2408 C CA . ASP A 1 319 ? -18.011 -0.711 38.474 1.00 57.47 319 ASP A CA 1
ATOM 2409 C C . ASP A 1 319 ? -19.361 -1.231 37.942 1.00 57.47 319 ASP A C 1
ATOM 2411 O O . ASP A 1 319 ? -20.269 -1.527 38.729 1.00 57.47 319 ASP A O 1
ATOM 2415 N N . HIS A 1 320 ? -19.495 -1.410 36.623 1.00 56.66 320 HIS A N 1
ATOM 2416 C CA . HIS A 1 320 ? -20.659 -2.011 35.985 1.00 56.66 320 HIS A CA 1
ATOM 2417 C C . HIS A 1 320 ? -20.299 -3.424 35.490 1.00 56.66 320 HIS A C 1
ATOM 2419 O O . HIS A 1 320 ? -19.285 -3.625 34.830 1.00 56.66 320 HIS A O 1
ATOM 2425 N N . PRO A 1 321 ? -21.090 -4.472 35.782 1.00 55.62 321 PRO A N 1
ATOM 2426 C CA . PRO A 1 321 ? -20.828 -5.788 35.214 1.00 55.62 321 PRO A CA 1
ATOM 2427 C C . PRO A 1 321 ? -21.107 -5.758 33.701 1.00 55.62 321 PRO A C 1
ATOM 2429 O O . PRO A 1 321 ? -22.219 -6.035 33.245 1.00 55.62 321 PRO A O 1
ATOM 2432 N N . ASP A 1 322 ? -20.068 -5.463 32.920 1.00 60.78 322 ASP A N 1
ATOM 2433 C CA . ASP A 1 322 ? -20.055 -5.345 31.451 1.00 60.78 322 ASP A CA 1
ATOM 2434 C C . ASP A 1 322 ? -20.421 -6.642 30.708 1.00 60.78 322 ASP A C 1
ATOM 2436 O O . ASP A 1 322 ? -20.554 -6.674 29.487 1.00 60.78 322 ASP A O 1
ATOM 2440 N N . VAL A 1 323 ? -20.675 -7.723 31.449 1.00 63.59 323 VAL A N 1
ATOM 2441 C CA . VAL A 1 323 ? -21.106 -9.042 30.955 1.00 63.59 323 VAL A CA 1
ATOM 2442 C C . VAL A 1 323 ? -22.472 -9.020 30.250 1.00 63.59 323 VAL A C 1
ATOM 2444 O O . VAL A 1 323 ? -22.912 -10.049 29.754 1.00 63.59 323 VAL A O 1
ATOM 2447 N N . SER A 1 324 ? -23.167 -7.881 30.228 1.00 75.75 324 SER A N 1
ATOM 2448 C CA . SER A 1 324 ? -24.462 -7.714 29.557 1.00 75.75 324 SER A CA 1
ATOM 2449 C C . SER A 1 324 ? -24.422 -6.765 28.355 1.00 75.75 324 SER A C 1
ATOM 2451 O O . SER A 1 324 ? -25.391 -6.727 27.598 1.00 75.75 324 SER A O 1
ATOM 2453 N N . ILE A 1 325 ? -23.323 -6.036 28.127 1.00 81.56 325 ILE A N 1
ATOM 2454 C CA . ILE A 1 325 ? -23.184 -5.136 26.974 1.00 81.56 325 ILE A CA 1
ATOM 2455 C C . ILE A 1 325 ? -23.193 -5.963 25.685 1.00 81.56 325 ILE A C 1
ATOM 2457 O O . ILE A 1 325 ? -22.454 -6.931 25.565 1.00 81.56 325 ILE A O 1
ATOM 2461 N N . GLY A 1 326 ? -24.048 -5.595 24.731 1.00 83.25 326 GLY A N 1
ATOM 2462 C CA . GLY A 1 326 ? -24.265 -6.373 23.510 1.00 83.25 326 GLY A CA 1
ATOM 2463 C C . GLY A 1 326 ? -25.344 -7.450 23.636 1.00 83.25 326 GLY A C 1
ATOM 2464 O O . GLY A 1 326 ? -25.681 -8.070 22.637 1.00 83.25 326 GLY A O 1
ATOM 2465 N N . SER A 1 327 ? -25.964 -7.637 24.803 1.00 87.69 327 SER A N 1
ATOM 2466 C CA . SER A 1 327 ? -27.121 -8.535 24.956 1.00 87.69 327 SER A CA 1
ATOM 2467 C C . SER A 1 327 ? -28.415 -7.948 24.369 1.00 87.69 327 SER A C 1
ATOM 2469 O O . SER A 1 327 ? -28.493 -6.768 24.028 1.00 87.69 327 SER A O 1
ATOM 2471 N N . PHE A 1 328 ? -29.480 -8.754 24.295 1.00 86.56 328 PHE A N 1
ATOM 2472 C CA . PHE A 1 328 ? -30.815 -8.300 23.879 1.00 86.56 328 PHE A CA 1
ATOM 2473 C C . PHE A 1 328 ? -31.346 -7.124 24.726 1.00 86.56 328 PHE A C 1
ATOM 2475 O O . PHE A 1 328 ? -31.959 -6.188 24.194 1.00 86.56 328 PHE A O 1
ATOM 2482 N N . ASP A 1 329 ? -31.103 -7.158 26.040 1.00 85.19 329 ASP A N 1
ATOM 2483 C CA . ASP A 1 329 ? -31.563 -6.132 26.980 1.00 85.19 329 ASP A CA 1
ATOM 2484 C C . ASP A 1 329 ? -30.714 -4.856 26.882 1.00 85.19 329 ASP A C 1
ATOM 2486 O O . ASP A 1 329 ? -31.257 -3.745 26.888 1.00 85.19 329 ASP A O 1
ATOM 2490 N N . PHE A 1 330 ? -29.401 -5.015 26.670 1.00 87.12 330 PHE A N 1
ATOM 2491 C CA . PHE A 1 330 ? -28.422 -3.926 26.560 1.00 87.12 330 PHE A CA 1
ATOM 2492 C C . PHE A 1 330 ? -27.637 -3.961 25.238 1.00 87.12 330 PHE A C 1
ATOM 2494 O O . PHE A 1 330 ? -26.412 -4.102 25.237 1.00 87.12 330 PHE A O 1
ATOM 2501 N N . PRO A 1 331 ? -28.310 -3.811 24.090 1.00 89.19 331 PRO A N 1
ATOM 2502 C CA . PRO A 1 331 ? -27.661 -3.905 22.797 1.00 89.19 331 PRO A CA 1
ATOM 2503 C C . PRO A 1 331 ? -26.834 -2.669 22.500 1.00 89.19 331 PRO A C 1
ATOM 2505 O O . PRO A 1 331 ? -27.116 -1.554 22.962 1.00 89.19 331 PRO A O 1
ATOM 2508 N N . LEU A 1 332 ? -25.858 -2.877 21.631 1.00 91.25 332 LEU A N 1
ATOM 2509 C CA . LEU A 1 332 ? -25.020 -1.816 21.112 1.00 91.25 332 LEU A CA 1
ATOM 2510 C C . LEU A 1 332 ? -25.793 -0.956 20.114 1.00 91.25 332 LEU A C 1
ATOM 2512 O O . LEU A 1 332 ? -26.785 -1.376 19.507 1.00 91.25 332 LEU A O 1
ATOM 2516 N N . LYS A 1 333 ? -25.349 0.291 19.968 1.00 90.88 333 LYS A N 1
ATOM 2517 C CA . LYS A 1 333 ? -25.975 1.254 19.062 1.00 90.88 333 LYS A CA 1
ATOM 2518 C C . LYS A 1 333 ? -25.524 1.045 17.621 1.00 90.88 333 LYS A C 1
ATOM 2520 O O . LYS A 1 333 ? -26.325 1.227 16.707 1.00 90.88 333 LYS A O 1
ATOM 2525 N N . THR A 1 334 ? -24.250 0.710 17.413 1.00 90.38 334 THR A N 1
ATOM 2526 C CA . THR A 1 334 ? -23.650 0.679 16.075 1.00 90.38 334 THR A CA 1
ATOM 2527 C C . THR A 1 334 ? -22.825 -0.582 15.825 1.00 90.38 334 THR A C 1
ATOM 2529 O O . THR A 1 334 ? -22.262 -1.172 16.746 1.00 90.38 334 THR A O 1
ATOM 2532 N N . ILE A 1 335 ? -22.786 -1.009 14.559 1.00 91.94 335 ILE A N 1
ATOM 2533 C CA . ILE A 1 335 ? -22.092 -2.233 14.128 1.00 91.94 335 ILE A CA 1
ATOM 2534 C C . ILE A 1 335 ? -20.576 -2.065 14.218 1.00 91.94 335 ILE A C 1
ATOM 2536 O O . ILE A 1 335 ? -19.882 -2.973 14.656 1.00 91.94 335 ILE A O 1
ATOM 2540 N N . ASP A 1 336 ? -20.060 -0.903 13.833 1.00 87.25 336 ASP A N 1
ATOM 2541 C CA . ASP A 1 336 ? -18.639 -0.579 13.934 1.00 87.25 336 ASP A CA 1
ATOM 2542 C C . ASP A 1 336 ? -18.149 -0.655 15.379 1.00 87.25 336 ASP A C 1
ATOM 2544 O O . ASP A 1 336 ? -17.121 -1.268 15.629 1.00 87.25 336 ASP A O 1
ATOM 2548 N N . TYR A 1 337 ? -18.921 -0.158 16.349 1.00 86.75 337 TYR A N 1
ATOM 2549 C CA . TYR A 1 337 ? -18.563 -0.310 17.758 1.00 86.75 337 TYR A CA 1
ATOM 2550 C C . TYR A 1 337 ? -18.552 -1.787 18.184 1.00 86.75 337 TYR A C 1
ATOM 2552 O O . TYR A 1 337 ? -17.604 -2.236 18.820 1.00 86.75 337 TYR A O 1
ATOM 2560 N N . ALA A 1 338 ? -19.559 -2.564 17.771 1.00 89.00 338 ALA A N 1
ATOM 2561 C CA . ALA A 1 338 ? -19.631 -3.996 18.060 1.00 89.00 338 ALA A CA 1
ATOM 2562 C C . ALA A 1 338 ? -18.426 -4.780 17.517 1.00 89.00 338 ALA A C 1
ATOM 2564 O O . ALA A 1 338 ? -17.848 -5.594 18.232 1.00 89.00 338 ALA A O 1
ATOM 2565 N N . VAL A 1 339 ? -18.027 -4.534 16.271 1.00 88.62 339 VAL A N 1
ATOM 2566 C CA . VAL A 1 339 ? -16.928 -5.275 15.638 1.00 88.62 339 VAL A CA 1
ATOM 2567 C C . VAL A 1 339 ? -15.565 -4.820 16.155 1.00 88.62 339 VAL A C 1
ATOM 2569 O O . VAL A 1 339 ? -14.693 -5.654 16.410 1.00 88.62 339 VAL A O 1
ATOM 2572 N N . ASN A 1 340 ? -15.392 -3.509 16.317 1.00 84.56 340 ASN A N 1
ATOM 2573 C CA . ASN A 1 340 ? -14.081 -2.902 16.501 1.00 84.56 340 ASN A CA 1
ATOM 2574 C C . ASN A 1 340 ? -13.639 -2.797 17.964 1.00 84.56 340 ASN A C 1
ATOM 2576 O O . ASN A 1 340 ? -12.454 -2.603 18.199 1.00 84.56 340 ASN A O 1
ATOM 2580 N N . GLN A 1 341 ? -14.567 -2.862 18.927 1.00 82.94 341 GLN A N 1
ATOM 2581 C CA . GLN A 1 341 ? -14.302 -2.509 20.333 1.00 82.94 341 GLN A CA 1
ATOM 2582 C C . GLN A 1 341 ? -14.383 -3.684 21.302 1.00 82.94 341 GLN A C 1
ATOM 2584 O O . GLN A 1 341 ? -14.621 -3.486 22.487 1.00 82.94 341 GLN A O 1
ATOM 2589 N N . LYS A 1 342 ? -14.208 -4.911 20.815 1.00 82.69 342 LYS A N 1
ATOM 2590 C CA . LYS A 1 342 ? -14.113 -6.097 21.673 1.00 82.69 342 LYS A CA 1
ATOM 2591 C C . LYS A 1 342 ? -12.740 -6.176 22.355 1.00 82.69 342 LYS A C 1
ATOM 2593 O O . LYS A 1 342 ? -11.731 -5.820 21.753 1.00 82.69 342 LYS A O 1
ATOM 2598 N N . ASP A 1 343 ? -12.706 -6.654 23.598 1.00 80.19 343 ASP A N 1
ATOM 2599 C CA . ASP A 1 343 ? -11.488 -6.762 24.424 1.00 80.19 343 ASP A CA 1
ATOM 2600 C C . ASP A 1 343 ? -10.535 -7.892 24.004 1.00 80.19 343 ASP A C 1
ATOM 2602 O O . ASP A 1 343 ? -9.344 -7.847 24.317 1.00 80.19 343 ASP A O 1
ATOM 2606 N N . ILE A 1 344 ? -11.034 -8.891 23.275 1.00 83.00 344 ILE A N 1
ATOM 2607 C CA . ILE A 1 344 ? -10.243 -9.993 22.725 1.00 83.00 344 ILE A CA 1
ATOM 2608 C C . ILE A 1 344 ? -10.621 -10.286 21.272 1.00 83.00 344 ILE A C 1
ATOM 2610 O O . ILE A 1 344 ? -11.721 -9.980 20.819 1.00 83.00 344 ILE A O 1
ATOM 2614 N N . ILE A 1 345 ? -9.704 -10.938 20.554 1.00 83.31 345 ILE A N 1
ATOM 2615 C CA . ILE A 1 345 ? -9.975 -11.567 19.254 1.00 83.31 345 ILE A CA 1
ATOM 2616 C C . ILE A 1 345 ? -10.980 -12.703 19.473 1.00 83.31 345 ILE A C 1
ATOM 2618 O O . ILE A 1 345 ? -10.821 -13.524 20.380 1.00 83.31 345 ILE A O 1
ATOM 2622 N N . GLY A 1 346 ? -12.003 -12.740 18.634 1.00 86.50 346 GLY A N 1
ATOM 2623 C CA . GLY A 1 346 ? -13.088 -13.692 18.702 1.00 86.50 346 GLY A CA 1
ATOM 2624 C C . GLY A 1 346 ? -14.157 -13.421 17.649 1.00 86.50 346 GLY A C 1
ATOM 2625 O O . GLY A 1 346 ? -14.561 -12.285 17.396 1.00 86.50 346 GLY A O 1
ATOM 2626 N N . ASP A 1 347 ? -14.639 -14.517 17.090 1.00 93.06 347 ASP A N 1
ATOM 2627 C CA . ASP A 1 347 ? -15.789 -14.639 16.204 1.00 93.06 347 ASP A CA 1
ATOM 2628 C C . ASP A 1 347 ? -17.051 -13.940 16.748 1.00 93.06 347 ASP A C 1
ATOM 2630 O O . ASP A 1 347 ? -17.403 -14.129 17.914 1.00 93.06 347 ASP A O 1
ATOM 2634 N N . ILE A 1 348 ? -17.772 -13.174 15.922 1.00 92.56 348 ILE A N 1
ATOM 2635 C CA . ILE A 1 348 ? -18.999 -12.465 16.331 1.00 92.56 348 ILE A CA 1
ATOM 2636 C C . ILE A 1 348 ? -20.189 -12.844 15.447 1.00 92.56 348 ILE A C 1
ATOM 2638 O O . ILE A 1 348 ? -20.144 -12.761 14.223 1.00 92.56 348 ILE A O 1
ATOM 2642 N N . ASP A 1 349 ? -21.305 -13.149 16.099 1.00 94.12 349 ASP A N 1
ATOM 2643 C CA . ASP A 1 349 ? -22.641 -13.254 15.533 1.00 94.12 349 ASP A CA 1
ATOM 2644 C C . ASP A 1 349 ? -23.428 -11.955 15.822 1.00 94.12 349 ASP A C 1
ATOM 2646 O O . ASP A 1 349 ? -24.002 -11.769 16.896 1.00 94.12 349 ASP A O 1
ATOM 2650 N N . LEU A 1 350 ? -23.475 -11.034 14.856 1.00 94.69 350 LEU A N 1
ATOM 2651 C CA . LEU A 1 350 ? -24.244 -9.791 14.942 1.00 94.69 350 LEU A CA 1
ATOM 2652 C C . LEU A 1 350 ? -25.736 -10.053 14.706 1.00 94.69 350 LEU A C 1
ATOM 2654 O O . LEU A 1 350 ? -26.150 -10.426 13.605 1.00 94.69 350 LEU A O 1
ATOM 2658 N N . VAL A 1 351 ? -26.553 -9.789 15.726 1.00 93.69 351 VAL A N 1
ATOM 2659 C CA . VAL A 1 351 ? -28.016 -9.880 15.685 1.00 93.69 351 VAL A CA 1
ATOM 2660 C C . VAL A 1 351 ? -28.617 -8.500 15.429 1.00 93.69 351 VAL A C 1
ATOM 2662 O O . VAL A 1 351 ? -28.554 -7.603 16.277 1.00 93.69 351 VAL A O 1
ATOM 2665 N N . LEU A 1 352 ? -29.225 -8.337 14.256 1.00 93.50 352 LEU A N 1
ATOM 2666 C CA . LEU A 1 352 ? -29.856 -7.096 13.812 1.00 93.50 352 LEU A CA 1
ATOM 2667 C C . LEU A 1 352 ? -31.391 -7.188 13.837 1.00 93.50 352 LEU A C 1
ATOM 2669 O O . LEU A 1 352 ? -31.977 -8.266 13.884 1.00 93.50 352 LEU A O 1
ATOM 2673 N N . TYR A 1 353 ? -32.065 -6.039 13.797 1.00 91.94 353 TYR A N 1
ATOM 2674 C CA . TYR A 1 353 ? -33.505 -5.908 14.031 1.00 91.94 353 TYR A CA 1
ATOM 2675 C C . TYR A 1 353 ? -34.221 -5.170 12.907 1.00 91.94 353 TYR A C 1
ATOM 2677 O O . TYR A 1 353 ? -34.943 -4.213 13.172 1.00 91.94 353 TYR A O 1
ATOM 2685 N N . ARG A 1 354 ? -34.030 -5.605 11.660 1.00 90.06 354 ARG A N 1
ATOM 2686 C CA . ARG A 1 354 ? -34.703 -5.064 10.466 1.00 90.06 354 ARG A CA 1
ATOM 2687 C C . ARG A 1 354 ? -34.844 -3.537 10.509 1.00 90.06 354 ARG A C 1
ATOM 2689 O O . ARG A 1 354 ? -35.942 -2.974 10.531 1.00 90.06 354 ARG A O 1
ATOM 2696 N N . GLN A 1 355 ? -33.683 -2.906 10.637 1.00 90.38 355 GLN A N 1
ATOM 2697 C CA . GLN A 1 355 ? -33.461 -1.466 10.723 1.00 90.38 355 GLN A CA 1
ATOM 2698 C C . GLN A 1 355 ? -32.367 -1.065 9.727 1.00 90.38 355 GLN A C 1
ATOM 2700 O O . GLN A 1 355 ? -31.704 -1.911 9.121 1.00 90.38 355 GLN A O 1
ATOM 2705 N N . ILE A 1 356 ? -32.160 0.242 9.577 1.00 89.94 356 ILE A N 1
ATOM 2706 C CA . ILE A 1 356 ? -31.024 0.792 8.837 1.00 89.94 356 ILE A CA 1
ATOM 2707 C C . ILE A 1 356 ? -29.888 1.066 9.823 1.00 89.94 356 ILE A C 1
ATOM 2709 O O . ILE A 1 356 ? -30.067 1.798 10.796 1.00 89.94 356 ILE A O 1
ATOM 2713 N N . TYR A 1 357 ? -28.722 0.496 9.541 1.00 90.62 357 TYR A N 1
ATOM 2714 C CA . TYR A 1 357 ? -27.516 0.586 10.351 1.00 90.62 357 TYR A CA 1
ATOM 2715 C C . TYR A 1 357 ? -26.429 1.329 9.573 1.00 90.62 357 TYR A C 1
ATOM 2717 O O . TYR A 1 357 ? -25.730 0.713 8.760 1.00 90.62 357 TYR A O 1
ATOM 2725 N N . PRO A 1 358 ? -26.275 2.647 9.783 1.00 88.50 358 PRO A N 1
ATOM 2726 C CA . PRO A 1 358 ? -25.141 3.367 9.240 1.00 88.50 358 PRO A CA 1
ATOM 2727 C C . PRO A 1 358 ? -23.867 2.913 9.950 1.00 88.50 358 PRO A C 1
ATOM 2729 O O . PRO A 1 358 ? -23.775 2.980 11.176 1.00 88.50 358 PRO A O 1
ATOM 2732 N N . LEU A 1 359 ? -22.879 2.464 9.181 1.00 86.81 359 LEU A N 1
ATOM 2733 C CA . LEU A 1 359 ? -21.519 2.363 9.686 1.00 86.81 359 LEU A CA 1
ATOM 2734 C C . LEU A 1 359 ? -21.009 3.786 9.905 1.00 86.81 359 LEU A C 1
ATOM 2736 O O . LEU A 1 359 ? -21.147 4.623 9.011 1.00 86.81 359 LEU A O 1
ATOM 2740 N N . LEU A 1 360 ? -20.464 4.052 11.093 1.00 79.25 360 LEU A N 1
ATOM 2741 C CA . LEU A 1 360 ? -19.830 5.330 11.440 1.00 79.25 360 LEU A CA 1
ATOM 2742 C C . LEU A 1 360 ? -18.303 5.293 11.276 1.00 79.25 360 LEU A C 1
ATOM 2744 O O . LEU A 1 360 ? -17.687 6.343 11.119 1.00 79.25 360 LEU A O 1
ATOM 2748 N N . HIS A 1 361 ? -17.729 4.090 11.222 1.00 76.94 361 HIS A N 1
ATOM 2749 C CA . HIS A 1 361 ? -16.318 3.833 10.958 1.00 76.94 361 HIS A CA 1
ATOM 2750 C C . HIS A 1 361 ? -16.168 2.548 10.116 1.00 76.94 361 HIS A C 1
ATOM 2752 O O . HIS A 1 361 ? -17.110 1.746 10.047 1.00 76.94 361 HIS A O 1
ATOM 2758 N N . PRO A 1 362 ? -15.010 2.325 9.469 1.00 77.81 362 PRO A N 1
ATOM 2759 C CA . PRO A 1 362 ? -14.676 1.040 8.854 1.00 77.81 362 PRO A CA 1
ATOM 2760 C C . PRO A 1 362 ? -14.741 -0.109 9.862 1.00 77.81 362 PRO A C 1
ATOM 2762 O O . PRO A 1 362 ? -14.476 0.091 11.044 1.00 77.81 362 PRO A O 1
ATOM 2765 N N . LEU A 1 363 ? -15.043 -1.319 9.392 1.00 84.19 363 LEU A N 1
ATOM 2766 C CA . LEU A 1 363 ? -14.998 -2.523 10.224 1.00 84.19 363 LEU A CA 1
ATOM 2767 C C . LEU A 1 363 ? -13.589 -3.122 10.182 1.00 84.19 363 LEU A C 1
ATOM 2769 O O . LEU A 1 363 ? -13.101 -3.471 9.106 1.00 84.19 363 LEU A O 1
ATOM 2773 N N . TRP A 1 364 ? -12.948 -3.263 11.339 1.00 79.56 364 TRP A N 1
ATOM 2774 C CA . TRP A 1 364 ? -11.630 -3.876 11.481 1.00 79.56 364 TRP A CA 1
ATOM 2775 C C . TRP A 1 364 ? -11.799 -5.337 11.896 1.00 79.56 364 TRP A C 1
ATOM 2777 O O . TRP A 1 364 ? -11.975 -5.656 13.068 1.00 79.56 364 TRP A O 1
ATOM 2787 N N . ILE A 1 365 ? -11.780 -6.229 10.907 1.00 80.12 365 ILE A N 1
ATOM 2788 C CA . ILE A 1 365 ? -11.936 -7.672 11.112 1.00 80.12 365 ILE A CA 1
ATOM 2789 C C . ILE A 1 365 ? -10.555 -8.317 11.000 1.00 80.12 365 ILE A C 1
ATOM 2791 O O . ILE A 1 365 ? -9.954 -8.323 9.922 1.00 80.12 365 ILE A O 1
ATOM 2795 N N . TYR A 1 366 ? -10.035 -8.845 12.109 1.00 77.56 366 TYR A N 1
ATOM 2796 C CA . TYR A 1 366 ? -8.706 -9.450 12.156 1.00 77.56 366 TYR A CA 1
ATOM 2797 C C . TYR A 1 366 ? -8.722 -10.755 12.944 1.00 77.56 366 TYR A C 1
ATOM 2799 O O . TYR A 1 366 ? -8.870 -10.746 14.158 1.00 77.56 366 TYR A O 1
ATOM 2807 N N . LYS A 1 367 ? -8.501 -11.875 12.239 1.00 80.00 367 LYS A N 1
ATOM 2808 C CA . LYS A 1 367 ? -8.553 -13.243 12.795 1.00 80.00 367 LYS A CA 1
ATOM 2809 C C . LYS A 1 367 ? -9.908 -13.626 13.417 1.00 80.00 367 LYS A C 1
ATOM 2811 O O . LYS A 1 367 ? -9.969 -14.629 14.119 1.00 80.00 367 LYS A O 1
ATOM 2816 N N . ASP A 1 368 ? -10.956 -12.878 13.090 1.00 83.81 368 ASP A N 1
ATOM 2817 C CA . ASP A 1 368 ? -12.338 -13.141 13.480 1.00 83.81 368 ASP A CA 1
ATOM 2818 C C . ASP A 1 368 ? -13.178 -13.394 12.231 1.00 83.81 368 ASP A C 1
ATOM 2820 O O . ASP A 1 368 ? -12.937 -12.774 11.189 1.00 83.81 368 ASP A O 1
ATOM 2824 N N . ASP A 1 369 ? -14.221 -14.200 12.370 1.00 89.12 369 ASP A N 1
ATOM 2825 C CA . ASP A 1 369 ? -15.360 -14.172 11.462 1.00 89.12 369 ASP A CA 1
ATOM 2826 C C . ASP A 1 369 ? -16.485 -13.298 12.042 1.00 89.12 369 ASP A C 1
ATOM 2828 O O . ASP A 1 369 ? -16.757 -13.296 13.244 1.00 89.12 369 ASP A O 1
ATOM 2832 N N . VAL A 1 370 ? -17.157 -12.534 11.175 1.00 91.19 370 VAL A N 1
ATOM 2833 C CA . VAL A 1 370 ? -18.331 -11.729 11.543 1.00 91.19 370 VAL A CA 1
ATOM 2834 C C . VAL A 1 370 ? -19.528 -12.204 10.733 1.00 91.19 370 VAL A C 1
ATOM 2836 O O . VAL A 1 370 ? -19.620 -11.945 9.530 1.00 91.19 370 VAL A O 1
ATOM 2839 N N . TRP A 1 371 ? -20.475 -12.869 11.389 1.00 93.38 371 TRP A N 1
ATOM 2840 C CA . TRP A 1 371 ? -21.756 -13.229 10.788 1.00 93.38 371 TRP A CA 1
ATOM 2841 C C . TRP A 1 371 ? -22.803 -12.185 11.131 1.00 93.38 371 TRP A C 1
ATOM 2843 O O . TRP A 1 371 ? -22.901 -11.720 12.260 1.00 93.38 371 TRP A O 1
ATOM 2853 N N . VAL A 1 372 ? -23.621 -11.830 10.147 1.00 92.88 372 VAL A N 1
ATOM 2854 C CA . VAL A 1 372 ? -24.736 -10.903 10.329 1.00 92.88 372 VAL A CA 1
ATOM 2855 C C . VAL A 1 372 ? -26.028 -11.669 10.108 1.00 92.88 372 VAL A C 1
ATOM 2857 O O . VAL A 1 372 ? -26.234 -12.238 9.034 1.00 92.88 372 VAL A O 1
ATOM 2860 N N . LYS A 1 373 ? -26.909 -11.668 11.108 1.00 91.19 373 LYS A N 1
ATOM 2861 C CA . LYS A 1 373 ? -28.233 -12.292 11.032 1.00 91.19 373 LYS A CA 1
ATOM 2862 C C . LYS A 1 373 ? -29.321 -11.318 11.467 1.00 91.19 373 LYS A C 1
ATOM 2864 O O . LYS A 1 373 ? -29.148 -10.541 12.403 1.00 91.19 373 LYS A O 1
ATOM 2869 N N . ASP A 1 374 ? -30.454 -11.374 10.776 1.00 89.19 374 ASP A N 1
ATOM 2870 C CA . ASP A 1 374 ? -31.675 -10.738 11.254 1.00 89.19 374 ASP A CA 1
ATOM 2871 C C . ASP A 1 374 ? -32.285 -11.585 12.370 1.00 89.19 374 ASP A C 1
ATOM 2873 O O . ASP A 1 374 ? -32.342 -12.814 12.279 1.00 89.19 374 ASP A O 1
ATOM 2877 N N . GLU A 1 375 ? -32.784 -10.914 13.403 1.00 85.62 375 GLU A N 1
ATOM 2878 C CA . GLU A 1 375 ? -33.574 -11.547 14.447 1.00 85.62 375 GLU A CA 1
ATOM 2879 C C . GLU A 1 375 ? -34.813 -12.222 13.832 1.00 85.62 375 GLU A C 1
ATOM 2881 O O . GLU A 1 375 ? -35.519 -11.651 12.989 1.00 85.62 375 GLU A O 1
ATOM 2886 N N . VAL A 1 376 ? -35.072 -13.461 14.253 1.00 74.88 376 VAL A N 1
ATOM 2887 C CA . VAL A 1 376 ? -36.065 -14.357 13.639 1.00 74.88 376 VAL A CA 1
ATOM 2888 C C . VAL A 1 376 ? -37.484 -14.017 14.114 1.00 74.88 376 VAL A C 1
ATOM 2890 O O . VAL A 1 376 ? -38.469 -14.277 13.413 1.00 74.88 376 VAL A O 1
ATOM 2893 N N . PHE A 1 377 ? -37.617 -13.395 15.288 1.00 67.44 377 PHE A N 1
ATOM 2894 C CA . PHE A 1 377 ? -38.911 -13.104 15.905 1.00 67.44 377 PHE A CA 1
ATOM 2895 C C . PHE A 1 377 ? -39.684 -11.978 15.206 1.00 67.44 377 PHE A C 1
ATOM 2897 O O . PHE A 1 377 ? -39.538 -10.804 15.520 1.00 67.44 377 PHE A O 1
ATOM 2904 N N . CYS A 1 378 ? -40.628 -12.359 14.339 1.00 54.38 378 CYS A N 1
ATOM 2905 C CA . CYS A 1 378 ? -41.480 -11.495 13.502 1.00 54.38 378 CYS A CA 1
ATOM 2906 C C . CYS A 1 378 ? -42.383 -10.469 14.239 1.00 54.38 378 CYS A C 1
ATOM 2908 O O . CYS A 1 378 ? -43.195 -9.812 13.594 1.00 54.38 378 CYS A O 1
ATOM 2910 N N . SER A 1 379 ? -42.266 -10.315 15.560 1.00 60.19 379 SER A N 1
ATOM 2911 C CA . SER A 1 379 ? -43.081 -9.419 16.395 1.00 60.19 379 SER A CA 1
ATOM 2912 C C . SER A 1 379 ? -42.257 -8.439 17.235 1.00 60.19 379 SER A C 1
ATOM 2914 O O . SER A 1 379 ? -42.752 -7.910 18.230 1.00 60.19 379 SER A O 1
ATOM 2916 N N . SER A 1 380 ? -40.994 -8.205 16.875 1.00 66.25 380 SER A N 1
ATOM 2917 C CA . SER A 1 380 ? -40.186 -7.193 17.548 1.00 66.25 380 SER A CA 1
ATOM 2918 C C . SER A 1 380 ? -40.778 -5.791 17.327 1.00 66.25 380 SER A C 1
ATOM 2920 O O . SER A 1 380 ? -40.998 -5.404 16.176 1.00 66.25 380 SER A O 1
ATOM 2922 N N . PRO A 1 381 ? -40.977 -4.980 18.385 1.00 71.44 381 PRO A N 1
ATOM 2923 C CA . PRO A 1 381 ? -41.458 -3.602 18.251 1.00 71.44 381 PRO A CA 1
ATOM 2924 C C . PRO A 1 381 ? -40.433 -2.676 17.574 1.00 71.44 381 PRO A C 1
ATOM 2926 O O . PRO A 1 381 ? -40.709 -1.498 17.365 1.00 71.44 381 PRO A O 1
ATOM 2929 N N . TYR A 1 382 ? -39.237 -3.183 17.269 1.00 72.12 382 TYR A N 1
ATOM 2930 C CA . TYR A 1 382 ? -38.124 -2.404 16.739 1.00 72.12 382 TYR A CA 1
ATOM 2931 C C . TYR A 1 382 ? -38.042 -2.408 15.207 1.00 72.12 382 TYR A C 1
ATOM 2933 O O . TYR A 1 382 ? -37.271 -1.627 14.657 1.00 72.12 382 TYR A O 1
ATOM 2941 N N . TYR A 1 383 ? -38.796 -3.264 14.514 1.00 82.69 383 TYR A N 1
ATOM 2942 C CA . TYR A 1 383 ? -38.692 -3.413 13.061 1.00 82.69 383 TYR A CA 1
ATOM 2943 C C . TYR A 1 383 ? -39.230 -2.186 12.323 1.00 82.69 383 TYR A C 1
ATOM 2945 O O . TYR A 1 383 ? -40.374 -1.781 12.523 1.00 82.69 383 TYR A O 1
ATOM 2953 N N . THR A 1 384 ? -38.404 -1.606 11.451 1.00 82.69 384 THR A N 1
ATOM 2954 C CA . THR A 1 384 ? -38.777 -0.461 10.602 1.00 82.69 384 THR A CA 1
ATOM 2955 C C . THR A 1 384 ? -38.629 -0.752 9.109 1.00 82.69 384 THR A C 1
ATOM 2957 O O . THR A 1 384 ? -39.117 0.020 8.286 1.00 82.69 384 THR A O 1
ATOM 2960 N N . THR A 1 385 ? -37.994 -1.869 8.751 1.00 84.38 385 THR A N 1
ATOM 2961 C CA . THR A 1 385 ? -37.821 -2.362 7.379 1.00 84.38 385 THR A CA 1
ATOM 2962 C C . THR A 1 385 ? -38.129 -3.865 7.299 1.00 84.38 385 THR A C 1
ATOM 2964 O O . THR A 1 385 ? -38.291 -4.535 8.317 1.00 84.38 385 THR A O 1
ATOM 2967 N N . ASP A 1 386 ? -38.206 -4.425 6.086 1.00 85.75 386 ASP A N 1
ATOM 2968 C CA . ASP A 1 386 ? -38.453 -5.869 5.890 1.00 85.75 386 ASP A CA 1
ATOM 2969 C C . ASP A 1 386 ? -37.228 -6.744 6.216 1.00 85.75 386 ASP A C 1
ATOM 2971 O O . ASP A 1 386 ? -37.365 -7.932 6.507 1.00 85.75 386 ASP A O 1
ATOM 2975 N N . LYS A 1 387 ? -36.032 -6.148 6.161 1.00 88.44 387 LYS A N 1
ATOM 2976 C CA . LYS A 1 387 ? -34.719 -6.756 6.425 1.00 88.44 387 LYS A CA 1
ATOM 2977 C C . LYS A 1 387 ? -33.749 -5.710 6.954 1.00 88.44 387 LYS A C 1
ATOM 2979 O O . LYS A 1 387 ? -33.918 -4.529 6.634 1.00 88.44 387 LYS A O 1
ATOM 2984 N N . SER A 1 388 ? -32.723 -6.109 7.699 1.00 90.94 388 SER A N 1
ATOM 2985 C CA . SER A 1 388 ? -31.683 -5.155 8.100 1.00 90.94 388 SER A CA 1
ATOM 2986 C C . SER A 1 388 ? -30.883 -4.669 6.901 1.00 90.94 388 SER A C 1
ATOM 2988 O O . SER A 1 388 ? -30.570 -5.425 5.980 1.00 90.94 388 SER A O 1
ATOM 2990 N N . VAL A 1 389 ? -30.549 -3.383 6.916 1.00 90.56 389 VAL A N 1
ATOM 2991 C CA . VAL A 1 389 ? -29.755 -2.735 5.875 1.00 90.56 389 VAL A CA 1
ATOM 2992 C C . VAL A 1 389 ? -28.536 -2.114 6.528 1.00 90.56 389 VAL A C 1
ATOM 2994 O O . VAL A 1 389 ? -28.661 -1.159 7.288 1.00 90.56 389 VAL A O 1
ATOM 2997 N N . ILE A 1 390 ? -27.357 -2.643 6.219 1.00 90.88 390 ILE A N 1
ATOM 2998 C CA . ILE A 1 390 ? -26.091 -2.006 6.583 1.00 90.88 390 ILE A CA 1
ATOM 2999 C C . ILE A 1 390 ? -25.754 -1.005 5.482 1.00 90.88 390 ILE A C 1
ATOM 3001 O O . ILE A 1 390 ? -25.684 -1.371 4.309 1.00 90.88 390 ILE A O 1
ATOM 3005 N N . SER A 1 391 ? -25.565 0.258 5.850 1.00 87.19 391 SER A N 1
ATOM 3006 C CA . SER A 1 391 ? -25.195 1.323 4.917 1.00 87.19 391 SER A CA 1
ATOM 3007 C C . SER A 1 391 ? -23.859 1.927 5.325 1.00 87.19 391 SER A C 1
ATOM 3009 O O . SER A 1 391 ? -23.694 2.304 6.480 1.00 87.19 391 SER A O 1
ATOM 3011 N N . ALA A 1 392 ? -22.925 2.071 4.392 1.00 78.44 392 ALA A N 1
ATOM 3012 C CA . ALA A 1 392 ? -21.645 2.731 4.628 1.00 78.44 392 ALA A CA 1
ATOM 3013 C C . ALA A 1 392 ? -21.488 3.917 3.670 1.00 78.44 392 ALA A C 1
ATOM 3015 O O . ALA A 1 392 ? -21.873 3.820 2.505 1.00 78.44 392 ALA A O 1
ATOM 3016 N N . SER A 1 393 ? -20.928 5.026 4.157 1.00 65.06 393 SER A N 1
ATOM 3017 C CA . SER A 1 393 ? -20.669 6.234 3.357 1.00 65.06 393 SER A CA 1
ATOM 3018 C C . SER A 1 393 ? -19.202 6.681 3.359 1.00 65.06 393 SER A C 1
ATOM 3020 O O . SER A 1 393 ? -18.896 7.754 2.842 1.00 65.06 393 SER A O 1
ATOM 3022 N N . PHE A 1 394 ? -18.285 5.890 3.926 1.00 60.03 394 PHE A N 1
ATOM 3023 C CA . PHE A 1 394 ? -16.842 6.163 3.858 1.00 60.03 394 PHE A CA 1
ATOM 3024 C C . PHE A 1 394 ? -16.361 5.921 2.420 1.00 60.03 394 PHE A C 1
ATOM 3026 O O . PHE A 1 394 ? -16.650 4.871 1.854 1.00 60.03 394 PHE A O 1
ATOM 3033 N N . GLY A 1 395 ? -15.722 6.927 1.804 1.00 45.84 395 GLY A N 1
ATOM 3034 C CA . GLY A 1 395 ? -15.381 6.967 0.368 1.00 45.84 395 GLY A CA 1
ATOM 3035 C C . GLY A 1 395 ? -14.594 5.745 -0.132 1.00 45.84 395 GLY A C 1
ATOM 3036 O O . GLY A 1 395 ? -13.928 5.074 0.638 1.00 45.84 395 GLY A O 1
ATOM 3037 N N . SER A 1 396 ? -14.599 5.370 -1.410 1.00 36.56 396 SER A N 1
ATOM 3038 C CA . SER A 1 396 ? -14.891 6.081 -2.658 1.00 36.56 396 SER A CA 1
ATOM 3039 C C . SER A 1 396 ? -15.771 5.210 -3.568 1.00 36.56 396 SER A C 1
ATOM 3041 O O . SER A 1 396 ? -15.950 4.024 -3.315 1.00 36.56 396 SER A O 1
ATOM 3043 N N . SER A 1 397 ? -16.311 5.786 -4.641 1.00 34.03 397 SER A N 1
ATOM 3044 C CA . SER A 1 397 ? -17.182 5.173 -5.659 1.00 34.03 397 SER A CA 1
ATOM 3045 C C . SER A 1 397 ? -16.561 4.028 -6.491 1.00 34.03 397 SER A C 1
ATOM 3047 O O . SER A 1 397 ? -16.919 3.862 -7.655 1.00 34.03 397 SER A O 1
ATOM 3049 N N . HIS A 1 398 ? -15.627 3.257 -5.934 1.00 30.38 398 HIS A N 1
ATOM 3050 C CA . HIS A 1 398 ? -14.886 2.202 -6.630 1.00 30.38 398 HIS A CA 1
ATOM 3051 C C . HIS A 1 398 ? -14.711 0.920 -5.797 1.00 30.38 398 HIS A C 1
ATOM 3053 O O . HIS A 1 398 ? -13.676 0.264 -5.919 1.00 30.38 398 HIS A O 1
ATOM 3059 N N . ALA A 1 399 ? -15.709 0.574 -4.973 1.00 27.44 399 ALA A N 1
ATOM 3060 C CA . ALA A 1 399 ? -15.916 -0.817 -4.555 1.00 27.44 399 ALA A CA 1
ATOM 3061 C C . ALA A 1 399 ? -16.389 -1.674 -5.740 1.00 27.44 399 ALA A C 1
ATOM 3063 O O . ALA A 1 399 ? -17.175 -1.144 -6.565 1.00 27.44 399 ALA A O 1
#

Radius of gyration: 23.59 Å; chains: 1; bounding box: 71×37×72 Å

pLDDT: mean 86.03, std 12.94, range [27.44, 98.69]